Protein AF-A0A0N8GKM9-F1 (afdb_monomer_lite)

Secondary structure (DSSP, 8-state):
--------------------------PPPP--PPPP----PPPPP------PPP----PPP--PPPPPP------------------PEEEEEEPS-SS--EEEEEE--HHHHHHHHHTT-EE--SSSPPPP--------------S-------PPP-----------EEEESS-SEE----S-EEEEEEEEEE--TT--EEEEEEEEEEESGGG--PPEEEEEEEE-TT-EEEEEEEE----TT-S-EEEEEEEEEEEEETTEEEEEEEEEEEEEE-TTTS------------PPP--------------PPPPPPPPP-PPEEEEEE-SSEEEEEEE--SSS-EEEEEEESS-TT-EEEEEE-TT-EEEEEEEESS--EEEEEEE-TT--EEEEEEE-TT---------------------------------PPP--------PPP--PPPPP----PPPP-PPPPPP--S--------------S--HHHHHHHHHHHHHHHHHHHHHHHHHHHHTT-

Sequence (522 aa):
MVNTTALADSDQPENPIPVIETLEEEQPPAEIQEPEEMPTQEPQETSESPEPEESPTAEPVIEESPEPTEEVFSEETDNSSIQNDERKTIVCHLTSSPTNPFEEIEVANPSVLDAHLAHGDWIVDANNPCPPLQADEPTPLPQPTATLQPTATLQPTPTLPVQPDITGSIEFTTGDYSICQLTPTTITATVRVSLPEGVTARLQTSYYIVNPPNKFSPTTYWVYNNVSDGDEITVQGLWPGVDPGDSVVEIHFGARLSYPENGIDTELDTAGLDVYWYPWVCNLPTATPTVPTPTPTATLATPTVTPTEPAPTPTPLPDPQDLETSYFCAGDGVQFSVFNPNAYAVAFDWQSLDDPSQNGSGSVPAGESLMFFKGPVGTNNVRVSWLLPNETPMSVDATNGSDFCIDEEVTPTPTATQPSGSNPTPTQPSESNPTPTATQPAGPAVTPDPGDPPSITTIQEDPLPTLAPPAAGGDPGALIPVTGGDFSAGSLAHQLFLNLGLVFLGMAFVLNGVTNRMAKSK

Organism: NCBI:txid1134406

pLDDT: mean 72.8, std 22.49, range [29.98, 98.56]

Structure (mmCIF, N/CA/C/O backbone):
data_AF-A0A0N8GKM9-F1
#
_entry.id   AF-A0A0N8GKM9-F1
#
loop_
_atom_site.group_PDB
_atom_site.id
_atom_site.type_symbol
_atom_site.label_atom_id
_atom_site.label_alt_id
_atom_site.label_comp_id
_atom_site.label_asym_id
_atom_site.label_entity_id
_atom_site.label_seq_id
_atom_site.pdbx_PDB_ins_code
_atom_site.Cartn_x
_atom_site.Cartn_y
_atom_site.Cartn_z
_atom_site.occupancy
_atom_site.B_iso_or_equiv
_atom_site.auth_seq_id
_atom_site.auth_comp_id
_atom_site.auth_asym_id
_atom_site.auth_atom_id
_atom_site.pdbx_PDB_model_num
ATOM 1 N N . MET A 1 1 ? 87.515 -18.295 -27.463 1.00 35.66 1 MET A N 1
ATOM 2 C CA . MET A 1 1 ? 88.170 -17.041 -27.882 1.00 35.66 1 MET A CA 1
ATOM 3 C C . MET A 1 1 ? 87.260 -16.348 -28.888 1.00 35.66 1 MET A C 1
ATOM 5 O O . MET A 1 1 ? 87.003 -16.957 -29.911 1.00 35.66 1 MET A O 1
ATOM 9 N N . VAL A 1 2 ? 86.793 -15.138 -28.535 1.00 36.38 2 VAL A N 1
ATOM 10 C CA . VAL A 1 2 ? 86.570 -13.944 -29.394 1.00 36.38 2 VAL A CA 1
ATOM 11 C C . VAL A 1 2 ? 85.595 -14.119 -30.593 1.00 36.38 2 VAL A C 1
ATOM 13 O O . VAL A 1 2 ? 85.953 -14.770 -31.561 1.00 36.38 2 VAL A O 1
ATOM 16 N N . ASN A 1 3 ? 84.332 -13.646 -30.506 1.00 35.19 3 ASN A N 1
ATOM 17 C CA . ASN A 1 3 ? 83.808 -12.292 -30.888 1.00 35.19 3 ASN A CA 1
ATOM 18 C C . ASN A 1 3 ? 83.172 -12.352 -32.314 1.00 35.19 3 ASN A C 1
ATOM 20 O O . ASN A 1 3 ? 83.672 -13.115 -33.128 1.00 35.19 3 ASN A O 1
ATOM 24 N N . THR A 1 4 ? 82.113 -11.653 -32.760 1.00 43.50 4 THR A N 1
ATOM 25 C CA . THR A 1 4 ? 81.417 -10.408 -32.352 1.00 43.50 4 THR A CA 1
ATOM 26 C C . THR A 1 4 ? 80.134 -10.217 -33.223 1.00 43.50 4 THR A C 1
ATOM 28 O O . THR A 1 4 ? 80.159 -10.655 -34.371 1.00 43.50 4 THR A O 1
ATOM 31 N N . THR A 1 5 ? 79.127 -9.484 -32.695 1.00 44.25 5 THR A N 1
ATOM 32 C CA . THR A 1 5 ? 78.132 -8.539 -33.330 1.00 44.25 5 THR A CA 1
ATOM 33 C C . THR A 1 5 ? 77.091 -9.088 -34.336 1.00 44.25 5 THR A C 1
ATOM 35 O O . THR A 1 5 ? 77.453 -9.828 -35.237 1.00 44.25 5 THR A O 1
ATOM 38 N N . ALA A 1 6 ? 75.782 -8.771 -34.297 1.00 44.72 6 ALA A N 1
ATOM 39 C CA . ALA A 1 6 ? 75.058 -7.488 -34.124 1.00 44.72 6 ALA A CA 1
ATOM 40 C C . ALA A 1 6 ? 73.551 -7.767 -33.800 1.00 44.72 6 ALA A C 1
ATOM 42 O O . ALA A 1 6 ? 73.023 -8.733 -34.338 1.00 44.72 6 ALA A O 1
ATOM 43 N N . LEU A 1 7 ? 72.909 -7.159 -32.783 1.00 40.41 7 LEU A N 1
ATOM 44 C CA . LEU A 1 7 ? 72.202 -5.848 -32.677 1.00 40.41 7 LEU A CA 1
ATOM 45 C C . LEU A 1 7 ? 70.733 -5.814 -33.182 1.00 40.41 7 LEU A C 1
ATOM 47 O O . LEU A 1 7 ? 70.488 -6.157 -34.335 1.00 40.41 7 LEU A O 1
ATOM 51 N N . ALA A 1 8 ? 69.853 -5.290 -32.301 1.00 45.16 8 ALA A N 1
ATOM 52 C CA . ALA A 1 8 ? 68.413 -4.930 -32.365 1.00 45.16 8 ALA A CA 1
ATOM 53 C C . ALA A 1 8 ? 67.592 -5.810 -31.392 1.00 45.16 8 ALA A C 1
ATOM 55 O O . ALA A 1 8 ? 67.349 -6.974 -31.689 1.00 45.16 8 ALA A O 1
ATOM 56 N N . ASP A 1 9 ? 67.292 -5.443 -30.143 1.00 39.81 9 ASP A N 1
ATOM 57 C CA . ASP A 1 9 ? 66.800 -4.193 -29.528 1.00 39.81 9 ASP A CA 1
ATOM 58 C C . ASP A 1 9 ? 65.353 -3.851 -29.927 1.00 39.81 9 ASP A C 1
ATOM 60 O O . ASP A 1 9 ? 65.101 -3.320 -31.008 1.00 39.81 9 ASP A O 1
ATOM 64 N N . SER A 1 10 ? 64.409 -4.223 -29.056 1.00 44.50 10 SER A N 1
ATOM 65 C CA . SER A 1 10 ? 63.119 -3.553 -28.881 1.00 44.50 10 SER A CA 1
ATOM 66 C C . SER A 1 10 ? 62.530 -3.974 -27.537 1.00 44.50 10 SER A C 1
ATOM 68 O O . SER A 1 10 ? 62.081 -5.106 -27.353 1.00 44.50 10 SER A O 1
ATOM 70 N N . ASP A 1 11 ? 62.573 -3.015 -26.624 1.00 40.12 11 ASP A N 1
ATOM 71 C CA . ASP A 1 11 ? 61.979 -2.988 -25.300 1.00 40.12 11 ASP A CA 1
ATOM 72 C C . ASP A 1 11 ? 60.490 -3.354 -25.282 1.00 40.12 11 ASP A C 1
ATOM 74 O O . ASP A 1 11 ? 59.694 -2.860 -26.085 1.00 40.12 11 ASP A O 1
ATOM 78 N N . GLN A 1 12 ? 60.101 -4.131 -24.273 1.00 42.06 12 GLN A N 1
ATOM 79 C CA . GLN A 1 12 ? 58.744 -4.133 -23.745 1.00 42.06 12 GLN A CA 1
ATOM 80 C C . GLN A 1 12 ? 58.851 -4.055 -22.212 1.00 42.06 12 GLN A C 1
ATOM 82 O O . GLN A 1 12 ? 59.436 -4.959 -21.613 1.00 42.06 12 GLN A O 1
ATOM 87 N N . PRO A 1 13 ? 58.361 -2.984 -21.560 1.00 49.09 13 PRO A N 1
ATOM 88 C CA . PRO A 1 13 ? 58.424 -2.881 -20.111 1.00 49.09 13 PRO A CA 1
ATOM 89 C C . PRO A 1 13 ? 57.404 -3.832 -19.479 1.00 49.09 13 PRO A C 1
ATOM 91 O O . PRO A 1 13 ? 56.211 -3.790 -19.786 1.00 49.09 13 PRO A O 1
ATOM 94 N N . GLU A 1 14 ? 57.892 -4.689 -18.586 1.00 50.06 14 GLU A N 1
ATOM 95 C CA . GLU A 1 14 ? 57.060 -5.400 -17.623 1.00 50.06 14 GLU A CA 1
ATOM 96 C C . GLU A 1 14 ? 56.364 -4.368 -16.735 1.00 50.06 14 GLU A C 1
ATOM 98 O O . GLU A 1 14 ? 56.996 -3.469 -16.182 1.00 50.06 14 GLU A O 1
ATOM 103 N N . ASN A 1 15 ? 55.044 -4.480 -16.643 1.00 43.03 15 ASN A N 1
ATOM 104 C CA . ASN A 1 15 ? 54.202 -3.629 -15.821 1.00 43.03 15 ASN A CA 1
ATOM 105 C C . ASN A 1 15 ? 54.270 -4.156 -14.373 1.00 43.03 15 ASN A C 1
ATOM 107 O O . ASN A 1 15 ? 53.790 -5.270 -14.136 1.00 43.03 15 ASN A O 1
ATOM 111 N N . PRO A 1 16 ? 54.875 -3.444 -13.403 1.00 53.47 16 PRO A N 1
ATOM 112 C CA . PRO A 1 16 ? 54.884 -3.909 -12.028 1.00 53.47 16 PRO A CA 1
ATOM 113 C C . PRO A 1 16 ? 53.512 -3.696 -11.384 1.00 53.47 16 PRO A C 1
ATOM 115 O O . PRO A 1 16 ? 52.908 -2.627 -11.456 1.00 53.47 16 PRO A O 1
ATOM 118 N N . ILE A 1 17 ? 53.048 -4.753 -10.727 1.00 51.66 17 ILE A N 1
ATOM 119 C CA . ILE A 1 17 ? 51.928 -4.766 -9.787 1.00 51.66 17 ILE A CA 1
ATOM 120 C C . ILE A 1 17 ? 52.200 -3.712 -8.696 1.00 51.66 17 ILE A C 1
ATOM 122 O O . ILE A 1 17 ? 53.287 -3.743 -8.110 1.00 51.66 17 ILE A O 1
ATOM 126 N N . PRO A 1 18 ? 51.262 -2.800 -8.379 1.00 47.50 18 PRO A N 1
ATOM 127 C CA . PRO A 1 18 ? 51.441 -1.895 -7.255 1.00 47.50 18 PRO A CA 1
ATOM 128 C C . PRO A 1 18 ? 51.329 -2.684 -5.946 1.00 47.50 18 PRO A C 1
ATOM 130 O O . PRO A 1 18 ? 50.258 -3.145 -5.556 1.00 47.50 18 PRO A O 1
ATOM 133 N N . VAL A 1 19 ? 52.464 -2.843 -5.267 1.00 50.19 19 VAL A N 1
ATOM 134 C CA . VAL A 1 19 ? 52.517 -3.173 -3.843 1.00 50.19 19 VAL A CA 1
ATOM 135 C C . VAL A 1 19 ? 52.085 -1.917 -3.092 1.00 50.19 19 VAL A C 1
ATOM 137 O O . VAL A 1 19 ? 52.784 -0.907 -3.118 1.00 50.19 19 VAL A O 1
ATOM 140 N N . ILE A 1 20 ? 50.918 -1.961 -2.456 1.00 44.44 20 ILE A N 1
ATOM 141 C CA . ILE A 1 20 ? 50.507 -0.944 -1.488 1.00 44.44 20 ILE A CA 1
ATOM 142 C C . ILE A 1 20 ? 51.223 -1.288 -0.178 1.00 44.44 20 ILE A C 1
ATOM 144 O O . ILE A 1 20 ? 50.765 -2.129 0.590 1.00 44.44 20 ILE A O 1
ATOM 148 N N . GLU A 1 21 ? 52.391 -0.685 0.043 1.00 48.22 21 GLU A N 1
ATOM 149 C CA . GLU A 1 21 ? 52.968 -0.553 1.381 1.00 48.22 21 GLU A CA 1
ATOM 150 C C . GLU A 1 21 ? 52.138 0.485 2.148 1.00 48.22 21 GLU A C 1
ATOM 152 O O . GLU A 1 21 ? 52.212 1.685 1.887 1.00 48.22 21 GLU A O 1
ATOM 157 N N . THR A 1 22 ? 51.328 0.027 3.099 1.00 48.94 22 THR A N 1
ATOM 158 C CA . THR A 1 22 ? 50.814 0.864 4.187 1.00 48.94 22 THR A CA 1
ATOM 159 C C . THR A 1 22 ? 51.986 1.280 5.073 1.00 48.94 22 THR A C 1
ATOM 161 O O . THR A 1 22 ? 52.422 0.527 5.941 1.00 48.94 22 THR A O 1
ATOM 164 N N . LEU A 1 23 ? 52.514 2.478 4.826 1.00 43.47 23 LEU A N 1
ATOM 165 C CA . LEU A 1 23 ? 53.321 3.222 5.786 1.00 43.47 23 LEU A CA 1
ATOM 166 C C . LEU A 1 23 ? 52.382 3.753 6.878 1.00 43.47 23 LEU A C 1
ATOM 168 O O . LEU A 1 23 ? 51.653 4.719 6.666 1.00 43.47 23 LEU A O 1
ATOM 172 N N . GLU A 1 24 ? 52.389 3.096 8.037 1.00 49.44 24 GLU A N 1
ATOM 173 C CA . GLU A 1 24 ? 51.969 3.696 9.305 1.00 49.44 24 GLU A CA 1
ATOM 174 C C . GLU A 1 24 ? 52.948 4.834 9.628 1.00 49.44 24 GLU A C 1
ATOM 176 O O . GLU A 1 24 ? 54.061 4.620 10.108 1.00 49.44 24 GLU A O 1
ATOM 181 N N . GLU A 1 25 ? 52.552 6.057 9.293 1.00 48.28 25 GLU A N 1
ATOM 182 C CA . GLU A 1 25 ? 53.208 7.270 9.761 1.00 48.28 25 GLU A CA 1
ATOM 183 C C . GLU A 1 25 ? 52.699 7.543 11.185 1.00 48.28 25 GLU A C 1
ATOM 185 O O . GLU A 1 25 ? 51.562 7.971 11.384 1.00 48.28 25 GLU A O 1
ATOM 190 N N . GLU A 1 26 ? 53.523 7.232 12.193 1.00 50.47 26 GLU A N 1
ATOM 191 C CA . GLU A 1 26 ? 53.294 7.646 13.581 1.00 50.47 26 GLU A CA 1
ATOM 192 C C . GLU A 1 26 ? 53.252 9.179 13.648 1.00 50.47 26 GLU A C 1
ATOM 194 O O . GLU A 1 26 ? 54.272 9.869 13.705 1.00 50.47 26 GLU A O 1
ATOM 199 N N . GLN A 1 27 ? 52.038 9.716 13.644 1.00 52.31 27 GLN A N 1
ATOM 200 C CA . GLN A 1 27 ? 51.765 11.108 13.947 1.00 52.31 27 GLN A CA 1
ATOM 201 C C . GLN A 1 27 ? 52.024 11.332 15.452 1.00 52.31 27 GLN A C 1
ATOM 203 O O . GLN A 1 27 ? 51.454 10.612 16.278 1.00 52.31 27 GLN A O 1
ATOM 208 N N . PRO A 1 28 ? 52.878 12.292 15.861 1.00 61.31 28 PRO A N 1
ATOM 209 C CA . PRO A 1 28 ? 53.085 12.568 17.276 1.00 61.31 28 PRO A CA 1
ATOM 210 C C . PRO A 1 28 ? 51.776 13.068 17.910 1.00 61.31 28 PRO A C 1
ATOM 212 O O . PRO A 1 28 ? 50.991 13.747 17.241 1.00 61.31 28 PRO A O 1
ATOM 215 N N . PRO A 1 29 ? 51.527 12.752 19.194 1.00 59.81 29 PRO A N 1
ATOM 216 C CA . PRO A 1 29 ? 50.293 13.128 19.865 1.00 59.81 29 PRO A CA 1
ATOM 217 C C . PRO A 1 29 ? 50.146 14.649 19.870 1.00 59.81 29 PRO A C 1
ATOM 219 O O . PRO A 1 29 ? 51.056 15.373 20.279 1.00 59.81 29 PRO A O 1
ATOM 222 N N . ALA A 1 30 ? 48.987 15.118 19.411 1.00 49.38 30 ALA A N 1
ATOM 223 C CA . ALA A 1 30 ? 48.592 16.507 19.534 1.00 49.38 30 ALA A CA 1
ATOM 224 C C . ALA A 1 30 ? 48.607 16.901 21.017 1.00 49.38 30 ALA A C 1
ATOM 226 O O . ALA A 1 30 ? 47.929 16.303 21.854 1.00 49.38 30 ALA A O 1
ATOM 227 N N . GLU A 1 31 ? 49.431 17.894 21.323 1.00 52.94 31 GLU A N 1
ATOM 228 C CA . GLU A 1 31 ? 49.514 18.562 22.611 1.00 52.94 31 GLU A CA 1
ATOM 229 C C . GLU A 1 31 ? 48.148 19.183 22.928 1.00 52.94 31 GLU A C 1
ATOM 231 O O . GLU A 1 31 ? 47.690 20.111 22.260 1.00 52.94 31 GLU A O 1
ATOM 236 N N . ILE A 1 32 ? 47.469 18.617 23.926 1.00 49.66 32 ILE A N 1
ATOM 237 C CA . ILE A 1 32 ? 46.251 19.175 24.508 1.00 49.66 32 ILE A CA 1
ATOM 238 C C . ILE A 1 32 ? 46.672 20.462 25.217 1.00 49.66 32 ILE A C 1
ATOM 240 O O . ILE A 1 32 ? 47.238 20.418 26.308 1.00 49.66 32 ILE A O 1
ATOM 244 N N . GLN A 1 33 ? 46.425 21.608 24.585 1.00 43.72 33 GLN A N 1
ATOM 245 C CA . GLN A 1 33 ? 46.450 22.883 25.288 1.00 43.72 33 GLN A CA 1
ATOM 246 C C . GLN A 1 33 ? 45.239 22.922 26.224 1.00 43.72 33 GLN A C 1
ATOM 248 O O . GLN A 1 33 ? 44.093 22.847 25.776 1.00 43.72 33 GLN A O 1
ATOM 253 N N . GLU A 1 34 ? 45.510 22.996 27.528 1.00 55.59 34 GLU A N 1
ATOM 254 C CA . GLU A 1 34 ? 44.527 23.401 28.530 1.00 55.59 34 GLU A CA 1
ATOM 255 C C . GLU A 1 34 ? 43.888 24.726 28.086 1.00 55.59 34 GLU A C 1
ATOM 257 O O . GLU A 1 34 ? 44.616 25.659 27.732 1.00 55.59 34 GLU A O 1
ATOM 262 N N . PRO A 1 35 ? 42.551 24.849 28.087 1.00 54.78 35 PRO A N 1
ATOM 263 C CA . PRO A 1 35 ? 41.928 26.144 27.883 1.00 54.78 35 PRO A CA 1
ATOM 264 C C . PRO A 1 35 ? 42.303 27.056 29.056 1.00 54.78 35 PRO A C 1
ATOM 266 O O . PRO A 1 35 ? 41.995 26.756 30.210 1.00 54.78 35 PRO A O 1
ATOM 269 N N . GLU A 1 36 ? 42.980 28.164 28.748 1.00 55.28 36 GLU A N 1
ATOM 270 C CA . GLU A 1 36 ? 43.233 29.241 29.700 1.00 55.28 36 GLU A CA 1
ATOM 271 C C . GLU A 1 36 ? 41.911 29.705 30.326 1.00 55.28 36 GLU A C 1
ATOM 273 O O . GLU A 1 36 ? 40.923 29.971 29.633 1.00 55.28 36 GLU A O 1
ATOM 278 N N . GLU A 1 37 ? 41.908 29.802 31.656 1.00 52.22 37 GLU A N 1
ATOM 279 C CA . GLU A 1 37 ? 40.830 30.388 32.443 1.00 52.22 37 GLU A CA 1
ATOM 280 C C . GLU A 1 37 ? 40.529 31.808 31.940 1.00 52.22 37 GLU A C 1
ATOM 282 O O . GLU A 1 37 ? 41.290 32.751 32.170 1.00 52.22 37 GLU A O 1
ATOM 287 N N . MET A 1 38 ? 39.393 31.983 31.262 1.00 43.91 38 MET A N 1
ATOM 288 C CA . MET A 1 38 ? 38.856 33.318 31.027 1.00 43.91 38 MET A CA 1
ATOM 289 C C . MET A 1 38 ? 38.322 33.893 32.347 1.00 43.91 38 MET A C 1
ATOM 291 O O . MET A 1 38 ? 37.622 33.195 33.084 1.00 43.91 38 MET A O 1
ATOM 295 N N . PRO A 1 39 ? 38.618 35.167 32.660 1.00 54.75 39 PRO A N 1
ATOM 296 C CA . PRO A 1 39 ? 38.236 35.769 33.925 1.00 54.75 39 PRO A CA 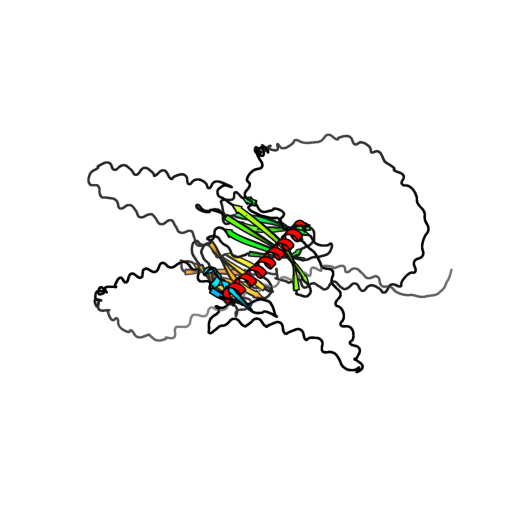1
ATOM 297 C C . PRO A 1 39 ? 36.720 35.954 34.008 1.00 54.75 39 PRO A C 1
ATOM 299 O O . PRO A 1 39 ? 36.099 36.580 33.148 1.00 54.75 39 PRO A O 1
ATOM 302 N N . THR A 1 40 ? 36.150 35.458 35.103 1.00 44.91 40 THR A N 1
ATOM 303 C CA . THR A 1 40 ? 34.810 35.783 35.589 1.00 44.91 40 THR A CA 1
ATOM 304 C C . THR A 1 40 ? 34.647 37.303 35.664 1.00 44.91 40 THR A C 1
ATOM 306 O O . THR A 1 40 ? 35.247 37.950 36.523 1.00 44.91 40 THR A O 1
ATOM 309 N N . GLN A 1 41 ? 33.846 37.885 34.768 1.00 40.25 41 GLN A N 1
ATOM 310 C CA . GLN A 1 41 ? 33.356 39.252 34.937 1.00 40.25 41 GLN A CA 1
ATOM 311 C C . GLN A 1 41 ? 32.089 39.232 35.795 1.00 40.25 41 GLN A C 1
ATOM 313 O O . GLN A 1 41 ? 31.155 38.473 35.536 1.00 40.25 41 GLN A O 1
ATOM 318 N N . GLU A 1 42 ? 32.102 40.065 36.837 1.00 51.31 42 GLU A N 1
ATOM 319 C CA . GLU A 1 42 ? 30.954 40.403 37.677 1.00 51.31 42 GLU A CA 1
ATOM 320 C C . GLU A 1 42 ? 29.749 40.863 36.836 1.00 51.31 42 GLU A C 1
ATOM 322 O O . GLU A 1 42 ? 29.928 41.569 35.839 1.00 51.31 42 GLU A O 1
ATOM 327 N N . PRO A 1 43 ? 28.512 40.540 37.252 1.00 48.59 43 PRO A N 1
ATOM 328 C CA . PRO A 1 43 ? 27.327 41.088 36.620 1.00 48.59 43 PRO A CA 1
ATOM 329 C C . PRO A 1 43 ? 27.214 42.580 36.953 1.00 48.59 43 PRO A C 1
ATOM 331 O O . PRO A 1 43 ? 27.051 42.959 38.113 1.00 48.59 43 PRO A O 1
ATOM 334 N N . GLN A 1 44 ? 27.303 43.426 35.924 1.00 42.25 44 GLN A N 1
ATOM 335 C CA . GLN A 1 44 ? 26.964 44.840 36.038 1.00 42.25 44 GLN A CA 1
ATOM 336 C C . GLN A 1 44 ? 25.457 45.024 36.226 1.00 42.25 44 GLN A C 1
ATOM 338 O O . GLN A 1 44 ? 24.633 44.321 35.640 1.00 42.25 44 GLN A O 1
ATOM 343 N N . GLU A 1 45 ? 25.149 46.001 37.070 1.00 42.44 45 GLU A N 1
ATOM 344 C CA . GLU A 1 45 ? 23.826 46.370 37.533 1.00 42.44 45 GLU A CA 1
ATOM 345 C C . GLU A 1 45 ? 22.835 46.729 36.416 1.00 42.44 45 GLU A C 1
ATOM 347 O O . GLU A 1 45 ? 23.148 47.333 35.390 1.00 42.44 45 GLU A O 1
ATOM 352 N N . THR A 1 46 ? 21.597 46.365 36.725 1.00 39.28 46 THR A N 1
ATOM 353 C CA . THR A 1 46 ? 20.313 46.751 36.150 1.00 39.28 46 THR A CA 1
ATOM 354 C C . THR A 1 46 ? 20.210 48.216 35.713 1.00 39.28 46 THR A C 1
ATOM 356 O O . THR A 1 46 ? 20.355 49.129 36.523 1.00 39.28 46 THR A O 1
ATOM 359 N N . SER A 1 47 ? 19.826 48.417 34.450 1.00 40.75 47 SER A N 1
ATOM 360 C CA . SER A 1 47 ? 19.202 49.644 33.946 1.00 40.75 47 SER A CA 1
ATOM 361 C C . SER A 1 47 ? 17.688 49.441 33.909 1.00 40.75 47 SER A C 1
ATOM 363 O O . SER A 1 47 ? 17.200 48.518 33.259 1.00 40.75 47 SER A O 1
ATOM 365 N N . GLU A 1 48 ? 16.976 50.322 34.605 1.00 53.41 48 GLU A N 1
ATOM 366 C CA . GLU A 1 48 ? 15.520 50.456 34.666 1.00 53.41 48 GLU A CA 1
ATOM 367 C C . GLU A 1 48 ? 14.847 50.462 33.279 1.00 53.41 48 GLU A C 1
ATOM 369 O O . GLU A 1 48 ? 15.333 51.079 32.328 1.00 53.41 48 GLU A O 1
ATOM 374 N N . SER A 1 49 ? 13.678 49.821 33.190 1.00 42.47 49 SER A N 1
ATOM 375 C CA . SER A 1 49 ? 12.688 50.026 32.127 1.00 42.47 49 SER A CA 1
ATOM 376 C C . SER A 1 49 ? 11.283 50.014 32.755 1.00 42.47 49 SER A C 1
ATOM 378 O O . SER A 1 49 ? 11.078 49.262 33.711 1.00 42.47 49 SER A O 1
ATOM 380 N N . PRO A 1 50 ? 10.361 50.891 32.315 1.00 53.31 50 PRO A N 1
ATOM 381 C CA . PRO A 1 50 ? 9.334 51.458 33.187 1.00 53.31 50 PRO A CA 1
ATOM 382 C C . PRO A 1 50 ? 8.073 50.598 33.351 1.00 53.31 50 PRO A C 1
ATOM 384 O O . PRO A 1 50 ? 7.693 49.833 32.466 1.00 53.31 50 PRO A O 1
ATOM 387 N N . GLU A 1 51 ? 7.426 50.805 34.503 1.00 48.78 51 GLU A N 1
ATOM 388 C CA . GLU A 1 51 ? 6.092 50.335 34.902 1.00 48.78 51 GLU A CA 1
ATOM 389 C C . GLU A 1 51 ? 5.034 50.446 33.790 1.00 48.78 51 GLU A C 1
ATOM 391 O O . GLU A 1 51 ? 4.898 51.511 33.179 1.00 48.78 51 GLU A O 1
ATOM 396 N N . PRO A 1 52 ? 4.192 49.415 33.593 1.00 49.03 52 PRO A N 1
ATOM 397 C CA . PRO A 1 52 ? 2.875 49.601 33.015 1.00 49.03 52 PRO A CA 1
ATOM 398 C C . PRO A 1 52 ? 1.862 49.968 34.111 1.00 49.03 52 PRO A C 1
ATOM 400 O O . PRO A 1 52 ? 1.738 49.287 35.129 1.00 49.03 52 PRO A O 1
ATOM 403 N N . GLU A 1 53 ? 1.148 51.066 33.864 1.00 44.53 53 GLU A N 1
ATOM 404 C CA . GLU A 1 53 ? 0.080 51.611 34.697 1.00 44.53 53 GLU A CA 1
ATOM 405 C C . GLU A 1 53 ? -1.035 50.594 34.988 1.00 44.53 53 GLU A C 1
ATOM 407 O O . GLU A 1 53 ? -1.520 49.883 34.103 1.00 44.53 53 GLU A O 1
ATOM 412 N N . GLU A 1 54 ? -1.483 50.593 36.245 1.00 50.84 54 GLU A N 1
ATOM 413 C CA . GLU A 1 54 ? -2.718 49.961 36.696 1.00 50.84 54 GLU A CA 1
ATOM 414 C C . GLU A 1 54 ? -3.931 50.523 35.937 1.00 50.84 54 GLU A C 1
ATOM 416 O O . GLU A 1 54 ? -4.129 51.738 35.850 1.00 50.84 54 GLU A O 1
ATOM 421 N N . SER A 1 55 ? -4.807 49.636 35.459 1.00 42.56 55 SER A N 1
ATOM 422 C CA . SER A 1 55 ? -6.175 49.996 35.084 1.00 42.56 55 SER A CA 1
ATOM 423 C C . SER A 1 55 ? -7.185 49.140 35.853 1.00 42.56 55 SER A C 1
ATOM 425 O O . SER A 1 55 ? -6.948 47.945 36.046 1.00 42.56 55 SER A O 1
ATOM 427 N N . PRO A 1 56 ? -8.283 49.744 36.343 1.00 57.12 56 PRO A N 1
ATOM 428 C CA . PRO A 1 56 ? -9.044 49.205 37.457 1.00 57.12 56 PRO A CA 1
ATOM 429 C C . PRO A 1 56 ? -10.088 48.160 37.061 1.00 57.12 56 PRO A C 1
ATOM 431 O O . PRO A 1 56 ? -10.769 48.247 36.041 1.00 57.12 56 PRO A O 1
ATOM 434 N N . THR A 1 57 ? -10.250 47.223 37.988 1.00 49.62 57 THR A N 1
ATOM 435 C CA . THR A 1 57 ? -11.328 46.251 38.148 1.00 49.62 57 THR A CA 1
ATOM 436 C C . THR A 1 57 ? -12.714 46.889 38.001 1.00 49.62 57 THR A C 1
ATOM 438 O O . THR A 1 57 ? -13.086 47.762 38.786 1.00 49.62 57 THR A O 1
ATOM 441 N N . ALA A 1 58 ? -13.504 46.399 37.044 1.00 42.69 58 ALA A N 1
ATOM 442 C CA . ALA A 1 58 ? -14.947 46.613 36.985 1.00 42.69 58 ALA A CA 1
ATOM 443 C C . ALA A 1 58 ? -15.658 45.258 37.107 1.00 42.69 58 ALA A C 1
ATOM 445 O O . ALA A 1 58 ? -15.435 44.347 36.311 1.00 42.69 58 ALA A O 1
ATOM 446 N N . GLU A 1 59 ? -16.481 45.133 38.146 1.00 56.25 59 GLU A N 1
ATOM 447 C CA . GLU A 1 59 ? -17.373 44.003 38.410 1.00 56.25 59 GLU A CA 1
ATOM 448 C C . GLU A 1 59 ? -18.436 43.875 37.302 1.00 56.25 59 GLU A C 1
ATOM 450 O O . GLU A 1 59 ? -19.023 44.891 36.915 1.00 56.25 59 GLU A O 1
ATOM 455 N N . PRO A 1 60 ? -18.762 42.665 36.811 1.00 57.91 60 PRO A N 1
ATOM 456 C CA . PRO A 1 60 ? -19.924 42.489 35.960 1.00 57.91 60 PRO A CA 1
ATOM 457 C C . PRO A 1 60 ? -21.192 42.322 36.806 1.00 57.91 60 PRO A C 1
ATOM 459 O O . PRO A 1 60 ? -21.329 41.415 37.628 1.00 57.91 60 PRO A O 1
ATOM 462 N N . VAL A 1 61 ? -22.130 43.232 36.557 1.00 51.41 61 VAL A N 1
ATOM 463 C CA . VAL A 1 61 ? -23.533 43.180 36.965 1.00 51.41 61 VAL A CA 1
ATOM 464 C C . VAL A 1 61 ? -24.207 41.977 36.298 1.00 51.41 61 VAL A C 1
ATOM 466 O O . VAL A 1 61 ? -24.097 41.781 35.091 1.00 51.41 61 VAL A O 1
ATOM 469 N N . ILE A 1 62 ? -24.908 41.181 37.103 1.00 49.81 62 ILE A N 1
ATOM 470 C CA . ILE A 1 62 ? -25.792 40.099 36.664 1.00 49.81 62 ILE A CA 1
ATOM 471 C C . ILE A 1 62 ? -27.036 40.747 36.043 1.00 49.81 62 ILE A C 1
ATOM 473 O O . ILE A 1 62 ? -27.840 41.334 36.765 1.00 49.81 62 ILE A O 1
ATOM 477 N N . GLU A 1 63 ? -27.185 40.650 34.723 1.00 43.31 63 GLU A N 1
ATOM 478 C CA . GLU A 1 63 ? -28.442 40.936 34.024 1.00 43.31 63 GLU A CA 1
ATOM 479 C C . GLU A 1 63 ? -29.087 39.609 33.603 1.00 43.31 63 GLU A C 1
ATOM 481 O O . GLU A 1 63 ? -28.488 38.789 32.905 1.00 43.31 63 GLU A O 1
ATOM 486 N N . GLU A 1 64 ? -30.303 39.382 34.101 1.00 48.19 64 GLU A N 1
ATOM 487 C CA . GLU A 1 64 ? -31.157 38.241 33.781 1.00 48.19 64 GLU A CA 1
ATOM 488 C C . GLU A 1 64 ? -31.513 38.244 32.285 1.00 48.19 64 GLU A C 1
ATOM 490 O O . GLU A 1 64 ? -32.051 39.218 31.757 1.00 48.19 64 GLU A O 1
ATOM 495 N N . SER A 1 65 ? -31.225 37.134 31.603 1.00 44.09 65 SER A N 1
ATOM 496 C CA . SER A 1 65 ? -31.647 36.893 30.221 1.00 44.09 65 SER A CA 1
ATOM 497 C C . SER A 1 65 ? -33.054 36.268 30.209 1.00 44.09 65 SER A C 1
ATOM 499 O O . SER A 1 65 ? -33.280 35.309 30.954 1.00 44.09 65 SER A O 1
ATOM 501 N N . PRO A 1 66 ? -34.010 36.797 29.419 1.00 53.12 66 PRO A N 1
ATOM 502 C CA . PRO A 1 66 ? -35.400 36.348 29.429 1.00 53.12 66 PRO A CA 1
ATOM 503 C C . PRO A 1 66 ? -35.625 35.039 28.653 1.00 53.12 66 PRO A C 1
ATOM 505 O O . PRO A 1 66 ? -34.938 34.737 27.679 1.00 53.12 66 PRO A O 1
ATOM 508 N N . GLU A 1 67 ? -36.631 34.293 29.114 1.00 57.16 67 GLU A N 1
ATOM 509 C CA . GLU A 1 67 ? -37.142 33.020 28.588 1.00 57.16 67 GLU A CA 1
ATOM 510 C C . GLU A 1 67 ? -37.347 33.006 27.058 1.00 57.16 67 GLU A C 1
ATOM 512 O O . GLU A 1 67 ? -37.840 33.989 26.493 1.00 57.16 67 GLU A O 1
ATOM 517 N N . PRO A 1 68 ? -37.069 31.880 26.370 1.00 52.78 68 PRO A N 1
ATOM 518 C CA . PRO A 1 68 ? -37.441 31.725 24.975 1.00 52.78 68 PRO A CA 1
ATOM 519 C C . PRO A 1 68 ? -38.933 31.384 24.857 1.00 52.78 68 PRO A C 1
ATOM 521 O O . PRO A 1 68 ? -39.410 30.348 25.315 1.00 52.78 68 PRO A O 1
ATOM 524 N N . THR A 1 69 ? -39.651 32.292 24.208 1.00 46.12 69 THR A N 1
ATOM 525 C CA . THR A 1 69 ? -41.017 32.154 23.700 1.00 46.12 69 THR A CA 1
ATOM 526 C C . THR A 1 69 ? -41.191 30.885 22.860 1.00 46.12 69 THR A C 1
ATOM 528 O O . THR A 1 69 ? -40.430 30.647 21.924 1.00 46.12 69 THR A O 1
ATOM 531 N N . GLU A 1 70 ? -42.230 30.107 23.172 1.00 48.22 70 GLU A N 1
ATOM 532 C CA . GLU A 1 70 ? -42.728 28.999 22.356 1.00 48.22 70 GLU A CA 1
ATOM 533 C C . GLU A 1 70 ? -43.192 29.510 20.981 1.00 48.22 70 GLU A C 1
ATOM 535 O O . GLU A 1 70 ? -44.230 30.167 20.868 1.00 48.22 70 GLU A O 1
ATOM 540 N N . GLU A 1 71 ? -42.443 29.193 19.921 1.00 47.19 71 GLU A N 1
ATOM 541 C CA . GLU A 1 71 ? -42.948 29.298 18.554 1.00 47.19 71 GLU A CA 1
ATOM 542 C C . GLU A 1 71 ? -43.606 27.984 18.128 1.00 47.19 71 GLU A C 1
ATOM 544 O O . GLU A 1 71 ? -42.996 26.919 18.036 1.00 47.19 71 GLU A O 1
ATOM 549 N N . VAL A 1 72 ? -44.905 28.106 17.875 1.00 49.00 72 VAL A N 1
ATOM 550 C CA . VAL A 1 72 ? -45.797 27.108 17.297 1.00 49.00 72 VAL A CA 1
ATOM 551 C C . VAL A 1 72 ? -45.362 26.838 15.855 1.00 49.00 72 VAL A C 1
ATOM 553 O O . VAL A 1 72 ? -45.703 27.598 14.948 1.00 49.00 72 VAL A O 1
ATOM 556 N N . PHE A 1 73 ? -44.623 25.751 15.629 1.00 41.50 73 PHE A N 1
ATOM 557 C CA . PHE A 1 73 ? -44.358 25.254 14.280 1.00 41.50 73 PHE A CA 1
ATOM 558 C C . PHE A 1 73 ? -45.537 24.399 13.809 1.00 41.50 73 PHE A C 1
ATOM 560 O O . PHE A 1 73 ? -45.963 23.454 14.472 1.00 41.50 73 PHE A O 1
ATOM 567 N N . SER A 1 74 ? -46.103 24.796 12.676 1.00 39.84 74 SER A N 1
ATOM 568 C CA . SER A 1 74 ? -47.255 24.171 12.038 1.00 39.84 74 SER A CA 1
ATOM 569 C C . SER A 1 74 ? -46.822 22.864 11.376 1.00 39.84 74 SER A C 1
ATOM 571 O O . SER A 1 74 ? -45.916 22.856 10.547 1.00 39.84 74 SER A O 1
ATOM 573 N N . GLU A 1 75 ? -47.483 21.763 11.727 1.00 48.28 75 GLU A N 1
ATOM 574 C CA . GLU A 1 75 ? -47.416 20.507 10.983 1.00 48.28 75 GLU A CA 1
ATOM 575 C C . GLU A 1 75 ? -48.091 20.696 9.613 1.00 48.28 75 GLU A C 1
ATOM 577 O O . GLU A 1 75 ? -49.312 20.595 9.491 1.00 48.28 75 GLU A O 1
ATOM 582 N N . GLU A 1 76 ? -47.307 20.963 8.567 1.00 48.12 76 GLU A N 1
ATOM 583 C CA . GLU A 1 76 ? -47.699 20.612 7.200 1.00 48.12 76 GLU A CA 1
ATOM 584 C C . GLU A 1 76 ? -47.136 19.225 6.879 1.00 48.12 76 GLU A C 1
ATOM 586 O O . GLU A 1 76 ? -45.968 19.034 6.548 1.00 48.12 76 GLU A O 1
ATOM 591 N N . THR A 1 77 ? -48.007 18.229 7.019 1.00 50.28 77 THR A N 1
ATOM 592 C CA . THR A 1 77 ? -47.855 16.900 6.430 1.00 50.28 77 THR A CA 1
ATOM 593 C C . THR A 1 77 ? -47.774 17.015 4.910 1.00 50.28 77 THR A C 1
ATOM 595 O O . THR A 1 77 ? -48.819 17.097 4.260 1.00 50.28 77 THR A O 1
ATOM 598 N N . ASP A 1 78 ? -46.567 16.956 4.344 1.00 42.28 78 ASP A N 1
ATOM 599 C CA . ASP A 1 78 ? -46.394 16.626 2.930 1.00 42.28 78 ASP A CA 1
ATOM 600 C C . ASP A 1 78 ? -46.046 15.140 2.778 1.00 42.28 78 ASP A C 1
ATOM 602 O O . ASP A 1 78 ? -44.944 14.655 3.044 1.00 42.28 78 ASP A O 1
ATOM 606 N N . ASN A 1 79 ? -47.086 14.403 2.413 1.00 49.31 79 ASN A N 1
ATOM 607 C CA . ASN A 1 79 ? -47.105 12.984 2.119 1.00 49.31 79 ASN A CA 1
ATOM 608 C C . ASN A 1 79 ? -46.530 12.761 0.711 1.00 49.31 79 ASN A C 1
ATOM 610 O O . ASN A 1 79 ? -47.268 12.483 -0.234 1.00 49.31 79 ASN A O 1
ATOM 614 N N . SER A 1 80 ? -45.210 12.895 0.576 1.00 45.62 80 SER A N 1
ATOM 615 C CA . SER A 1 80 ? -44.473 12.499 -0.622 1.00 45.62 80 SER A CA 1
ATOM 616 C C . SER A 1 80 ? -43.768 11.174 -0.359 1.00 45.62 80 SER A C 1
ATOM 618 O O . SER A 1 80 ? -42.730 11.096 0.296 1.00 45.62 80 SER A O 1
ATOM 620 N N . SER A 1 81 ? -44.363 10.103 -0.872 1.00 49.28 81 SER A N 1
ATOM 621 C CA . SER A 1 81 ? -43.693 8.829 -1.091 1.00 49.28 81 SER A CA 1
ATOM 622 C C . SER A 1 81 ? -42.553 9.035 -2.096 1.00 49.28 81 SER A C 1
ATOM 624 O O . SER A 1 81 ? -42.751 8.878 -3.303 1.00 49.28 81 SER A O 1
ATOM 626 N N . ILE A 1 82 ? -41.376 9.427 -1.610 1.00 43.16 82 ILE A N 1
ATOM 627 C CA . ILE A 1 82 ? -40.165 9.521 -2.422 1.00 43.16 82 ILE A CA 1
ATOM 628 C C . ILE A 1 82 ? -39.708 8.095 -2.718 1.00 43.16 82 ILE A C 1
ATOM 630 O O . ILE A 1 82 ? -39.221 7.369 -1.853 1.00 43.16 82 ILE A O 1
ATOM 634 N N . GLN A 1 83 ? -39.921 7.689 -3.967 1.00 42.75 83 GLN A N 1
ATOM 635 C CA . GLN A 1 83 ? -39.127 6.651 -4.598 1.00 42.75 83 GLN A CA 1
ATOM 636 C C . GLN A 1 83 ? -37.657 7.046 -4.421 1.00 42.75 83 GLN A C 1
ATOM 638 O O . GLN A 1 83 ? -37.283 8.158 -4.790 1.00 42.75 83 GLN A O 1
ATOM 643 N N . ASN A 1 84 ? -36.846 6.163 -3.835 1.00 43.62 84 ASN A N 1
ATOM 644 C CA . ASN A 1 84 ? -35.388 6.261 -3.860 1.00 43.62 84 ASN A CA 1
ATOM 645 C C . ASN A 1 84 ? -34.910 6.093 -5.314 1.00 43.62 84 ASN A C 1
ATOM 647 O O . ASN A 1 84 ? -34.345 5.065 -5.671 1.00 43.62 84 ASN A O 1
ATOM 651 N N . ASP A 1 85 ? -35.190 7.080 -6.163 1.00 48.09 85 ASP A N 1
ATOM 652 C CA . ASP A 1 85 ? -34.382 7.338 -7.343 1.00 48.09 85 ASP A CA 1
ATOM 653 C C . ASP A 1 85 ? -33.045 7.834 -6.801 1.00 48.09 85 ASP A C 1
ATOM 655 O O . ASP A 1 85 ? -32.916 8.966 -6.322 1.00 48.09 85 ASP A O 1
ATOM 659 N N . GLU A 1 86 ? -32.075 6.926 -6.784 1.00 66.25 86 GLU A N 1
ATOM 660 C CA . GLU A 1 86 ? -30.671 7.219 -6.547 1.00 66.25 86 GLU A CA 1
ATOM 661 C C . GLU A 1 86 ? -30.276 8.357 -7.488 1.00 66.25 86 GLU A C 1
ATOM 663 O O . GLU A 1 86 ? -30.134 8.174 -8.699 1.00 66.25 86 GLU A O 1
ATOM 668 N N . ARG A 1 87 ? -30.187 9.574 -6.943 1.00 80.44 87 ARG A N 1
ATOM 669 C CA . ARG A 1 87 ? -29.798 10.758 -7.703 1.00 80.44 87 ARG A CA 1
ATOM 670 C C . ARG A 1 87 ? -28.339 10.598 -8.102 1.00 80.44 87 ARG A C 1
ATOM 672 O O . ARG A 1 87 ? -27.441 10.987 -7.362 1.00 80.44 87 ARG A O 1
ATOM 679 N N . LYS A 1 88 ? -28.124 10.007 -9.274 1.00 91.75 88 LYS A N 1
ATOM 680 C CA . LYS A 1 88 ? -26.819 9.949 -9.918 1.00 91.75 88 LYS A CA 1
ATOM 681 C C . LYS A 1 88 ? -26.338 11.368 -10.185 1.00 91.75 88 LYS A C 1
ATOM 683 O O . LYS A 1 88 ? -27.094 12.201 -10.688 1.00 91.75 88 LYS A O 1
ATOM 688 N N . THR A 1 89 ? -25.090 11.631 -9.833 1.00 95.25 89 THR A N 1
ATOM 689 C CA . THR A 1 89 ? -24.418 12.895 -10.131 1.00 95.25 89 THR A CA 1
ATOM 690 C C . THR A 1 89 ? -23.559 12.691 -11.367 1.00 95.25 89 THR A C 1
ATOM 692 O O . THR A 1 89 ? -22.814 11.718 -11.443 1.00 95.25 89 THR A O 1
ATOM 695 N N . ILE A 1 90 ? -23.687 13.580 -12.347 1.00 96.25 90 ILE A N 1
ATOM 696 C CA . ILE A 1 90 ? -22.846 13.556 -13.543 1.00 96.25 90 ILE A CA 1
ATOM 697 C C . ILE A 1 90 ? -21.569 14.335 -13.230 1.00 96.25 90 ILE A C 1
ATOM 699 O O . ILE A 1 90 ? -21.642 15.485 -12.787 1.00 96.25 90 ILE A O 1
ATOM 703 N N . VAL A 1 91 ? -20.413 13.718 -13.456 1.00 97.31 91 VAL A N 1
ATOM 704 C CA . VAL A 1 91 ? -19.105 14.368 -13.321 1.00 97.31 91 VAL A CA 1
ATOM 705 C C . VAL A 1 91 ? -18.338 14.295 -14.637 1.00 97.31 91 VAL A C 1
ATOM 707 O O . VAL A 1 91 ? -18.505 13.357 -15.416 1.00 97.31 91 VAL A O 1
ATOM 710 N N . CYS A 1 92 ? -17.517 15.307 -14.894 1.00 97.88 92 CYS A N 1
ATOM 711 C CA . CYS A 1 92 ? -16.561 15.315 -15.989 1.00 97.88 92 CYS A CA 1
ATOM 712 C C . CYS A 1 92 ? -15.238 14.777 -15.445 1.00 97.88 92 CYS A C 1
ATOM 714 O O . CYS A 1 92 ? -14.593 15.431 -14.624 1.00 97.88 92 CYS A O 1
ATOM 716 N N . HIS A 1 93 ? -14.893 13.564 -15.858 1.00 97.00 93 HIS A N 1
ATOM 717 C CA . HIS A 1 93 ? -13.726 12.826 -15.412 1.00 97.00 93 HIS A CA 1
ATOM 718 C C . HIS A 1 93 ? -12.502 13.184 -16.253 1.00 97.00 93 HIS A C 1
ATOM 720 O O . HIS A 1 93 ? -12.551 13.101 -17.484 1.00 97.00 93 HIS A O 1
ATOM 726 N N . LEU A 1 94 ? -11.408 13.584 -15.607 1.00 94.31 94 LEU A N 1
ATOM 727 C CA . LEU A 1 94 ? -10.137 13.848 -16.277 1.00 94.31 94 LEU A CA 1
ATOM 728 C C . LEU A 1 94 ? -9.469 12.520 -16.658 1.00 94.31 94 LEU A C 1
ATOM 730 O O . LEU A 1 94 ? -9.128 11.717 -15.794 1.00 94.31 94 LEU A O 1
ATOM 734 N N . THR A 1 95 ? -9.225 12.306 -17.951 1.00 90.69 95 THR A N 1
ATOM 735 C CA . THR A 1 95 ? -8.529 11.105 -18.437 1.00 90.69 95 THR A CA 1
ATOM 736 C C . THR A 1 95 ? -7.076 11.416 -18.807 1.00 90.69 95 THR A C 1
ATOM 738 O O . THR A 1 95 ? -6.697 12.562 -19.050 1.00 90.69 95 THR A O 1
ATOM 741 N N . SER A 1 96 ? -6.241 10.381 -18.904 1.00 84.19 96 SER A N 1
ATOM 742 C CA . SER A 1 96 ? -4.864 10.492 -19.406 1.00 84.19 96 SER A CA 1
ATOM 743 C C . SER A 1 96 ? -4.766 10.518 -20.939 1.00 84.19 96 SER A C 1
ATOM 745 O O . SER A 1 96 ? -3.662 10.586 -21.485 1.00 84.19 96 SER A O 1
ATOM 747 N N . SER A 1 97 ? -5.893 10.457 -21.659 1.00 85.19 97 SER A N 1
ATOM 748 C CA . SER A 1 97 ? -5.896 10.424 -23.120 1.00 85.19 97 SER A CA 1
ATOM 749 C C . SER A 1 97 ? -5.609 11.810 -23.712 1.00 85.19 97 SER A C 1
ATOM 751 O O . SER A 1 97 ? -6.389 12.741 -23.503 1.00 85.19 97 SER A O 1
ATOM 753 N N . PRO A 1 98 ? -4.557 11.969 -24.538 1.00 76.12 98 PRO A N 1
ATOM 754 C CA . PRO A 1 98 ? -4.264 13.247 -25.183 1.00 76.12 98 PRO A CA 1
ATOM 755 C C . PRO A 1 98 ? -5.315 13.638 -26.231 1.00 76.12 98 PRO A C 1
ATOM 757 O O . PRO A 1 98 ? -5.468 14.819 -26.534 1.00 76.12 98 PRO A O 1
ATOM 760 N N . THR A 1 99 ? -6.035 12.663 -26.796 1.00 83.00 99 THR A N 1
ATOM 761 C CA . THR A 1 99 ? -7.107 12.896 -27.776 1.00 83.00 99 THR A CA 1
ATOM 762 C C . THR A 1 99 ? -8.487 12.985 -27.131 1.00 83.00 99 THR A C 1
ATOM 764 O O . THR A 1 99 ? -9.411 13.497 -27.758 1.00 83.00 99 THR A O 1
ATOM 767 N N . ASN A 1 100 ? -8.631 12.526 -25.884 1.00 86.44 100 ASN A N 1
ATOM 768 C CA . ASN A 1 100 ? -9.878 12.605 -25.136 1.00 86.44 100 ASN A CA 1
ATOM 769 C C . ASN A 1 100 ? -9.642 12.962 -23.658 1.00 86.44 100 ASN A C 1
ATOM 771 O O . ASN A 1 100 ? -9.854 12.118 -22.790 1.00 86.44 100 ASN A O 1
ATOM 775 N N . PRO A 1 101 ? -9.195 14.189 -23.348 1.00 91.50 101 PRO A N 1
ATOM 776 C CA . PRO A 1 101 ? -8.767 14.542 -21.994 1.00 91.50 101 PRO A CA 1
ATOM 777 C C . PRO A 1 101 ? -9.896 14.521 -20.955 1.00 91.50 101 PRO A C 1
ATOM 779 O O . PRO A 1 101 ? -9.606 14.548 -19.765 1.00 91.50 101 PRO A O 1
ATOM 782 N N . PHE A 1 102 ? -11.166 14.462 -21.373 1.00 95.62 102 PHE A N 1
ATOM 783 C CA . PHE A 1 102 ? -12.315 14.486 -20.472 1.00 95.62 102 PHE A CA 1
ATOM 784 C C . PHE A 1 102 ? -13.407 13.515 -20.920 1.00 95.62 102 PHE A C 1
ATOM 786 O O . PHE A 1 102 ? -13.727 13.447 -22.105 1.00 95.62 102 PHE A O 1
ATOM 793 N N . GLU A 1 103 ? -14.016 12.807 -19.974 1.00 95.00 103 GLU A N 1
ATOM 794 C CA . GLU A 1 103 ? -15.147 11.911 -20.219 1.00 95.00 103 GLU A CA 1
ATOM 795 C C . GLU A 1 103 ? -16.282 12.184 -19.225 1.00 95.00 103 GLU A C 1
ATOM 797 O O . GLU A 1 103 ? -16.054 12.347 -18.032 1.00 95.00 103 GLU A O 1
ATOM 802 N N . GLU A 1 104 ? -17.522 12.246 -19.707 1.00 96.44 104 GLU A N 1
ATOM 803 C CA . GLU A 1 104 ? -18.692 12.424 -18.843 1.00 96.44 104 GLU A CA 1
ATOM 804 C C . GLU A 1 104 ? -19.145 11.068 -18.286 1.00 96.44 104 GLU A C 1
ATOM 806 O O . GLU A 1 104 ? -19.466 10.157 -19.052 1.00 96.44 104 GLU A O 1
ATOM 811 N N . ILE A 1 105 ? -19.193 10.937 -16.958 1.00 95.31 105 ILE A N 1
ATOM 812 C CA . ILE A 1 105 ? -19.583 9.701 -16.267 1.00 95.31 105 ILE A CA 1
ATOM 813 C C . ILE A 1 105 ? -20.692 9.954 -15.238 1.00 95.31 105 ILE A C 1
ATOM 815 O O . ILE A 1 105 ? -20.845 11.052 -14.699 1.00 95.31 105 ILE A O 1
ATOM 819 N N . GLU A 1 106 ? -21.468 8.911 -14.935 1.00 96.44 106 GLU A N 1
ATOM 820 C CA . GLU A 1 106 ? -22.501 8.939 -13.896 1.00 96.44 106 GLU A CA 1
ATOM 821 C C . GLU A 1 106 ? -22.007 8.274 -12.604 1.00 96.44 106 GLU A C 1
ATOM 823 O O . GLU A 1 106 ? -21.729 7.075 -12.578 1.00 96.44 106 GLU A O 1
ATOM 828 N N . VAL A 1 107 ? -21.995 9.024 -11.503 1.00 95.00 107 VAL A N 1
ATOM 829 C CA . VAL A 1 107 ? -21.636 8.528 -10.169 1.00 95.00 107 VAL A CA 1
ATOM 830 C C . VAL A 1 107 ? -22.907 8.342 -9.343 1.00 95.00 107 VAL A C 1
ATOM 832 O O . VAL A 1 107 ? -23.591 9.304 -8.990 1.00 95.00 107 VAL A O 1
ATOM 835 N N . ALA A 1 108 ? -23.249 7.087 -9.044 1.00 89.50 108 ALA A N 1
ATOM 836 C CA . ALA A 1 108 ? -24.448 6.743 -8.272 1.00 89.50 108 ALA A CA 1
ATOM 837 C C . ALA A 1 108 ? -24.255 6.873 -6.751 1.00 89.50 108 ALA A C 1
ATOM 839 O O . ALA A 1 108 ? -25.224 7.092 -6.027 1.00 89.50 108 ALA A O 1
ATOM 840 N N . ASN A 1 109 ? -23.017 6.745 -6.264 1.00 85.88 109 ASN A N 1
ATOM 841 C CA . ASN A 1 109 ? -22.713 6.733 -4.837 1.00 85.88 109 ASN A CA 1
ATOM 842 C C . ASN A 1 109 ? -22.119 8.084 -4.383 1.00 85.88 109 ASN A C 1
ATOM 844 O O . ASN A 1 109 ? -21.027 8.436 -4.835 1.00 85.88 109 ASN A O 1
ATOM 848 N N . PRO A 1 110 ? -22.771 8.813 -3.456 1.00 83.31 110 PRO A N 1
ATOM 849 C CA . PRO A 1 110 ? -22.250 10.064 -2.909 1.00 83.31 110 PRO A CA 1
ATOM 850 C C . PRO A 1 110 ? -20.848 9.947 -2.300 1.00 83.31 110 PRO A C 1
ATOM 852 O O . PRO A 1 110 ? -20.080 10.892 -2.396 1.00 83.31 110 PRO A O 1
ATOM 855 N N . SER A 1 111 ? -20.479 8.796 -1.723 1.00 78.94 111 SER A N 1
ATOM 856 C CA . SER A 1 111 ? -19.142 8.619 -1.134 1.00 78.94 111 SER A CA 1
ATOM 857 C C . SER A 1 111 ? -18.030 8.536 -2.183 1.00 78.94 111 SER A C 1
ATOM 859 O O . SER A 1 111 ? -16.871 8.782 -1.875 1.00 78.94 111 SER A O 1
ATOM 861 N N . VAL A 1 112 ? -18.372 8.170 -3.421 1.00 84.56 112 VAL A N 1
ATOM 862 C CA . VAL A 1 112 ? -17.426 8.086 -4.543 1.00 84.56 112 VAL A CA 1
ATOM 863 C C . VAL A 1 112 ? -17.258 9.458 -5.202 1.00 84.56 112 VAL A C 1
ATOM 865 O O . VAL A 1 112 ? -16.196 9.758 -5.737 1.00 84.56 112 VAL A O 1
ATOM 868 N N . LEU A 1 113 ? -18.270 10.327 -5.098 1.00 92.69 113 LEU A N 1
ATOM 869 C CA . LEU A 1 113 ? -18.220 11.692 -5.621 1.00 92.69 113 LEU A CA 1
ATOM 870 C C . LEU A 1 113 ? -17.078 12.503 -4.994 1.00 92.69 113 LEU A C 1
ATOM 872 O O . LEU A 1 113 ? -16.332 13.145 -5.725 1.00 92.69 113 LEU A O 1
ATOM 876 N N . ASP A 1 114 ? -16.896 12.427 -3.673 1.00 89.75 114 ASP A N 1
ATOM 877 C CA . ASP A 1 114 ? -15.825 13.159 -2.981 1.00 89.75 114 ASP A CA 1
ATOM 878 C C . ASP A 1 114 ? -14.427 12.743 -3.474 1.00 89.75 114 ASP A C 1
ATOM 880 O O . ASP A 1 114 ? -13.548 13.591 -3.633 1.00 89.75 114 ASP A O 1
ATOM 884 N N . ALA A 1 115 ? -14.235 11.458 -3.794 1.00 86.62 115 ALA A N 1
ATOM 885 C CA . ALA A 1 115 ? -12.986 10.958 -4.364 1.00 86.62 115 ALA A CA 1
ATOM 886 C C . ALA A 1 115 ? -12.745 11.502 -5.782 1.00 86.62 115 ALA A C 1
ATOM 888 O O . ALA A 1 115 ? -11.654 11.984 -6.071 1.00 86.62 115 ALA A O 1
ATOM 889 N N . HIS A 1 116 ? -13.759 11.506 -6.653 1.00 93.88 116 HIS A N 1
ATOM 890 C CA . HIS A 1 116 ? -13.641 12.108 -7.988 1.00 93.88 116 HIS A CA 1
ATOM 891 C C . HIS A 1 116 ? -13.236 13.590 -7.905 1.00 93.88 116 HIS A C 1
ATOM 893 O O . HIS A 1 116 ? -12.285 14.023 -8.561 1.00 93.88 116 HIS A O 1
ATOM 899 N N . LEU A 1 117 ? -13.892 14.357 -7.029 1.00 94.69 117 LEU A N 1
ATOM 900 C CA . LEU A 1 117 ? -13.592 15.779 -6.843 1.00 94.69 117 LEU A CA 1
ATOM 901 C C . LEU A 1 117 ? -12.170 16.022 -6.310 1.00 94.69 117 LEU A C 1
ATOM 903 O O . LEU A 1 117 ? -11.521 16.986 -6.715 1.00 94.69 117 LEU A O 1
ATOM 907 N N . ALA A 1 118 ? -11.656 15.148 -5.438 1.00 90.06 118 ALA A N 1
ATOM 908 C CA . ALA A 1 118 ? -10.301 15.262 -4.893 1.00 90.06 118 ALA A CA 1
ATOM 909 C C . ALA A 1 118 ? -9.196 15.077 -5.950 1.00 90.06 118 ALA A C 1
ATOM 911 O O . ALA A 1 118 ? -8.099 15.613 -5.790 1.00 90.06 118 ALA A O 1
ATOM 912 N N . HIS A 1 119 ? -9.483 14.357 -7.037 1.00 86.00 119 HIS A N 1
ATOM 913 C CA . HIS A 1 119 ? -8.524 14.059 -8.105 1.00 86.00 119 HIS A CA 1
ATOM 914 C C . HIS A 1 119 ? -8.680 14.950 -9.350 1.00 86.00 119 HIS A C 1
ATOM 916 O O . HIS A 1 119 ? -8.031 14.707 -10.367 1.00 86.00 119 HIS A O 1
ATOM 922 N N . GLY A 1 120 ? -9.462 16.031 -9.250 1.00 92.62 120 GLY A N 1
ATOM 923 C CA . GLY A 1 120 ? -9.566 17.063 -10.287 1.00 92.62 120 GLY A CA 1
ATOM 924 C C . GLY A 1 120 ? -10.777 16.939 -11.211 1.00 92.62 120 GLY A C 1
ATOM 925 O O . GLY A 1 120 ? -10.897 17.743 -12.138 1.00 92.62 120 GLY A O 1
ATOM 926 N N . ASP A 1 121 ? -11.683 15.995 -10.950 1.00 97.00 121 ASP A N 1
ATOM 927 C CA . ASP A 1 121 ? -12.974 15.941 -11.633 1.00 97.00 121 ASP A CA 1
ATOM 928 C C . ASP A 1 121 ? -13.899 17.047 -11.112 1.00 97.00 121 ASP A C 1
ATOM 930 O O . ASP A 1 121 ? -13.705 17.609 -10.030 1.00 97.00 121 ASP A O 1
ATOM 934 N N . TRP A 1 122 ? -14.953 17.353 -11.864 1.00 97.31 122 TRP A N 1
ATOM 935 C CA . TRP A 1 122 ? -15.955 18.323 -11.423 1.00 97.31 122 TRP A CA 1
ATOM 936 C C . TRP A 1 122 ? -17.372 17.907 -11.793 1.00 97.31 122 TRP A C 1
ATOM 938 O O . TRP A 1 122 ? -17.603 17.156 -12.740 1.00 97.31 122 TRP A O 1
ATOM 948 N N . ILE A 1 123 ? -18.341 18.425 -11.039 1.00 97.19 123 ILE A N 1
ATOM 949 C CA . ILE A 1 123 ? -19.765 18.196 -11.295 1.00 97.19 123 ILE A CA 1
ATOM 950 C C . ILE A 1 123 ? -20.167 18.939 -12.567 1.00 97.19 123 ILE A C 1
ATOM 952 O O . ILE A 1 123 ? -19.953 20.148 -12.683 1.00 97.19 123 ILE A O 1
ATOM 956 N N . VAL A 1 124 ? -20.785 18.220 -13.503 1.00 96.50 124 VAL A N 1
ATOM 957 C CA . VAL A 1 124 ? -21.314 18.818 -14.729 1.00 96.50 124 VAL A CA 1
ATOM 958 C C . VAL A 1 124 ? -22.576 19.603 -14.391 1.00 96.50 124 VAL A C 1
ATOM 960 O O . VAL A 1 124 ? -23.585 19.046 -13.958 1.00 96.50 124 VAL A O 1
ATOM 963 N N . ASP A 1 125 ? -22.528 20.914 -14.611 1.00 95.88 125 ASP A N 1
ATOM 964 C CA . ASP A 1 125 ? -23.668 21.808 -14.439 1.00 95.88 125 ASP A CA 1
ATOM 965 C C . ASP A 1 125 ? -23.741 22.855 -15.567 1.00 95.88 125 ASP A C 1
ATOM 967 O O . ASP A 1 125 ? -22.955 22.850 -16.516 1.00 95.88 125 ASP A O 1
ATOM 971 N N . ALA A 1 126 ? -24.722 23.759 -15.492 1.00 95.06 126 ALA A N 1
ATOM 972 C CA . ALA A 1 126 ? -24.937 24.781 -16.518 1.00 95.06 126 ALA A CA 1
ATOM 973 C C . ALA A 1 126 ? -23.768 25.777 -16.670 1.00 95.06 126 ALA A C 1
ATOM 975 O O . ALA A 1 126 ? -23.643 26.407 -17.720 1.00 95.06 126 ALA A O 1
ATOM 976 N N . ASN A 1 127 ? -22.942 25.941 -15.635 1.00 95.50 127 ASN A N 1
ATOM 977 C CA . ASN A 1 127 ? -21.789 26.838 -15.622 1.00 95.50 127 ASN A CA 1
ATOM 978 C C . ASN A 1 127 ? -20.476 26.097 -15.929 1.00 95.50 127 ASN A C 1
ATOM 980 O O . ASN A 1 127 ? -19.545 26.723 -16.430 1.00 95.50 127 ASN A O 1
ATOM 984 N N . ASN A 1 128 ? -20.421 24.787 -15.671 1.00 94.44 128 ASN A N 1
ATOM 985 C CA . ASN A 1 128 ? -19.249 23.929 -15.835 1.00 94.44 128 ASN A CA 1
ATOM 986 C C . ASN A 1 128 ? -19.571 22.709 -16.723 1.00 94.44 128 ASN A C 1
ATOM 988 O O . ASN A 1 128 ? -19.566 21.573 -16.241 1.00 94.44 128 ASN A O 1
ATOM 992 N N . PRO A 1 129 ? -19.880 22.906 -18.020 1.00 96.00 129 PRO A N 1
ATOM 993 C CA . PRO A 1 129 ? -20.163 21.790 -18.913 1.00 96.00 129 PRO A CA 1
ATOM 994 C C . PRO A 1 129 ? -18.901 20.952 -19.156 1.00 96.00 129 PRO A C 1
ATOM 996 O O . PRO A 1 129 ? -17.802 21.500 -19.269 1.00 96.00 129 PRO A O 1
ATOM 999 N N . CYS A 1 130 ? -19.057 19.634 -19.298 1.00 96.12 130 CYS A N 1
ATOM 1000 C CA . CYS A 1 130 ? -17.961 18.787 -19.756 1.00 96.12 130 CYS A CA 1
ATOM 1001 C C . CYS A 1 130 ? -17.621 19.152 -21.216 1.00 96.12 130 CYS A C 1
ATOM 1003 O O . CYS A 1 130 ? -18.544 19.295 -22.032 1.00 96.12 130 CYS A O 1
ATOM 1005 N N . PRO A 1 131 ? -16.340 19.377 -21.574 1.00 94.06 131 PRO A N 1
ATOM 1006 C CA . PRO A 1 131 ? -15.960 19.683 -22.944 1.00 94.06 131 PRO A CA 1
ATOM 1007 C C . PRO A 1 131 ? -16.496 18.608 -23.895 1.00 94.06 131 PRO A C 1
ATOM 1009 O O . PRO A 1 131 ? -16.389 17.421 -23.591 1.00 94.06 131 PRO A O 1
ATOM 1012 N N . PRO A 1 132 ? -17.084 18.988 -25.043 1.00 86.56 132 PRO A N 1
ATOM 1013 C CA . PRO A 1 132 ? -17.568 17.999 -25.990 1.00 86.56 132 PRO A CA 1
ATOM 1014 C C . PRO A 1 132 ? -16.394 17.140 -26.454 1.00 86.56 132 PRO A C 1
ATOM 1016 O O . PRO A 1 132 ? -15.324 17.683 -26.750 1.00 86.56 132 PRO A O 1
ATOM 1019 N N . LEU A 1 133 ? -16.619 15.826 -26.557 1.00 77.25 133 LEU A N 1
ATOM 1020 C CA . LEU A 1 133 ? -15.682 14.906 -27.200 1.00 77.25 133 LEU A CA 1
ATOM 1021 C C . LEU A 1 133 ? -15.208 15.553 -28.503 1.00 77.25 133 LEU A C 1
ATOM 1023 O O . LEU A 1 133 ? -16.038 15.950 -29.333 1.00 77.25 133 LEU A O 1
ATOM 1027 N N . GLN A 1 134 ? -13.891 15.716 -28.662 1.00 73.88 134 GLN A N 1
ATOM 1028 C CA . GLN A 1 134 ? -13.347 16.170 -29.934 1.00 73.88 134 GLN A CA 1
ATOM 1029 C C . GLN A 1 134 ? -13.736 15.109 -30.956 1.00 73.88 134 GLN A C 1
ATOM 1031 O O . GLN A 1 134 ? -13.215 14.000 -30.938 1.00 73.88 134 GLN A O 1
ATOM 1036 N N . ALA A 1 135 ? -14.734 15.424 -31.783 1.00 65.06 135 ALA A N 1
ATOM 1037 C CA . ALA A 1 135 ? -15.146 14.541 -32.856 1.00 65.06 135 ALA A CA 1
ATOM 1038 C C . ALA A 1 135 ? -13.899 14.253 -33.683 1.00 65.06 135 ALA A C 1
ATOM 1040 O O . ALA A 1 135 ? -13.268 15.214 -34.133 1.00 65.06 135 ALA A O 1
ATOM 1041 N N . ASP A 1 136 ? -13.559 12.969 -33.834 1.00 59.78 136 ASP A N 1
ATOM 1042 C CA . ASP A 1 136 ? -12.442 12.520 -34.658 1.00 59.78 136 ASP A CA 1
ATOM 1043 C C . ASP A 1 136 ? -12.445 13.349 -35.938 1.00 59.78 136 ASP A C 1
ATOM 1045 O O . ASP A 1 136 ? -13.394 13.277 -36.732 1.00 59.78 136 ASP A O 1
ATOM 1049 N N . GLU A 1 137 ? -11.444 14.222 -36.090 1.00 59.31 137 GLU A N 1
ATOM 1050 C CA . GLU A 1 137 ? -11.352 15.070 -37.267 1.00 59.31 137 GLU A CA 1
ATOM 1051 C C . GLU A 1 137 ? -11.382 14.111 -38.462 1.00 59.31 137 GLU A C 1
ATOM 1053 O O . GLU A 1 137 ? -10.568 13.180 -38.505 1.00 59.31 137 GLU A O 1
ATOM 1058 N N . PRO A 1 138 ? -12.371 14.227 -39.373 1.00 50.53 138 PRO A N 1
ATOM 1059 C CA . PRO A 1 138 ? -12.599 13.212 -40.382 1.00 50.53 138 PRO A CA 1
ATOM 1060 C C . PRO A 1 138 ? -11.305 13.049 -41.155 1.00 50.53 138 PRO A C 1
ATOM 1062 O O . PRO A 1 138 ? -10.853 13.993 -41.805 1.00 50.53 138 PRO A O 1
ATOM 1065 N N . THR A 1 139 ? -10.709 11.857 -41.052 1.00 57.19 139 THR A N 1
ATOM 1066 C CA . THR A 1 139 ? -9.476 11.516 -41.754 1.00 57.19 139 THR A CA 1
ATOM 1067 C C . THR A 1 139 ? -9.630 11.995 -43.196 1.00 57.19 139 THR A C 1
ATOM 1069 O O . THR A 1 139 ? -10.578 11.559 -43.864 1.00 57.19 139 THR A O 1
ATOM 1072 N N . PRO A 1 140 ? -8.803 12.948 -43.669 1.00 54.12 140 PRO A N 1
ATOM 1073 C CA . PRO A 1 140 ? -9.066 13.632 -44.922 1.00 54.12 140 PRO A CA 1
ATOM 1074 C C . PRO A 1 140 ? -9.187 12.597 -46.036 1.00 54.12 140 PRO A C 1
ATOM 1076 O O . PRO A 1 140 ? -8.260 11.820 -46.280 1.00 54.12 140 PRO A O 1
ATOM 1079 N N . LEU A 1 141 ? -10.351 12.560 -46.697 1.00 52.91 141 LEU A N 1
ATOM 1080 C CA . LEU A 1 141 ? -10.549 11.691 -47.852 1.00 52.91 141 LEU A CA 1
ATOM 1081 C C . LEU A 1 141 ? -9.453 12.004 -48.884 1.00 52.91 141 LEU A C 1
ATOM 1083 O O . LEU A 1 141 ? -9.239 13.182 -49.189 1.00 52.91 141 LEU A O 1
ATOM 1087 N N . PRO A 1 142 ? -8.779 10.989 -49.456 1.00 46.03 142 PRO A N 1
ATOM 1088 C CA . PRO A 1 142 ? -7.721 11.215 -50.428 1.00 46.03 142 PRO A CA 1
ATOM 1089 C C . PRO A 1 142 ? -8.288 11.967 -51.637 1.00 46.03 142 PRO A C 1
ATOM 1091 O O . PRO A 1 142 ? -9.078 11.440 -52.422 1.00 46.03 142 PRO A O 1
ATOM 1094 N N . GLN A 1 143 ? -7.892 13.230 -51.774 1.00 59.28 143 GLN A N 1
ATOM 1095 C CA . GLN A 1 143 ? -8.241 14.075 -52.906 1.00 59.28 143 GLN A CA 1
ATOM 1096 C C . GLN A 1 143 ? -7.585 13.498 -54.177 1.00 59.28 143 GLN A C 1
ATOM 1098 O O . GLN A 1 143 ? -6.374 13.258 -54.170 1.00 59.28 143 GLN A O 1
ATOM 1103 N N . PRO A 1 144 ? -8.324 13.272 -55.283 1.00 57.06 144 PRO A N 1
ATOM 1104 C CA . PRO A 1 144 ? -7.739 12.743 -56.510 1.00 57.06 144 PRO A CA 1
ATOM 1105 C C . PRO A 1 144 ? -6.718 13.742 -57.068 1.00 57.06 144 PRO A C 1
ATOM 1107 O O . PRO A 1 144 ? -7.056 14.844 -57.503 1.00 57.06 144 PRO A O 1
ATOM 1110 N N . THR A 1 145 ? -5.446 13.354 -57.005 1.00 52.25 145 THR A N 1
ATOM 1111 C CA . THR A 1 145 ? -4.299 14.166 -57.409 1.00 52.25 145 THR A CA 1
ATOM 1112 C C . THR A 1 145 ? -4.265 14.342 -58.926 1.00 52.25 145 THR A C 1
ATOM 1114 O O . THR A 1 145 ? -4.136 13.378 -59.681 1.00 52.25 145 THR A O 1
ATOM 1117 N N . ALA A 1 146 ? -4.340 15.595 -59.371 1.00 52.16 146 ALA A N 1
ATOM 1118 C CA . ALA A 1 146 ? -4.004 15.990 -60.728 1.00 52.16 146 ALA A CA 1
ATOM 1119 C C . ALA A 1 146 ? -2.480 16.152 -60.877 1.00 52.16 146 ALA A C 1
ATOM 1121 O O . ALA A 1 146 ? -1.841 16.862 -60.109 1.00 52.16 146 ALA A O 1
ATOM 1122 N N . THR A 1 147 ? -1.957 15.507 -61.919 1.00 52.62 147 THR A N 1
ATOM 1123 C CA . THR A 1 147 ? -0.793 15.888 -62.737 1.00 52.62 147 THR A CA 1
ATOM 1124 C C . THR A 1 147 ? 0.553 16.134 -62.036 1.00 52.62 147 THR A C 1
ATOM 1126 O O . THR A 1 147 ? 0.893 17.246 -61.649 1.00 52.62 147 THR A O 1
ATOM 1129 N N . LEU A 1 148 ? 1.351 15.059 -62.021 1.00 48.09 148 LEU A N 1
ATOM 1130 C CA . LEU A 1 148 ? 2.820 14.959 -62.094 1.00 48.09 148 LEU A CA 1
ATOM 1131 C C . LEU A 1 148 ? 3.621 16.274 -61.984 1.00 48.09 148 LEU A C 1
ATOM 1133 O O . LEU A 1 148 ? 4.043 16.854 -62.985 1.00 48.09 148 LEU A O 1
ATOM 1137 N N . GLN A 1 149 ? 3.945 16.648 -60.750 1.00 51.31 149 GLN A N 1
ATOM 1138 C CA . GLN A 1 149 ? 5.142 17.420 -60.424 1.00 51.31 149 GLN A CA 1
ATOM 1139 C C . GLN A 1 149 ? 6.147 16.436 -59.796 1.00 51.31 149 GLN A C 1
ATOM 1141 O O . GLN A 1 149 ? 5.716 15.607 -58.995 1.00 51.31 149 GLN A O 1
ATOM 1146 N N . PRO A 1 150 ? 7.444 16.440 -60.167 1.00 54.66 150 PRO A N 1
ATOM 1147 C CA . PRO A 1 150 ? 8.411 15.491 -59.624 1.00 54.66 150 PRO A CA 1
ATOM 1148 C C . PRO A 1 150 ? 8.528 15.684 -58.110 1.00 54.66 150 PRO A C 1
ATOM 1150 O O . PRO A 1 150 ? 9.112 16.654 -57.628 1.00 54.66 150 PRO A O 1
ATOM 1153 N N . THR A 1 151 ? 7.910 14.761 -57.379 1.00 49.78 151 THR A N 1
ATOM 1154 C CA . THR A 1 151 ? 7.982 14.617 -55.932 1.00 49.78 151 THR A CA 1
ATOM 1155 C C . THR A 1 151 ? 9.442 14.434 -55.547 1.00 49.78 151 THR A C 1
ATOM 1157 O O . THR A 1 151 ? 10.093 13.492 -56.001 1.00 49.78 151 THR A O 1
ATOM 1160 N N . ALA A 1 152 ? 9.964 15.353 -54.734 1.00 56.81 152 ALA A N 1
ATOM 1161 C CA . ALA A 1 152 ? 11.223 15.140 -54.043 1.00 56.81 152 ALA A CA 1
ATOM 1162 C C . ALA A 1 152 ? 11.119 13.809 -53.297 1.00 56.81 152 ALA A C 1
ATOM 1164 O O . ALA A 1 152 ? 10.165 13.596 -52.549 1.00 56.81 152 ALA A O 1
ATOM 1165 N N . THR A 1 153 ? 12.054 12.903 -53.565 1.00 52.41 153 THR A N 1
ATOM 1166 C CA . THR A 1 153 ? 12.143 11.591 -52.937 1.00 52.41 153 THR A CA 1
ATOM 1167 C C . THR A 1 153 ? 12.147 11.793 -51.424 1.00 52.41 153 THR A C 1
ATOM 1169 O O . THR A 1 153 ? 13.160 12.215 -50.868 1.00 52.41 153 THR A O 1
ATOM 1172 N N . LEU A 1 154 ? 11.005 11.570 -50.764 1.00 47.56 154 LEU A N 1
ATOM 1173 C CA . LEU A 1 154 ? 10.951 11.547 -49.310 1.00 47.56 154 LEU A CA 1
ATOM 1174 C C . LEU A 1 154 ? 11.860 10.401 -48.883 1.00 47.56 154 LEU A C 1
ATOM 1176 O O . LEU A 1 154 ? 11.620 9.238 -49.213 1.00 47.56 154 LEU A O 1
ATOM 1180 N N . GLN A 1 155 ? 12.963 10.774 -48.242 1.00 60.16 155 GLN A N 1
ATOM 1181 C CA . GLN A 1 155 ? 13.854 9.852 -47.566 1.00 60.16 155 GLN A CA 1
ATOM 1182 C C . GLN A 1 155 ? 12.975 8.996 -46.645 1.00 60.16 155 GLN A C 1
ATOM 1184 O O . GLN A 1 155 ? 12.170 9.577 -45.913 1.00 60.16 155 GLN A O 1
ATOM 1189 N N . PRO A 1 156 ? 13.034 7.654 -46.735 1.00 59.75 156 PRO A N 1
ATOM 1190 C CA . PRO A 1 156 ? 12.179 6.798 -45.928 1.00 59.75 156 PRO A CA 1
ATOM 1191 C C . PRO A 1 156 ? 12.341 7.212 -44.469 1.00 59.75 156 PRO A C 1
ATOM 1193 O O . PRO A 1 156 ? 13.470 7.267 -43.974 1.00 59.75 156 PRO A O 1
ATOM 1196 N N . THR A 1 157 ? 11.229 7.556 -43.811 1.00 60.75 157 THR A N 1
ATOM 1197 C CA . THR A 1 157 ? 11.199 7.688 -42.355 1.00 60.75 157 THR A CA 1
ATOM 1198 C C . THR A 1 157 ? 11.837 6.415 -41.817 1.00 60.75 157 THR A C 1
ATOM 1200 O O . THR A 1 157 ? 11.380 5.336 -42.209 1.00 60.75 157 THR A O 1
ATOM 1203 N N . PRO A 1 158 ? 12.930 6.500 -41.040 1.00 61.59 158 PRO A N 1
ATOM 1204 C CA . PRO A 1 158 ? 13.564 5.311 -40.505 1.00 61.59 158 PRO A CA 1
ATOM 1205 C C . PRO A 1 158 ? 12.490 4.537 -39.748 1.00 61.59 158 PRO A C 1
ATOM 1207 O O . PRO A 1 158 ? 11.932 5.037 -38.773 1.00 61.59 158 PRO A O 1
ATOM 1210 N N . THR A 1 159 ? 12.139 3.357 -40.253 1.00 55.56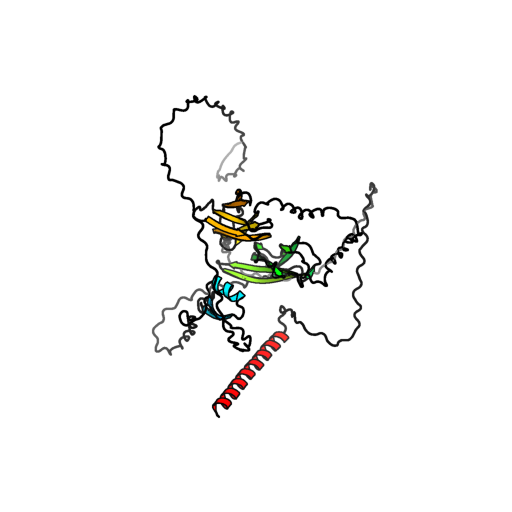 159 THR A N 1
ATOM 1211 C CA . THR A 1 159 ? 11.303 2.415 -39.524 1.00 55.56 159 THR A CA 1
ATOM 1212 C C . THR A 1 159 ? 12.078 2.107 -38.255 1.00 55.56 159 THR A C 1
ATOM 1214 O O . THR A 1 159 ? 13.150 1.500 -38.336 1.00 55.56 159 THR A O 1
ATOM 1217 N N . LEU A 1 160 ? 11.597 2.604 -37.110 1.00 56.56 160 LEU A N 1
ATOM 1218 C CA . LEU A 1 160 ? 12.129 2.202 -35.814 1.00 56.56 160 LEU A CA 1
ATOM 1219 C C . LEU A 1 160 ? 12.154 0.669 -35.807 1.00 56.56 160 LEU A C 1
ATOM 1221 O O . LEU A 1 160 ? 11.178 0.058 -36.262 1.00 56.56 160 LEU A O 1
ATOM 1225 N N . PRO A 1 161 ? 13.276 0.043 -35.415 1.00 63.19 161 PRO A N 1
ATOM 1226 C CA . PRO A 1 161 ? 13.331 -1.404 -35.331 1.00 63.19 161 PRO A CA 1
ATOM 1227 C C . PRO A 1 161 ? 12.153 -1.859 -34.470 1.00 63.19 161 PRO A C 1
ATOM 1229 O O . PRO A 1 161 ? 11.959 -1.339 -33.376 1.00 63.19 161 PRO A O 1
ATOM 1232 N N . VAL A 1 162 ? 11.334 -2.767 -35.007 1.00 58.12 162 VAL A N 1
ATOM 1233 C CA . VAL A 1 162 ? 10.290 -3.435 -34.230 1.00 58.12 162 VAL A CA 1
ATOM 1234 C C . VAL A 1 162 ? 11.027 -4.150 -33.117 1.00 58.12 162 VAL A C 1
ATOM 1236 O O . VAL A 1 162 ? 11.775 -5.098 -33.370 1.00 58.12 162 VAL A O 1
ATOM 1239 N N . GLN A 1 163 ? 10.915 -3.605 -31.920 1.00 60.97 163 GLN A N 1
ATOM 1240 C CA . GLN A 1 163 ? 11.548 -4.187 -30.768 1.00 60.97 163 GLN A CA 1
ATOM 1241 C C . GLN A 1 163 ? 10.853 -5.515 -30.465 1.00 60.97 163 GLN A C 1
ATOM 1243 O O . GLN A 1 163 ? 9.635 -5.596 -30.630 1.00 60.97 163 GLN A O 1
ATOM 1248 N N . PRO A 1 164 ? 11.592 -6.582 -30.120 1.00 73.44 164 PRO A N 1
ATOM 1249 C CA . PRO A 1 164 ? 10.955 -7.819 -29.700 1.00 73.44 164 PRO A CA 1
ATOM 1250 C C . PRO A 1 164 ? 10.023 -7.532 -28.520 1.00 73.44 164 PRO A C 1
ATOM 1252 O O . PRO A 1 164 ? 10.462 -6.945 -27.533 1.00 73.44 164 PRO A O 1
ATOM 1255 N N . ASP A 1 165 ? 8.758 -7.942 -28.639 1.00 85.25 165 ASP A N 1
ATOM 1256 C CA . ASP A 1 165 ? 7.793 -7.882 -27.544 1.00 85.25 165 ASP A CA 1
ATOM 1257 C C . ASP A 1 165 ? 8.340 -8.730 -26.388 1.00 85.25 165 ASP A C 1
ATOM 1259 O O . ASP A 1 165 ? 8.387 -9.963 -26.460 1.00 85.25 165 ASP A O 1
ATOM 1263 N N . ILE A 1 166 ? 8.826 -8.064 -25.343 1.00 91.75 166 ILE A N 1
ATOM 1264 C CA . ILE A 1 166 ? 9.227 -8.730 -24.109 1.00 91.75 166 ILE A CA 1
ATOM 1265 C C . ILE A 1 166 ? 7.939 -9.192 -23.437 1.00 91.75 166 ILE A C 1
ATOM 1267 O O . ILE A 1 166 ? 7.013 -8.412 -23.238 1.00 91.75 166 ILE A O 1
ATOM 1271 N N . THR A 1 167 ? 7.876 -10.479 -23.115 1.00 95.19 167 THR A N 1
ATOM 1272 C CA . THR A 1 167 ? 6.779 -11.063 -22.341 1.00 95.19 167 THR A CA 1
ATOM 1273 C C . THR A 1 167 ? 7.339 -11.498 -21.002 1.00 95.19 167 THR A C 1
ATOM 1275 O O . THR A 1 167 ? 8.451 -12.013 -20.944 1.00 95.19 167 THR A O 1
ATOM 1278 N N . GLY A 1 168 ? 6.590 -11.265 -19.936 1.00 96.75 168 GLY A N 1
ATOM 1279 C CA . GLY A 1 168 ? 6.904 -11.718 -18.589 1.00 96.75 168 GLY A CA 1
ATOM 1280 C C . GLY A 1 168 ? 5.607 -12.051 -17.877 1.00 96.75 168 GLY A C 1
ATOM 1281 O O . GLY A 1 168 ? 4.544 -11.619 -18.320 1.00 96.75 168 GLY A O 1
ATOM 1282 N N . SER A 1 169 ? 5.691 -12.829 -16.807 1.00 98.25 169 SER A N 1
ATOM 1283 C CA . SER A 1 169 ? 4.535 -13.138 -15.973 1.00 98.25 169 SER A CA 1
ATOM 1284 C C . SER A 1 169 ? 4.896 -13.129 -14.499 1.00 98.25 169 SER A C 1
ATOM 1286 O O . SER A 1 169 ? 6.045 -13.375 -14.122 1.00 98.25 169 SER A O 1
ATOM 1288 N N . ILE A 1 170 ? 3.899 -12.887 -13.662 1.00 98.44 170 ILE A N 1
ATOM 1289 C CA . ILE A 1 170 ? 3.994 -13.007 -12.212 1.00 98.44 170 ILE A CA 1
ATOM 1290 C C . ILE A 1 170 ? 2.838 -13.834 -11.680 1.00 98.44 170 ILE A C 1
ATOM 1292 O O . ILE A 1 170 ? 1.713 -13.750 -12.156 1.00 98.44 170 ILE A O 1
ATOM 1296 N N . GLU A 1 171 ? 3.109 -14.611 -10.642 1.00 98.31 171 GLU A N 1
ATOM 1297 C CA . GLU A 1 171 ? 2.073 -15.343 -9.922 1.00 98.31 171 GLU A CA 1
ATOM 1298 C C . GLU A 1 171 ? 2.370 -15.334 -8.427 1.00 98.31 171 GLU A C 1
ATOM 1300 O O . GLU A 1 171 ? 3.526 -15.421 -8.005 1.00 98.31 171 GLU A O 1
ATOM 1305 N N . PHE A 1 172 ? 1.330 -15.243 -7.602 1.00 98.44 172 PHE A N 1
ATOM 1306 C CA . PHE A 1 172 ? 1.486 -15.571 -6.193 1.00 98.44 172 PHE A CA 1
ATOM 1307 C C . PHE A 1 172 ? 1.664 -17.086 -6.056 1.00 98.44 172 PHE A C 1
ATOM 1309 O O . PHE A 1 172 ? 0.946 -17.870 -6.673 1.00 98.44 172 PHE A O 1
ATOM 1316 N N . THR A 1 173 ? 2.605 -17.524 -5.219 1.00 97.81 173 THR A N 1
ATOM 1317 C CA . THR A 1 173 ? 2.889 -18.957 -5.009 1.00 97.81 173 THR A CA 1
ATOM 1318 C C . THR A 1 173 ? 1.732 -19.707 -4.343 1.00 97.81 173 THR A C 1
ATOM 1320 O O . THR A 1 173 ? 1.729 -20.937 -4.289 1.00 97.81 173 THR A O 1
ATOM 1323 N N . THR A 1 174 ? 0.768 -18.960 -3.809 1.00 96.94 174 THR A N 1
ATOM 1324 C CA . THR A 1 174 ? -0.469 -19.441 -3.203 1.00 96.94 174 THR A CA 1
ATOM 1325 C C . THR A 1 174 ? -1.619 -18.707 -3.885 1.00 96.94 174 THR A C 1
ATOM 1327 O O . THR A 1 174 ? -1.519 -17.502 -4.092 1.00 96.94 174 THR A O 1
ATOM 1330 N N . GLY A 1 175 ? -2.696 -19.414 -4.231 1.00 96.62 175 GLY A N 1
ATOM 1331 C CA . GLY A 1 175 ? -3.949 -18.772 -4.644 1.00 96.62 175 GLY A CA 1
ATOM 1332 C C . GLY A 1 175 ? -4.757 -18.290 -3.440 1.00 96.62 175 GLY A C 1
ATOM 1333 O O . GLY A 1 175 ? -4.348 -18.508 -2.301 1.00 96.62 175 GLY A O 1
ATOM 1334 N N . ASP A 1 176 ? -5.918 -17.694 -3.689 1.00 98.06 176 ASP A N 1
ATOM 1335 C CA . ASP A 1 176 ? -6.802 -17.188 -2.636 1.00 98.06 176 ASP A CA 1
ATOM 1336 C C . ASP A 1 176 ? -7.089 -18.232 -1.555 1.00 98.06 176 ASP A C 1
ATOM 1338 O O . ASP A 1 176 ? -7.398 -19.399 -1.836 1.00 98.06 176 ASP A O 1
ATOM 1342 N N . TYR A 1 177 ? -6.998 -17.818 -0.292 1.00 97.81 177 TYR A N 1
ATOM 1343 C CA . TYR A 1 177 ? -7.178 -18.733 0.829 1.00 97.81 177 TYR A CA 1
ATOM 1344 C C . TYR A 1 177 ? -7.765 -18.058 2.061 1.00 97.81 177 TYR A C 1
ATOM 1346 O O . TYR A 1 177 ? -7.689 -16.849 2.261 1.00 97.81 177 TYR A O 1
ATOM 1354 N N . SER A 1 178 ? -8.367 -18.877 2.922 1.00 97.81 178 SER A N 1
ATOM 1355 C CA . SER A 1 178 ? -8.874 -18.430 4.214 1.00 97.81 178 SER A CA 1
ATOM 1356 C C . SER A 1 178 ? -7.907 -18.767 5.347 1.00 97.81 178 SER A C 1
ATOM 1358 O O . SER A 1 178 ? -7.397 -19.890 5.394 1.00 97.81 178 SER A O 1
ATOM 1360 N N . ILE A 1 179 ? -7.734 -17.865 6.310 1.00 97.75 179 ILE A N 1
ATOM 1361 C CA . ILE A 1 179 ? -6.900 -18.067 7.501 1.00 97.75 179 ILE A CA 1
ATOM 1362 C C . ILE A 1 179 ? -7.726 -18.056 8.783 1.00 97.75 179 ILE A C 1
ATOM 1364 O O . ILE A 1 179 ? -8.704 -17.326 8.900 1.00 97.75 179 ILE A O 1
ATOM 1368 N N . CYS A 1 180 ? -7.309 -18.839 9.782 1.00 97.25 180 CYS A N 1
ATOM 1369 C CA . CYS A 1 180 ? -7.804 -18.690 11.150 1.00 97.25 180 CYS A CA 1
ATOM 1370 C C . CYS A 1 180 ? -6.814 -17.873 11.982 1.00 97.25 180 CYS A C 1
ATOM 1372 O O . CYS A 1 180 ? -6.050 -18.413 12.780 1.00 97.25 180 CYS A O 1
ATOM 1374 N N . GLN A 1 181 ? -6.833 -16.560 11.777 1.00 97.38 181 GLN A N 1
ATOM 1375 C CA . GLN A 1 181 ? -5.998 -15.620 12.508 1.00 97.38 181 GLN A CA 1
ATOM 1376 C C . GLN A 1 181 ? -6.901 -14.560 13.134 1.00 97.38 181 GLN A C 1
ATOM 1378 O O . GLN A 1 181 ? -7.398 -13.673 12.454 1.00 97.38 181 GLN A O 1
ATOM 1383 N N . LEU A 1 182 ? -7.175 -14.677 14.434 1.00 96.50 182 LEU A N 1
ATOM 1384 C CA . LEU A 1 182 ? -8.120 -13.775 15.105 1.00 96.50 182 LEU A CA 1
ATOM 1385 C C . LEU A 1 182 ? -7.454 -12.491 15.610 1.00 96.50 182 LEU A C 1
ATOM 1387 O O . LEU A 1 182 ? -8.097 -11.450 15.666 1.00 96.50 182 LEU A O 1
ATOM 1391 N N . THR A 1 183 ? -6.173 -12.545 15.974 1.00 96.38 183 THR A N 1
ATOM 1392 C CA . THR A 1 183 ? -5.442 -11.373 16.470 1.00 96.38 183 THR A CA 1
ATOM 1393 C C . THR A 1 183 ? -4.728 -10.654 15.329 1.00 96.38 183 THR A C 1
ATOM 1395 O O . THR A 1 183 ? -4.239 -11.340 14.422 1.00 96.38 183 THR A O 1
ATOM 1398 N N . PRO A 1 184 ? -4.599 -9.316 15.390 1.00 97.00 184 PRO A N 1
ATOM 1399 C CA . PRO A 1 184 ? -3.760 -8.579 14.456 1.00 97.00 184 PRO A CA 1
ATOM 1400 C C . PRO A 1 184 ? -2.346 -9.162 14.404 1.00 97.00 184 PRO A C 1
ATOM 1402 O O . PRO A 1 184 ? -1.783 -9.535 15.438 1.00 97.00 184 PRO A O 1
ATOM 1405 N N . THR A 1 185 ? -1.797 -9.315 13.203 1.00 97.62 185 THR A N 1
ATOM 1406 C CA . THR A 1 185 ? -0.453 -9.870 12.995 1.00 97.62 185 THR A CA 1
ATOM 1407 C C . THR A 1 185 ? 0.060 -9.529 11.602 1.00 97.62 185 THR A C 1
ATOM 1409 O O . THR A 1 185 ? -0.709 -9.107 10.747 1.00 97.62 185 THR A O 1
ATOM 1412 N N . THR A 1 186 ? 1.342 -9.740 11.341 1.00 97.00 186 THR A N 1
ATOM 1413 C CA . THR A 1 186 ? 1.877 -9.652 9.981 1.00 97.00 186 THR A CA 1
ATOM 1414 C C . THR A 1 186 ? 1.694 -10.993 9.281 1.00 97.00 186 THR A C 1
ATOM 1416 O O . THR A 1 186 ? 2.105 -12.028 9.805 1.00 97.00 186 THR A O 1
ATOM 1419 N N . ILE A 1 187 ? 1.100 -10.978 8.092 1.00 97.50 187 ILE A N 1
ATOM 1420 C CA . ILE A 1 187 ? 1.040 -12.135 7.195 1.00 97.50 187 ILE A CA 1
ATOM 1421 C C . ILE A 1 187 ? 1.886 -11.869 5.950 1.00 97.50 187 ILE A C 1
ATOM 1423 O O . ILE A 1 187 ? 2.218 -10.724 5.645 1.00 97.50 187 ILE A O 1
ATOM 1427 N N . THR A 1 188 ? 2.260 -12.930 5.241 1.00 97.69 188 THR A N 1
ATOM 1428 C CA . THR A 1 188 ? 3.170 -12.837 4.097 1.00 97.69 188 THR A CA 1
ATOM 1429 C C . THR A 1 188 ? 2.602 -13.514 2.862 1.00 97.69 188 THR A C 1
ATOM 1431 O O . THR A 1 188 ? 2.035 -14.601 2.965 1.00 97.69 188 THR A O 1
ATOM 1434 N N . ALA A 1 189 ? 2.839 -12.913 1.702 1.00 97.62 189 ALA A N 1
ATOM 1435 C CA . ALA A 1 189 ? 2.540 -13.466 0.389 1.00 97.62 189 ALA A CA 1
ATOM 1436 C C . ALA A 1 189 ? 3.823 -13.508 -0.446 1.00 97.62 189 ALA A C 1
ATOM 1438 O O . ALA A 1 189 ? 4.617 -12.573 -0.389 1.00 97.62 189 ALA A O 1
ATOM 1439 N N . THR A 1 190 ? 4.042 -14.567 -1.222 1.00 98.38 190 THR A N 1
ATOM 1440 C CA . THR A 1 190 ? 5.235 -14.687 -2.073 1.00 98.38 190 THR A CA 1
ATOM 1441 C C . THR A 1 190 ? 4.829 -14.606 -3.537 1.00 98.38 190 THR A C 1
ATOM 1443 O O . THR A 1 190 ? 3.938 -15.333 -3.968 1.00 98.38 190 THR A O 1
ATOM 1446 N N . VAL A 1 191 ? 5.476 -13.719 -4.288 1.00 98.44 191 VAL A N 1
ATOM 1447 C CA . VAL A 1 191 ? 5.306 -13.542 -5.734 1.00 98.44 191 VAL A CA 1
ATOM 1448 C C . VAL A 1 191 ? 6.496 -14.175 -6.438 1.00 98.44 191 VAL A C 1
ATOM 1450 O O . VAL A 1 191 ? 7.638 -13.897 -6.076 1.00 98.44 191 VAL A O 1
ATOM 1453 N N . ARG A 1 192 ? 6.234 -15.005 -7.444 1.00 98.56 192 ARG A N 1
ATOM 1454 C CA . ARG A 1 192 ? 7.238 -15.578 -8.337 1.00 98.56 192 ARG A CA 1
ATOM 1455 C C . ARG A 1 192 ? 7.254 -14.810 -9.653 1.00 98.56 192 ARG A C 1
ATOM 1457 O O . ARG A 1 192 ? 6.198 -14.575 -10.237 1.00 98.56 192 ARG A O 1
ATOM 1464 N N . VAL A 1 193 ? 8.447 -14.460 -10.122 1.00 98.56 193 VAL A N 1
ATOM 1465 C CA . VAL A 1 193 ? 8.675 -13.762 -11.394 1.00 98.56 193 VAL A CA 1
ATOM 1466 C C . VAL A 1 193 ? 9.117 -14.759 -12.463 1.00 98.56 193 VAL A C 1
ATOM 1468 O O . VAL A 1 193 ? 9.999 -15.584 -12.217 1.00 98.56 193 VAL A O 1
ATOM 1471 N N . SER A 1 194 ? 8.533 -14.671 -13.661 1.00 98.31 194 SER A N 1
ATOM 1472 C CA . SER A 1 194 ? 9.035 -15.360 -14.851 1.00 98.31 194 SER A CA 1
ATOM 1473 C C . SER A 1 194 ? 9.321 -14.378 -15.981 1.00 98.31 194 SER A C 1
ATOM 1475 O O . SER A 1 194 ? 8.461 -13.590 -16.380 1.00 98.31 194 SER A O 1
ATOM 1477 N N . LEU A 1 195 ? 10.550 -14.422 -16.489 1.00 97.75 195 LEU A N 1
ATOM 1478 C CA . LEU A 1 195 ? 11.079 -13.510 -17.498 1.00 97.75 195 LEU A CA 1
ATOM 1479 C C . LEU A 1 195 ? 11.951 -14.272 -18.510 1.00 97.75 195 LEU A C 1
ATOM 1481 O O . LEU A 1 195 ? 12.454 -15.357 -18.221 1.00 97.75 195 LEU A O 1
ATOM 1485 N N . PRO A 1 196 ? 12.181 -13.727 -19.715 1.00 96.69 196 PRO A N 1
ATOM 1486 C CA . PRO A 1 196 ? 13.148 -14.294 -20.640 1.00 96.69 196 PRO A CA 1
ATOM 1487 C C . PRO A 1 196 ? 14.569 -14.198 -20.070 1.00 96.69 196 PRO A C 1
ATOM 1489 O O . PRO A 1 196 ? 14.909 -13.257 -19.353 1.00 96.69 196 PRO A O 1
ATOM 1492 N N . GLU A 1 197 ? 15.429 -15.151 -20.433 1.00 94.75 197 GLU A N 1
ATOM 1493 C CA . GLU A 1 197 ? 16.821 -15.179 -19.972 1.00 94.75 197 GLU A CA 1
ATOM 1494 C C . GLU A 1 197 ? 17.545 -13.856 -20.283 1.00 94.75 197 GLU A C 1
ATOM 1496 O O . GLU A 1 197 ? 17.560 -13.386 -21.423 1.00 94.75 197 GLU A O 1
ATOM 1501 N N . GLY A 1 198 ? 18.162 -13.262 -19.258 1.00 93.25 198 GLY A N 1
ATOM 1502 C CA . GLY A 1 198 ? 18.913 -12.009 -19.370 1.00 93.25 198 GLY A CA 1
ATOM 1503 C C . GLY A 1 198 ? 18.061 -10.735 -19.387 1.00 93.25 198 GLY A C 1
ATOM 1504 O O . GLY A 1 198 ? 18.626 -9.651 -19.526 1.00 93.25 198 GLY A O 1
ATOM 1505 N N . VAL A 1 199 ? 16.738 -10.842 -19.239 1.00 95.19 199 VAL A N 1
ATOM 1506 C CA . VAL A 1 199 ? 15.845 -9.692 -19.053 1.00 95.19 199 VAL A CA 1
ATOM 1507 C C . VAL A 1 199 ? 15.675 -9.423 -17.563 1.00 95.19 199 VAL A C 1
ATOM 1509 O O . VAL A 1 199 ? 15.369 -10.333 -16.795 1.00 95.19 199 VAL A O 1
ATOM 1512 N N . THR A 1 200 ? 15.833 -8.160 -17.174 1.00 96.31 200 THR A N 1
ATOM 1513 C CA . THR A 1 200 ? 15.415 -7.660 -15.865 1.00 96.31 200 THR A CA 1
ATOM 1514 C C . THR A 1 200 ? 14.189 -6.769 -16.019 1.00 96.31 200 THR A C 1
ATOM 1516 O O . THR A 1 200 ? 13.986 -6.143 -17.062 1.00 96.31 200 THR A O 1
ATOM 1519 N N . ALA A 1 201 ? 13.349 -6.726 -14.992 1.00 96.69 201 ALA A N 1
ATOM 1520 C CA . ALA A 1 201 ? 12.130 -5.928 -14.976 1.00 96.69 201 ALA A CA 1
ATOM 1521 C C . ALA A 1 201 ? 11.965 -5.204 -13.634 1.00 96.69 201 ALA A C 1
ATOM 1523 O O . ALA A 1 201 ? 12.789 -5.322 -12.723 1.00 96.69 201 ALA A O 1
ATOM 1524 N N . ARG A 1 202 ? 10.886 -4.439 -13.513 1.00 96.94 202 ARG A N 1
ATOM 1525 C CA . ARG A 1 202 ? 10.439 -3.798 -12.282 1.00 96.94 202 ARG A CA 1
ATOM 1526 C C . ARG A 1 202 ? 9.236 -4.564 -11.739 1.00 96.94 202 ARG A C 1
ATOM 1528 O O . ARG A 1 202 ? 8.289 -4.834 -12.472 1.00 96.94 202 ARG A O 1
ATOM 1535 N N . LEU A 1 203 ? 9.259 -4.902 -10.454 1.00 97.94 203 LEU A N 1
ATOM 1536 C CA . LEU A 1 203 ? 8.116 -5.476 -9.748 1.00 97.94 203 LEU A CA 1
ATOM 1537 C C . LEU A 1 203 ? 7.596 -4.461 -8.736 1.00 97.94 203 LEU A C 1
ATOM 1539 O O . LEU A 1 203 ? 8.319 -4.058 -7.830 1.00 97.94 203 LEU A O 1
ATOM 1543 N N . GLN A 1 204 ? 6.333 -4.074 -8.858 1.00 97.88 204 GLN A N 1
ATOM 1544 C CA . GLN A 1 204 ? 5.624 -3.311 -7.840 1.00 97.88 204 GLN A CA 1
ATOM 1545 C C . GLN A 1 204 ? 4.653 -4.240 -7.116 1.00 97.88 204 GLN A C 1
ATOM 1547 O O . GLN A 1 204 ? 3.775 -4.820 -7.747 1.00 97.88 204 GLN A O 1
ATOM 1552 N N . THR A 1 205 ? 4.781 -4.377 -5.802 1.00 97.81 205 THR A N 1
ATOM 1553 C CA . THR A 1 205 ? 3.828 -5.118 -4.971 1.00 97.81 205 THR A CA 1
ATOM 1554 C C . THR A 1 205 ? 3.010 -4.161 -4.124 1.00 97.81 205 THR A C 1
ATOM 1556 O O . THR A 1 205 ? 3.392 -3.008 -3.912 1.00 97.81 205 THR A O 1
ATOM 1559 N N . SER A 1 206 ? 1.858 -4.619 -3.656 1.00 96.62 206 SER A N 1
ATOM 1560 C CA . SER A 1 206 ? 1.000 -3.837 -2.788 1.00 96.62 206 SER A CA 1
ATOM 1561 C C . SER A 1 206 ? 0.210 -4.697 -1.819 1.00 96.62 206 SER A C 1
ATOM 1563 O O . SER A 1 206 ? 0.028 -5.894 -2.041 1.00 96.62 206 SER A O 1
ATOM 1565 N N . TYR A 1 207 ? -0.284 -4.074 -0.752 1.00 97.81 207 TYR A N 1
ATOM 1566 C CA . TYR A 1 207 ? -1.383 -4.636 0.023 1.00 97.81 207 TYR A CA 1
ATOM 1567 C C . TYR A 1 207 ? -2.328 -3.556 0.542 1.00 97.81 207 TYR A C 1
ATOM 1569 O O . TYR A 1 207 ? -1.941 -2.393 0.690 1.00 97.81 207 TYR A O 1
ATOM 1577 N N . TYR A 1 208 ? -3.559 -3.955 0.841 1.00 96.81 208 TYR A N 1
ATOM 1578 C CA . TYR A 1 208 ? -4.515 -3.158 1.603 1.00 96.81 208 TYR A CA 1
ATOM 1579 C C . TYR A 1 208 ? -5.582 -4.042 2.244 1.00 96.81 208 TYR A C 1
ATOM 1581 O O . TYR A 1 208 ? -5.855 -5.152 1.785 1.00 96.81 208 TYR A O 1
ATOM 1589 N N . ILE A 1 209 ? -6.195 -3.540 3.311 1.00 97.69 209 ILE A N 1
ATOM 1590 C CA . ILE A 1 209 ? -7.334 -4.181 3.964 1.00 97.69 209 ILE A CA 1
ATOM 1591 C C . ILE A 1 209 ? -8.605 -3.778 3.215 1.00 97.69 209 ILE A C 1
ATOM 1593 O O . ILE A 1 209 ? -8.936 -2.596 3.151 1.00 97.69 209 ILE A O 1
ATOM 1597 N N . VAL A 1 210 ? -9.313 -4.765 2.665 1.00 96.94 210 VAL A N 1
ATOM 1598 C CA . VAL A 1 210 ? -10.575 -4.588 1.927 1.00 96.94 210 VAL A CA 1
ATOM 1599 C C . VAL A 1 210 ? -11.757 -4.589 2.894 1.00 96.94 210 VAL A C 1
ATOM 1601 O O . VAL A 1 210 ? -12.639 -3.736 2.814 1.00 96.94 210 VAL A O 1
ATOM 1604 N N . ASN A 1 211 ? -11.761 -5.542 3.830 1.00 95.75 211 ASN A N 1
ATOM 1605 C CA . ASN A 1 211 ? -12.815 -5.718 4.821 1.00 95.75 211 ASN A CA 1
ATOM 1606 C C . ASN A 1 211 ? -12.228 -5.999 6.214 1.00 95.75 211 ASN A C 1
ATOM 1608 O O . ASN A 1 211 ? -11.199 -6.670 6.320 1.00 95.75 211 ASN A O 1
ATOM 1612 N N . PRO A 1 212 ? -12.909 -5.574 7.293 1.00 96.44 212 PRO A N 1
ATOM 1613 C CA . PRO A 1 212 ? -14.176 -4.837 7.302 1.00 96.44 212 PRO A CA 1
ATOM 1614 C C . PRO A 1 212 ? -13.985 -3.327 7.019 1.00 96.44 212 PRO A C 1
ATOM 1616 O O . PRO A 1 212 ? -12.883 -2.811 7.214 1.00 96.44 212 PRO A O 1
ATOM 1619 N N . PRO A 1 213 ? -15.035 -2.580 6.605 1.00 89.56 213 PRO A N 1
ATOM 1620 C CA . PRO A 1 213 ? -14.912 -1.163 6.230 1.00 89.56 213 PRO A CA 1
ATOM 1621 C C . PRO A 1 213 ? -14.337 -0.249 7.320 1.00 89.56 213 PRO A C 1
ATOM 1623 O O . PRO A 1 213 ? -13.669 0.731 7.016 1.00 89.56 213 PRO A O 1
ATOM 1626 N N . ASN A 1 214 ? -14.569 -0.566 8.596 1.00 87.00 214 ASN A N 1
ATOM 1627 C CA . ASN A 1 214 ? -14.021 0.177 9.736 1.00 87.00 214 ASN A CA 1
ATOM 1628 C C . ASN A 1 214 ? -12.527 -0.086 9.987 1.00 87.00 214 ASN A C 1
ATOM 1630 O O . ASN A 1 214 ? -11.953 0.550 10.864 1.00 87.00 214 ASN A O 1
ATOM 1634 N N . LYS A 1 215 ? -11.923 -1.037 9.271 1.00 91.25 215 LYS A N 1
ATOM 1635 C CA . LYS A 1 215 ? -10.489 -1.346 9.311 1.00 91.25 215 LYS A CA 1
ATOM 1636 C C . LYS A 1 215 ? -9.835 -1.209 7.933 1.00 91.25 215 LYS A C 1
ATOM 1638 O O . LYS A 1 215 ? -8.718 -1.681 7.750 1.00 91.25 215 LYS A O 1
ATOM 1643 N N . PHE A 1 216 ? -10.533 -0.607 6.967 1.00 92.19 216 PHE A N 1
ATOM 1644 C CA . PHE A 1 216 ? -9.992 -0.354 5.637 1.00 92.19 216 PHE A CA 1
ATOM 1645 C C . PHE A 1 216 ? -8.676 0.422 5.745 1.00 92.19 216 PHE A C 1
ATOM 1647 O O . PHE A 1 216 ? -8.580 1.382 6.509 1.00 92.19 216 PHE A O 1
ATOM 1654 N N . SER A 1 217 ? -7.675 0.022 4.963 1.00 88.38 217 SER A N 1
ATOM 1655 C CA . SER A 1 217 ? -6.389 0.715 4.910 1.00 88.38 217 SER A CA 1
ATOM 1656 C C . SER A 1 217 ? -6.133 1.273 3.513 1.00 88.38 217 SER A C 1
ATOM 1658 O O . SER A 1 217 ? -6.537 0.654 2.526 1.00 88.38 217 SER A O 1
ATOM 1660 N N . PRO A 1 218 ? -5.400 2.392 3.383 1.00 86.12 218 PRO A N 1
ATOM 1661 C CA . PRO A 1 218 ? -4.868 2.791 2.088 1.00 86.12 218 PRO A CA 1
ATOM 1662 C C . PRO A 1 218 ? -3.917 1.716 1.544 1.00 86.12 218 PRO A C 1
ATOM 1664 O O . PRO A 1 218 ? -3.361 0.904 2.293 1.00 86.12 218 PRO A O 1
ATOM 1667 N N . THR A 1 219 ? -3.718 1.720 0.227 1.00 91.31 219 THR A N 1
ATOM 1668 C CA . THR A 1 219 ? -2.778 0.809 -0.427 1.00 91.31 219 THR A CA 1
ATOM 1669 C C . THR A 1 219 ? -1.341 1.163 -0.077 1.00 91.31 219 THR A C 1
ATOM 1671 O O . THR A 1 219 ? -0.878 2.270 -0.343 1.00 91.31 219 THR A O 1
ATOM 1674 N N . THR A 1 220 ? -0.631 0.197 0.497 1.00 90.00 220 THR A N 1
ATOM 1675 C CA . THR A 1 220 ? 0.817 0.270 0.703 1.00 90.00 220 THR A CA 1
ATOM 1676 C C . THR A 1 220 ? 1.507 -0.356 -0.497 1.00 90.00 220 THR A C 1
ATOM 1678 O O . THR A 1 220 ? 1.063 -1.409 -0.950 1.00 90.00 220 THR A O 1
ATOM 1681 N N . TYR A 1 221 ? 2.577 0.263 -1.000 1.00 91.62 221 TYR A N 1
ATOM 1682 C CA . TYR A 1 221 ? 3.323 -0.216 -2.165 1.00 91.62 221 TYR A CA 1
ATOM 1683 C C . TYR A 1 221 ? 4.791 -0.484 -1.828 1.00 91.62 221 TYR A C 1
ATOM 1685 O O . TYR A 1 221 ? 5.400 0.263 -1.064 1.00 91.62 221 TYR A O 1
ATOM 1693 N N . TRP A 1 222 ? 5.377 -1.488 -2.481 1.00 90.38 222 TRP A N 1
ATOM 1694 C CA . TRP A 1 222 ? 6.824 -1.693 -2.549 1.00 90.38 222 TRP A CA 1
ATOM 1695 C C . TRP A 1 222 ? 7.261 -1.859 -3.993 1.00 90.38 222 TRP A C 1
ATOM 1697 O O . TRP A 1 222 ? 6.534 -2.415 -4.812 1.00 90.38 222 TRP A O 1
ATOM 1707 N N . VAL A 1 223 ? 8.459 -1.375 -4.304 1.00 92.38 223 VAL A N 1
ATOM 1708 C CA . VAL A 1 223 ? 9.038 -1.444 -5.644 1.00 92.38 223 VAL A CA 1
ATOM 1709 C C . VAL A 1 223 ? 10.374 -2.161 -5.559 1.00 92.38 223 VAL A C 1
ATOM 1711 O O . VAL A 1 223 ? 11.239 -1.784 -4.773 1.00 92.38 223 VAL A O 1
ATOM 1714 N N . TYR A 1 224 ? 10.535 -3.175 -6.399 1.00 92.88 224 TYR A N 1
ATOM 1715 C CA . TYR A 1 224 ? 11.755 -3.942 -6.577 1.00 92.88 224 TYR A CA 1
ATOM 1716 C C . TYR A 1 224 ? 12.246 -3.704 -8.001 1.00 92.88 224 TYR A C 1
ATOM 1718 O O . TYR A 1 224 ? 11.590 -4.083 -8.976 1.00 92.88 224 TYR A O 1
ATOM 1726 N N . ASN A 1 225 ? 13.390 -3.039 -8.116 1.00 92.62 225 ASN A N 1
ATOM 1727 C CA . ASN A 1 225 ? 14.053 -2.831 -9.395 1.00 92.62 225 ASN A CA 1
ATOM 1728 C C . ASN A 1 225 ? 14.917 -4.053 -9.725 1.00 92.62 225 ASN A C 1
ATOM 1730 O O . ASN A 1 225 ? 15.487 -4.676 -8.831 1.00 92.62 225 ASN A O 1
ATOM 1734 N N . ASN A 1 226 ? 15.034 -4.361 -11.014 1.00 94.25 226 ASN A N 1
ATOM 1735 C CA . ASN A 1 226 ? 15.872 -5.431 -11.552 1.00 94.25 226 ASN A CA 1
ATOM 1736 C C . ASN A 1 226 ? 15.510 -6.858 -11.116 1.00 94.25 226 ASN A C 1
ATOM 1738 O O . ASN A 1 226 ? 16.400 -7.695 -10.952 1.00 94.25 226 ASN A O 1
ATOM 1742 N N . VAL A 1 227 ? 14.218 -7.163 -10.979 1.00 97.00 227 VAL A N 1
ATOM 1743 C CA . VAL A 1 227 ? 13.799 -8.558 -10.797 1.00 97.00 227 VAL A CA 1
ATOM 1744 C C . VAL A 1 227 ? 14.136 -9.378 -12.041 1.00 97.00 227 VAL A C 1
ATOM 1746 O O . VAL A 1 227 ? 14.049 -8.881 -13.166 1.00 97.00 227 VAL A O 1
ATOM 1749 N N . SER A 1 228 ? 14.540 -10.622 -11.830 1.00 97.75 228 SER A N 1
ATOM 1750 C CA . SER A 1 228 ? 14.980 -11.570 -12.851 1.00 97.75 228 SER A CA 1
ATOM 1751 C C . SER A 1 228 ? 14.095 -12.819 -12.867 1.00 97.75 228 SER A C 1
ATOM 1753 O O . SER A 1 228 ? 13.295 -13.056 -11.960 1.00 97.75 228 SER A O 1
ATOM 1755 N N . ASP A 1 229 ? 14.227 -13.630 -13.918 1.00 98.00 229 ASP A N 1
ATOM 1756 C CA . ASP A 1 229 ? 13.531 -14.917 -14.007 1.00 98.00 229 ASP A CA 1
ATOM 1757 C C . ASP A 1 229 ? 13.853 -15.814 -12.802 1.00 98.00 229 ASP A C 1
ATOM 1759 O O . ASP A 1 229 ? 15.019 -16.026 -12.460 1.00 98.00 229 ASP A O 1
ATOM 1763 N N . GLY A 1 230 ? 12.810 -16.351 -12.171 1.00 97.19 230 GLY A N 1
ATOM 1764 C CA . GLY A 1 230 ? 12.924 -17.231 -11.013 1.00 97.19 230 GLY A CA 1
ATOM 1765 C C . GLY A 1 230 ? 13.020 -16.523 -9.661 1.00 97.19 230 GLY A C 1
ATOM 1766 O O . GLY A 1 230 ? 13.051 -17.222 -8.646 1.00 97.19 230 GLY A O 1
ATOM 1767 N N . ASP A 1 231 ? 13.027 -15.187 -9.615 1.00 98.25 231 ASP A N 1
ATOM 1768 C CA . ASP A 1 231 ? 12.985 -14.457 -8.348 1.00 98.25 231 ASP A CA 1
ATOM 1769 C C . ASP A 1 231 ? 11.681 -14.742 -7.587 1.00 98.25 231 ASP A C 1
ATOM 1771 O O . ASP A 1 231 ? 10.584 -14.762 -8.155 1.00 98.25 231 ASP A O 1
ATOM 1775 N N . GLU A 1 232 ? 11.811 -14.932 -6.272 1.00 98.31 232 GLU A N 1
ATOM 1776 C CA . GLU A 1 232 ? 10.694 -15.062 -5.338 1.00 98.31 232 GLU A CA 1
ATOM 1777 C C . GLU A 1 232 ? 10.750 -13.935 -4.307 1.00 98.31 232 GLU A C 1
ATOM 1779 O O . GLU A 1 232 ? 11.651 -13.870 -3.468 1.00 98.31 232 GLU A O 1
ATOM 1784 N N . ILE A 1 233 ? 9.766 -13.042 -4.359 1.00 97.44 233 ILE A N 1
ATOM 1785 C CA . ILE A 1 233 ? 9.693 -11.856 -3.509 1.00 97.44 233 ILE A CA 1
ATOM 1786 C C . ILE A 1 233 ? 8.599 -12.050 -2.468 1.00 97.44 233 ILE A C 1
ATOM 1788 O O . ILE A 1 233 ? 7.443 -12.298 -2.803 1.00 97.44 233 ILE A O 1
ATOM 1792 N N . THR A 1 234 ? 8.960 -11.926 -1.190 1.00 97.56 234 THR A N 1
ATOM 1793 C CA . THR A 1 234 ? 8.004 -12.012 -0.080 1.00 97.56 234 THR A CA 1
ATOM 1794 C C . THR A 1 234 ? 7.521 -10.622 0.316 1.00 97.56 234 THR A C 1
ATOM 1796 O O . THR A 1 234 ? 8.302 -9.780 0.756 1.00 97.56 234 THR A O 1
ATOM 1799 N N . VAL A 1 235 ? 6.217 -10.413 0.190 1.00 94.69 235 VAL A N 1
ATOM 1800 C CA . VAL A 1 235 ? 5.482 -9.205 0.558 1.00 94.69 235 VAL A CA 1
ATOM 1801 C C . VAL A 1 235 ? 4.868 -9.412 1.935 1.00 94.69 235 VAL A C 1
ATOM 1803 O O . VAL A 1 235 ? 4.335 -10.484 2.224 1.00 94.69 235 VAL A O 1
ATOM 1806 N N . GLN A 1 236 ? 4.939 -8.399 2.793 1.00 95.94 236 GLN A N 1
ATOM 1807 C CA . GLN A 1 236 ? 4.336 -8.428 4.124 1.00 95.94 236 GLN A CA 1
ATOM 1808 C C . GLN A 1 236 ? 3.087 -7.551 4.139 1.00 95.94 236 GLN A C 1
ATOM 1810 O O . GLN A 1 236 ? 3.100 -6.461 3.584 1.00 95.94 236 GLN A O 1
ATOM 1815 N N . GLY A 1 237 ? 2.021 -8.010 4.785 1.00 95.00 237 GLY A N 1
ATOM 1816 C CA . GLY A 1 237 ? 0.796 -7.241 4.980 1.00 95.00 237 GLY A CA 1
ATOM 1817 C C . GLY A 1 237 ? 0.317 -7.344 6.421 1.00 95.00 237 GLY A C 1
ATOM 1818 O O . GLY A 1 237 ? 0.430 -8.401 7.048 1.00 95.00 237 GLY A O 1
ATOM 1819 N N . LEU A 1 238 ? -0.205 -6.244 6.962 1.00 96.19 238 LEU A N 1
ATOM 1820 C CA . LEU A 1 238 ? -0.766 -6.224 8.308 1.00 96.19 238 LEU A CA 1
ATOM 1821 C C . LEU A 1 238 ? -2.187 -6.793 8.285 1.00 96.19 238 LEU A C 1
ATOM 1823 O O . LEU A 1 238 ? -3.118 -6.168 7.785 1.00 96.19 238 LEU A O 1
ATOM 1827 N N . TRP A 1 239 ? -2.359 -7.978 8.860 1.00 97.88 239 TRP A N 1
ATOM 1828 C CA . TRP A 1 239 ? -3.670 -8.545 9.125 1.00 97.88 239 TRP A CA 1
ATOM 1829 C C . TRP A 1 239 ? -4.341 -7.785 10.280 1.00 97.88 239 TRP A C 1
ATOM 1831 O O . TRP A 1 239 ? -3.770 -7.729 11.374 1.00 97.88 239 TRP A O 1
ATOM 1841 N N . PRO A 1 240 ? -5.562 -7.252 10.097 1.00 96.25 240 PRO A N 1
ATOM 1842 C CA . PRO A 1 240 ? -6.203 -6.364 11.071 1.00 96.25 240 PRO A CA 1
ATOM 1843 C C . PRO A 1 240 ? -6.863 -7.088 12.256 1.00 96.25 240 PRO A C 1
ATOM 1845 O O . PRO A 1 240 ? -7.475 -6.454 13.120 1.00 96.25 240 PRO A O 1
ATOM 1848 N N . GLY A 1 241 ? -6.783 -8.420 12.297 1.00 96.44 241 GLY A N 1
ATOM 1849 C CA . GLY A 1 241 ? -7.518 -9.230 13.263 1.00 96.44 241 GLY A CA 1
ATOM 1850 C C . GLY A 1 241 ? -9.026 -9.231 13.008 1.00 96.44 241 GLY A C 1
ATOM 1851 O O . GLY A 1 241 ? -9.539 -8.554 12.118 1.00 96.44 241 GLY A O 1
ATOM 1852 N N . VAL A 1 242 ? -9.741 -10.000 13.820 1.00 96.62 242 VAL A N 1
ATOM 1853 C CA . VAL A 1 242 ?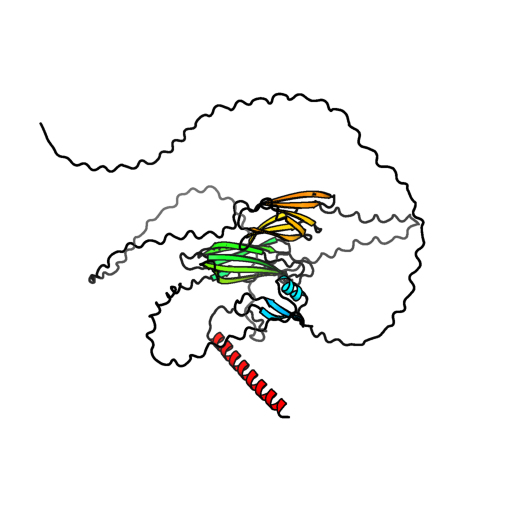 -11.182 -10.229 13.685 1.00 96.62 242 VAL A CA 1
ATOM 1854 C C . VAL A 1 242 ? -11.896 -9.735 14.937 1.00 96.62 242 VAL A C 1
ATOM 1856 O O . VAL A 1 242 ? -11.615 -10.212 16.040 1.00 96.62 242 VAL A O 1
ATOM 1859 N N . ASP A 1 243 ? -12.854 -8.829 14.762 1.00 94.50 243 ASP A N 1
ATOM 1860 C CA . ASP A 1 243 ? -13.667 -8.288 15.846 1.00 94.50 243 ASP A CA 1
ATOM 1861 C C . ASP A 1 243 ? -14.998 -9.041 16.000 1.00 94.50 243 ASP A C 1
ATOM 1863 O O . ASP A 1 243 ? -15.527 -9.637 15.051 1.00 94.50 243 ASP A O 1
ATOM 1867 N N . PRO A 1 244 ? -15.609 -9.006 17.200 1.00 92.25 244 PRO A N 1
ATOM 1868 C CA . PRO A 1 244 ? -16.976 -9.468 17.379 1.00 92.25 244 PRO A CA 1
ATOM 1869 C C . PRO A 1 244 ? -17.950 -8.701 16.473 1.00 92.25 244 PRO A C 1
ATOM 1871 O O . PRO A 1 244 ? -18.190 -7.514 16.670 1.00 92.25 244 PRO A O 1
ATOM 1874 N N . GLY A 1 245 ? -18.564 -9.410 15.526 1.00 90.81 245 GLY A N 1
ATOM 1875 C CA . GLY A 1 245 ? -19.532 -8.841 14.583 1.00 90.81 245 GLY A CA 1
ATOM 1876 C C . GLY A 1 245 ? -19.031 -8.770 13.142 1.00 90.81 245 GLY A C 1
ATOM 1877 O O . GLY A 1 245 ? -19.859 -8.599 12.246 1.00 90.81 245 GLY A O 1
ATOM 1878 N N . ASP A 1 246 ? -17.733 -8.983 12.908 1.00 94.69 246 ASP A N 1
ATOM 1879 C CA . ASP A 1 246 ? -17.192 -9.077 11.554 1.00 94.69 246 ASP A CA 1
ATOM 1880 C C . ASP A 1 246 ? -17.842 -10.249 10.806 1.00 94.69 246 ASP A C 1
ATOM 1882 O O . ASP A 1 246 ? -17.934 -11.378 11.301 1.00 94.69 246 ASP A O 1
ATOM 1886 N N . SER A 1 247 ? -18.323 -9.968 9.594 1.00 95.38 247 SER A N 1
ATOM 1887 C CA . SER A 1 247 ? -18.889 -10.985 8.695 1.00 95.38 247 SER A CA 1
ATOM 1888 C C . SER A 1 247 ? -17.849 -11.545 7.724 1.00 95.38 247 SER A C 1
ATOM 1890 O O . SER A 1 247 ? -17.973 -12.688 7.280 1.00 95.38 247 SER A O 1
ATOM 1892 N N . VAL A 1 248 ? -16.818 -10.749 7.442 1.00 97.00 248 VAL A N 1
ATOM 1893 C CA . VAL A 1 248 ? -15.638 -11.081 6.652 1.00 97.00 248 VAL A CA 1
ATOM 1894 C C . VAL A 1 248 ? -14.507 -10.141 7.070 1.00 97.00 248 VAL A C 1
ATOM 1896 O O . VAL A 1 248 ? -14.750 -8.971 7.372 1.00 97.00 248 VAL A O 1
ATOM 1899 N N . VAL A 1 249 ? -13.287 -10.662 7.089 1.00 97.94 249 VAL A N 1
ATOM 1900 C CA . VAL A 1 249 ? -12.060 -9.860 7.124 1.00 97.94 249 VAL A CA 1
ATOM 1901 C C . VAL A 1 249 ? -11.254 -10.247 5.897 1.00 97.94 249 VAL A C 1
ATOM 1903 O O . VAL A 1 249 ? -11.139 -11.434 5.599 1.00 97.94 249 VAL A O 1
ATOM 1906 N N . GLU A 1 250 ? -10.744 -9.270 5.165 1.00 98.12 250 GLU A N 1
ATOM 1907 C CA . GLU A 1 250 ? -10.097 -9.484 3.876 1.00 98.12 250 GLU A CA 1
ATOM 1908 C C . GLU A 1 250 ? -8.946 -8.507 3.699 1.00 98.12 250 GLU A C 1
ATOM 1910 O O . GLU A 1 250 ? -9.090 -7.301 3.909 1.00 98.12 250 GLU A O 1
ATOM 1915 N N . ILE A 1 251 ? -7.812 -9.049 3.280 1.00 98.25 251 ILE A N 1
ATOM 1916 C CA . ILE A 1 251 ? -6.630 -8.310 2.859 1.00 98.25 251 ILE A CA 1
ATOM 1917 C C . ILE A 1 251 ? -6.290 -8.752 1.439 1.00 98.25 251 ILE A C 1
ATOM 1919 O O . ILE A 1 251 ? -6.223 -9.949 1.157 1.00 98.25 251 ILE A O 1
ATOM 1923 N N . HIS A 1 252 ? -6.076 -7.775 0.568 1.00 98.50 252 HIS A N 1
ATOM 1924 C CA . HIS A 1 252 ? -5.689 -7.990 -0.817 1.00 98.50 252 HIS A CA 1
ATOM 1925 C C . HIS A 1 252 ? -4.200 -7.708 -0.968 1.00 98.50 252 HIS A C 1
ATOM 1927 O O . HIS A 1 252 ? -3.723 -6.659 -0.529 1.00 98.50 252 HIS A O 1
ATOM 1933 N N . PHE A 1 253 ? -3.482 -8.615 -1.621 1.00 98.50 253 PHE A N 1
ATOM 1934 C CA . PHE A 1 253 ? -2.126 -8.413 -2.110 1.00 98.50 253 PHE A CA 1
ATOM 1935 C C . PHE A 1 253 ? -2.155 -8.243 -3.623 1.00 98.50 253 PHE A C 1
ATOM 1937 O O . PHE A 1 253 ? -2.701 -9.080 -4.335 1.00 98.50 253 PHE A O 1
ATOM 1944 N N . GLY A 1 254 ? -1.529 -7.178 -4.111 1.00 98.12 254 GLY A N 1
ATOM 1945 C CA . GLY A 1 254 ? -1.356 -6.923 -5.534 1.00 98.12 254 GLY A CA 1
ATOM 1946 C C . GLY A 1 254 ? 0.102 -7.065 -5.952 1.00 98.12 254 GLY A C 1
ATOM 1947 O O . GLY A 1 254 ? 1.023 -6.821 -5.169 1.00 98.12 254 GLY A O 1
ATOM 1948 N N . ALA A 1 255 ? 0.321 -7.437 -7.204 1.00 98.44 255 ALA A N 1
ATOM 1949 C CA . ALA A 1 255 ? 1.622 -7.391 -7.846 1.00 98.44 255 ALA A CA 1
ATOM 1950 C C . ALA A 1 255 ? 1.469 -6.951 -9.305 1.00 98.44 255 ALA A C 1
ATOM 1952 O O . ALA A 1 255 ? 0.531 -7.346 -9.995 1.00 98.44 255 ALA A O 1
ATOM 1953 N N . ARG A 1 256 ? 2.402 -6.126 -9.771 1.00 98.25 256 ARG A N 1
ATOM 1954 C CA . ARG A 1 256 ? 2.487 -5.612 -11.137 1.00 98.25 256 ARG A CA 1
ATOM 1955 C C . ARG A 1 256 ? 3.925 -5.743 -11.610 1.00 98.25 256 ARG A C 1
ATOM 1957 O O . ARG A 1 256 ? 4.824 -5.159 -11.006 1.00 98.25 256 ARG A O 1
ATOM 1964 N N . LEU A 1 257 ? 4.129 -6.505 -12.675 1.00 98.31 257 LEU A N 1
ATOM 1965 C CA . LEU A 1 257 ? 5.408 -6.628 -13.356 1.00 98.31 257 LEU A CA 1
ATOM 1966 C C . LEU A 1 257 ? 5.418 -5.665 -14.537 1.00 98.31 257 LEU A C 1
ATOM 1968 O O . LEU A 1 257 ? 4.492 -5.657 -15.348 1.00 98.31 257 LEU A O 1
ATOM 1972 N N . SER A 1 258 ? 6.464 -4.860 -14.654 1.00 96.88 258 SER A N 1
ATOM 1973 C CA . SER A 1 258 ? 6.585 -3.885 -15.725 1.00 96.88 258 SER A CA 1
ATOM 1974 C C . SER A 1 258 ? 8.018 -3.768 -16.231 1.00 96.88 258 SER A C 1
ATOM 1976 O O . SER A 1 258 ? 8.983 -4.063 -15.527 1.00 96.88 258 SER A O 1
ATOM 1978 N N . TYR A 1 259 ? 8.163 -3.394 -17.495 1.00 95.56 259 TYR A N 1
ATOM 1979 C CA . TYR A 1 259 ? 9.441 -3.223 -18.163 1.00 95.56 259 TYR A CA 1
ATOM 1980 C C . TYR A 1 259 ? 9.672 -1.732 -18.433 1.00 95.56 259 TYR A C 1
ATOM 1982 O O . TYR A 1 259 ? 9.018 -1.169 -19.321 1.00 95.56 259 TYR A O 1
ATOM 1990 N N . PRO A 1 260 ? 10.560 -1.073 -17.666 1.00 89.12 260 PRO A N 1
ATOM 1991 C CA . PRO A 1 260 ? 10.877 0.327 -17.884 1.00 89.12 260 PRO A CA 1
ATOM 1992 C C . PRO A 1 260 ? 11.803 0.460 -19.091 1.00 89.12 260 PRO A C 1
ATOM 1994 O O . PRO A 1 260 ? 12.965 0.057 -19.056 1.00 89.12 260 PRO A O 1
ATOM 1997 N N . GLU A 1 261 ? 11.308 1.074 -20.161 1.00 87.88 261 GLU A N 1
ATOM 1998 C CA . GLU A 1 261 ? 12.096 1.310 -21.359 1.00 87.88 261 GLU A CA 1
ATOM 1999 C C . GLU A 1 261 ? 11.862 2.698 -21.944 1.00 87.88 261 GLU A C 1
ATOM 2001 O O . GLU A 1 261 ? 10.732 3.131 -22.153 1.00 87.88 261 GLU A O 1
ATOM 2006 N N . ASN A 1 262 ? 12.952 3.411 -22.246 1.00 84.88 262 ASN A N 1
ATOM 2007 C CA . ASN A 1 262 ? 12.906 4.772 -22.791 1.00 84.88 262 ASN A CA 1
ATOM 2008 C C . ASN A 1 262 ? 12.065 5.737 -21.925 1.00 84.88 262 ASN A C 1
ATOM 2010 O O . ASN A 1 262 ? 11.443 6.664 -22.443 1.00 84.88 262 ASN A O 1
ATOM 2014 N N . GLY A 1 263 ? 12.038 5.507 -20.606 1.00 81.31 263 GLY A N 1
ATOM 2015 C CA . GLY A 1 263 ? 11.226 6.268 -19.652 1.00 81.31 263 GLY A CA 1
ATOM 2016 C C . GLY A 1 263 ? 9.735 5.911 -19.650 1.00 81.31 263 GLY A C 1
ATOM 2017 O O . GLY A 1 263 ? 8.957 6.593 -18.990 1.00 81.31 263 GLY A O 1
ATOM 2018 N N . ILE A 1 264 ? 9.323 4.870 -20.378 1.00 81.75 264 ILE A N 1
ATOM 2019 C CA . ILE A 1 264 ? 7.955 4.351 -20.390 1.00 81.75 264 ILE A CA 1
ATOM 2020 C C . ILE A 1 264 ? 7.935 3.025 -19.635 1.00 81.75 264 ILE A C 1
ATOM 2022 O O . ILE A 1 264 ? 8.633 2.082 -19.995 1.00 81.75 264 ILE A O 1
ATOM 2026 N N . ASP A 1 265 ? 7.114 2.953 -18.592 1.00 89.25 265 ASP A N 1
ATOM 2027 C CA . ASP A 1 265 ? 6.947 1.751 -17.781 1.00 89.25 265 ASP A CA 1
ATOM 2028 C C . ASP A 1 265 ? 5.814 0.885 -18.351 1.00 89.25 265 ASP A C 1
ATOM 2030 O O . ASP A 1 265 ? 4.630 1.140 -18.104 1.00 89.25 265 ASP A O 1
ATOM 2034 N N . THR A 1 266 ? 6.176 -0.093 -19.184 1.00 93.44 266 THR A N 1
ATOM 2035 C CA . THR A 1 266 ? 5.206 -0.944 -19.888 1.00 93.44 266 THR A CA 1
ATOM 2036 C C . THR A 1 266 ? 4.808 -2.116 -19.006 1.00 93.44 266 THR A C 1
ATOM 2038 O O . THR A 1 266 ? 5.656 -2.901 -18.598 1.00 93.44 266 THR A O 1
ATOM 2041 N N . GLU A 1 267 ? 3.519 -2.260 -18.715 1.00 96.56 267 GLU A N 1
ATOM 2042 C CA . GLU A 1 267 ? 3.008 -3.400 -17.953 1.00 96.56 267 GLU A CA 1
ATOM 2043 C C . GLU A 1 267 ? 3.187 -4.706 -18.733 1.00 96.56 267 GLU A C 1
ATOM 2045 O O . GLU A 1 267 ? 2.764 -4.805 -19.885 1.00 96.56 267 GLU A O 1
ATOM 2050 N N . LEU A 1 268 ? 3.823 -5.690 -18.097 1.00 96.25 268 LEU A N 1
ATOM 2051 C CA . LEU A 1 268 ? 3.975 -7.039 -18.632 1.00 96.25 268 LEU A CA 1
ATOM 2052 C C . LEU A 1 268 ? 2.866 -7.958 -18.118 1.00 96.25 268 LEU A C 1
ATOM 2054 O O . LEU A 1 268 ? 2.295 -8.708 -18.905 1.00 96.25 268 LEU A O 1
ATOM 2058 N N . ASP A 1 269 ? 2.582 -7.899 -16.812 1.00 98.19 269 ASP A N 1
ATOM 2059 C CA . ASP A 1 269 ? 1.594 -8.756 -16.155 1.00 98.19 269 ASP A CA 1
ATOM 2060 C C . ASP A 1 269 ? 1.161 -8.198 -14.785 1.00 98.19 269 ASP A C 1
ATOM 2062 O O . ASP A 1 269 ? 1.861 -7.383 -14.172 1.00 98.19 269 ASP A O 1
ATOM 2066 N N . THR A 1 270 ? 0.020 -8.669 -14.282 1.00 98.06 270 THR A N 1
ATOM 2067 C CA . THR A 1 270 ? -0.521 -8.339 -12.957 1.00 98.06 270 THR A CA 1
ATOM 2068 C C . THR A 1 270 ? -1.045 -9.587 -12.263 1.00 98.06 270 THR A C 1
ATOM 2070 O O . THR A 1 270 ? -1.727 -10.397 -12.885 1.00 98.06 270 THR A O 1
ATOM 2073 N N . ALA A 1 271 ? -0.819 -9.698 -10.957 1.00 98.38 271 ALA A N 1
ATOM 2074 C CA . ALA A 1 271 ? -1.364 -10.768 -10.131 1.00 98.38 271 ALA A CA 1
ATOM 2075 C C . ALA A 1 271 ? -2.033 -10.197 -8.877 1.00 98.38 271 ALA A C 1
ATOM 2077 O O . ALA A 1 271 ? -1.622 -9.160 -8.354 1.00 98.38 271 ALA A O 1
ATOM 2078 N N . GLY A 1 272 ? -3.055 -10.898 -8.389 1.00 98.00 272 GLY A N 1
ATOM 2079 C CA . GLY A 1 272 ? -3.753 -10.594 -7.143 1.00 98.00 272 GLY A CA 1
ATOM 2080 C C . GLY A 1 272 ? -3.842 -11.837 -6.265 1.00 98.00 272 GLY A C 1
ATOM 2081 O O . GLY A 1 272 ? -3.881 -12.955 -6.780 1.00 98.00 272 GLY A O 1
ATOM 2082 N N . LEU A 1 273 ? -3.848 -11.630 -4.954 1.00 98.44 273 LEU A N 1
ATOM 2083 C CA . LEU A 1 273 ? -4.091 -12.661 -3.955 1.00 98.44 273 LEU A CA 1
ATOM 2084 C C . LEU A 1 273 ? -4.956 -12.081 -2.845 1.00 98.44 273 LEU A C 1
ATOM 2086 O O . LEU A 1 273 ? -4.550 -11.132 -2.175 1.00 98.44 273 LEU A O 1
ATOM 2090 N N . ASP A 1 274 ? -6.086 -12.722 -2.587 1.00 98.44 274 ASP A N 1
ATOM 2091 C CA . ASP A 1 274 ? -6.936 -12.380 -1.461 1.00 98.44 274 ASP A CA 1
ATOM 2092 C C . ASP A 1 274 ? -6.779 -13.378 -0.314 1.00 98.44 274 ASP A C 1
ATOM 2094 O O . ASP A 1 274 ? -6.841 -14.604 -0.481 1.00 98.44 274 ASP A O 1
ATOM 2098 N N . VAL A 1 275 ? -6.622 -12.840 0.893 1.00 98.31 275 VAL A N 1
ATOM 2099 C CA . VAL A 1 275 ? -6.597 -13.630 2.122 1.00 98.31 275 VAL A CA 1
ATOM 2100 C C . VAL A 1 275 ? -7.791 -13.253 2.979 1.00 98.31 275 VAL A C 1
ATOM 2102 O O . VAL A 1 275 ? -7.951 -12.102 3.383 1.00 98.31 275 VAL A O 1
ATOM 2105 N N . TYR A 1 276 ? -8.625 -14.245 3.281 1.00 98.12 276 TYR A N 1
ATOM 2106 C CA . TYR A 1 276 ? -9.912 -14.029 3.932 1.00 98.12 276 TYR A CA 1
ATOM 2107 C C . TYR A 1 276 ? -9.985 -14.655 5.324 1.00 98.12 276 TYR A C 1
ATOM 2109 O O . TYR A 1 276 ? -9.361 -15.669 5.631 1.00 98.12 276 TYR A O 1
ATOM 2117 N N . TRP A 1 277 ? -10.884 -14.134 6.142 1.00 98.06 277 TRP A N 1
ATOM 2118 C CA . TRP A 1 277 ? -11.468 -14.836 7.272 1.00 98.06 277 TRP A CA 1
ATOM 2119 C C . TRP A 1 277 ? -12.988 -14.736 7.182 1.00 98.06 277 TRP A C 1
ATOM 2121 O O . TRP A 1 277 ? -13.536 -13.691 6.837 1.00 98.06 277 TRP A O 1
ATOM 2131 N N . TYR A 1 278 ? -13.663 -15.824 7.543 1.00 96.81 278 TYR A N 1
ATOM 2132 C CA . TYR A 1 278 ? -15.112 -15.875 7.704 1.00 96.81 278 TYR A CA 1
ATOM 2133 C C . TYR A 1 278 ? -15.467 -16.551 9.035 1.00 96.81 278 TYR A C 1
ATOM 2135 O O . TYR A 1 278 ? -14.702 -17.401 9.504 1.00 96.81 278 TYR A O 1
ATOM 2143 N N . PRO A 1 279 ? -16.673 -16.315 9.587 1.00 94.75 279 PRO A N 1
ATOM 2144 C CA . PRO A 1 279 ? -17.115 -16.934 10.840 1.00 94.75 279 PRO A CA 1
ATOM 2145 C C . PRO A 1 279 ? -17.051 -18.468 10.863 1.00 94.75 279 PRO A C 1
ATOM 2147 O O . PRO A 1 279 ? -16.907 -19.070 11.924 1.00 94.75 279 PRO A O 1
ATOM 2150 N N . TRP A 1 280 ? -17.167 -19.113 9.699 1.00 92.75 280 TRP A N 1
ATOM 2151 C CA . TRP A 1 280 ? -17.108 -20.570 9.565 1.00 92.75 280 TRP A CA 1
ATOM 2152 C C . TRP A 1 280 ? -15.681 -21.122 9.426 1.00 92.75 280 TRP A C 1
ATOM 2154 O O . TRP A 1 280 ? -15.496 -22.325 9.600 1.00 92.75 280 TRP A O 1
ATOM 2164 N N . VAL A 1 281 ? -14.681 -20.278 9.132 1.00 94.25 281 VAL A N 1
ATOM 2165 C CA . VAL A 1 281 ? -13.265 -20.682 9.030 1.00 94.25 281 VAL A CA 1
ATOM 2166 C C . VAL A 1 281 ? -12.734 -21.009 10.417 1.00 94.25 281 VAL A C 1
ATOM 2168 O O . VAL A 1 281 ? -12.160 -22.075 10.636 1.00 94.25 281 VAL A O 1
ATOM 2171 N N . CYS A 1 282 ? -12.994 -20.128 11.383 1.00 92.12 282 CYS A N 1
ATOM 2172 C CA . CYS A 1 282 ? -12.904 -20.493 12.782 1.00 92.12 282 CYS A CA 1
ATOM 2173 C C . CYS A 1 282 ? -13.840 -19.683 13.661 1.00 92.12 282 CYS A C 1
ATOM 2175 O O . CYS A 1 282 ? -14.030 -18.482 13.484 1.00 92.12 282 CYS A O 1
ATOM 2177 N N . ASN A 1 283 ? -14.406 -20.384 14.642 1.00 88.19 283 ASN A N 1
ATOM 2178 C CA . ASN A 1 283 ? -15.341 -19.794 15.578 1.00 88.19 283 ASN A CA 1
ATOM 2179 C C . ASN A 1 283 ? -14.620 -18.744 16.419 1.00 88.19 283 ASN A C 1
ATOM 2181 O O . ASN A 1 283 ? -13.625 -19.050 17.083 1.00 88.19 283 ASN A O 1
ATOM 2185 N N . LEU A 1 284 ? -15.176 -17.534 16.446 1.00 87.19 284 LEU A N 1
ATOM 2186 C CA . LEU A 1 284 ? -14.813 -16.547 17.452 1.00 87.19 284 LEU A CA 1
ATOM 2187 C C . LEU A 1 284 ? -14.970 -17.188 18.839 1.00 87.19 284 LEU A C 1
ATOM 2189 O O . LEU A 1 284 ? -15.970 -17.888 19.069 1.00 87.19 284 LEU A O 1
ATOM 2193 N N . PRO A 1 285 ? -14.015 -16.983 19.767 1.00 81.06 285 PRO A N 1
ATOM 2194 C CA . PRO A 1 285 ? -14.180 -17.434 21.135 1.00 81.06 285 PRO A CA 1
ATOM 2195 C C . PRO A 1 285 ? -15.500 -16.863 21.636 1.00 81.06 285 PRO A C 1
ATOM 2197 O O . PRO A 1 285 ? -15.681 -15.648 21.713 1.00 81.06 285 PRO A O 1
ATOM 2200 N N . THR A 1 286 ? -16.459 -17.752 21.903 1.00 79.81 286 THR A N 1
ATOM 2201 C CA . THR A 1 286 ? -17.740 -17.349 22.470 1.00 79.81 286 THR A CA 1
ATOM 2202 C C . THR A 1 286 ? -17.397 -16.616 23.748 1.00 79.81 286 THR A C 1
ATOM 2204 O O . THR A 1 286 ? -16.783 -17.222 24.631 1.00 79.81 286 THR A O 1
ATOM 2207 N N . ALA A 1 287 ? -17.723 -15.320 23.813 1.00 70.62 287 ALA A N 1
ATOM 2208 C CA . ALA A 1 287 ? -17.531 -14.532 25.018 1.00 70.62 287 ALA A CA 1
ATOM 2209 C C . ALA A 1 287 ? -18.093 -15.374 26.159 1.00 70.62 287 ALA A C 1
ATOM 2211 O O . ALA A 1 287 ? -19.286 -15.692 26.157 1.00 70.62 287 ALA A O 1
ATOM 2212 N N . THR A 1 288 ? -17.213 -15.863 27.042 1.00 74.06 288 THR A N 1
ATOM 2213 C CA . THR A 1 288 ? -17.657 -16.698 28.156 1.00 74.06 288 THR A CA 1
ATOM 2214 C C . THR A 1 288 ? -18.669 -15.832 28.876 1.00 74.06 288 THR A C 1
ATOM 2216 O O . THR A 1 288 ? -18.280 -14.735 29.283 1.00 74.06 288 THR A O 1
ATOM 2219 N N . PRO A 1 289 ? -19.955 -16.233 28.939 1.00 69.38 289 PRO A N 1
ATOM 2220 C CA . PRO A 1 289 ? -20.977 -15.379 29.503 1.00 69.38 289 PRO A CA 1
ATOM 2221 C C . PRO A 1 289 ? -20.488 -15.053 30.897 1.00 69.38 289 PRO A C 1
ATOM 2223 O O . PRO A 1 289 ? -20.297 -15.964 31.707 1.00 69.38 289 PRO A O 1
ATOM 2226 N N . THR A 1 290 ? -20.182 -13.778 31.132 1.00 67.12 290 THR A N 1
ATOM 2227 C CA . THR A 1 290 ? -19.766 -13.309 32.440 1.00 67.12 290 THR A CA 1
ATOM 2228 C C . THR A 1 290 ? -20.943 -13.642 33.332 1.00 67.12 290 THR A C 1
ATOM 2230 O O . THR A 1 290 ? -21.978 -12.980 33.260 1.00 67.12 290 THR A O 1
ATOM 2233 N N . VAL A 1 291 ? -20.848 -14.761 34.064 1.00 66.00 291 VAL A N 1
ATOM 2234 C CA . VAL A 1 291 ? -21.892 -15.185 34.989 1.00 66.00 291 VAL A CA 1
ATOM 2235 C C . VAL A 1 291 ? -22.083 -13.970 35.872 1.00 66.00 291 VAL A C 1
ATOM 2237 O O . VAL A 1 291 ? -21.095 -13.556 36.486 1.00 66.00 291 VAL A O 1
ATOM 2240 N N . PRO A 1 292 ? -23.270 -13.336 35.871 1.00 65.25 292 PRO A N 1
ATOM 2241 C CA . PRO A 1 292 ? -23.476 -12.153 36.674 1.00 65.25 292 PRO A CA 1
ATOM 2242 C C . PRO A 1 292 ? -23.117 -12.563 38.090 1.00 65.25 292 PRO A C 1
ATOM 2244 O O . PRO A 1 292 ? -23.757 -13.452 38.661 1.00 65.25 292 PRO A O 1
ATOM 2247 N N . THR A 1 293 ? -22.028 -11.996 38.611 1.00 70.25 293 THR A N 1
ATOM 2248 C CA . THR A 1 293 ? -21.644 -12.170 40.004 1.00 70.25 293 THR A CA 1
ATOM 2249 C C . THR A 1 293 ? -22.914 -11.898 40.795 1.00 70.25 293 THR A C 1
ATOM 2251 O O . THR A 1 293 ? -23.484 -10.818 40.618 1.00 70.25 293 THR A O 1
ATOM 2254 N N . PRO A 1 294 ? -23.437 -12.882 41.552 1.00 62.69 294 PRO A N 1
ATOM 2255 C CA . PRO A 1 294 ? -24.768 -12.787 42.118 1.00 62.69 294 PRO A CA 1
ATOM 2256 C C . PRO A 1 294 ? -24.835 -11.509 42.937 1.00 62.69 294 PRO A C 1
ATOM 2258 O O . PRO A 1 294 ? -24.126 -11.365 43.934 1.00 62.69 294 PRO A O 1
ATOM 2261 N N . THR A 1 295 ? -25.662 -10.569 42.481 1.00 62.88 295 THR A N 1
ATOM 2262 C CA . THR A 1 295 ? -25.979 -9.362 43.228 1.00 62.88 295 THR A CA 1
ATOM 2263 C C . THR A 1 295 ? -26.423 -9.818 44.619 1.00 62.88 295 THR A C 1
ATOM 2265 O O . THR A 1 295 ? -27.369 -10.613 44.711 1.00 62.88 295 THR A O 1
ATOM 2268 N N . PRO A 1 296 ? -25.728 -9.422 45.702 1.00 62.88 296 PRO A N 1
ATOM 2269 C CA . PRO A 1 296 ? -26.034 -9.922 47.031 1.00 62.88 296 PRO A CA 1
ATOM 2270 C C . PRO A 1 296 ? -27.495 -9.610 47.356 1.00 62.88 296 PRO A C 1
ATOM 2272 O O . PRO A 1 296 ? -27.931 -8.461 47.336 1.00 62.88 296 PRO A O 1
ATOM 2275 N N . THR A 1 297 ? -28.265 -10.670 47.608 1.00 61.72 297 THR A N 1
ATOM 2276 C CA . THR A 1 297 ? -29.675 -10.594 47.989 1.00 61.72 297 THR A CA 1
ATOM 2277 C C . THR A 1 297 ? -29.808 -9.710 49.226 1.00 61.72 297 THR A C 1
ATOM 2279 O O . THR A 1 297 ? -29.262 -10.028 50.285 1.00 61.72 297 THR A O 1
ATOM 2282 N N . ALA A 1 298 ? -30.524 -8.594 49.077 1.00 54.75 298 ALA A N 1
ATOM 2283 C CA . ALA A 1 298 ? -30.791 -7.637 50.139 1.00 54.75 298 ALA A CA 1
ATOM 2284 C C . ALA A 1 298 ? -31.496 -8.333 51.314 1.00 54.75 298 ALA A C 1
ATOM 2286 O O . ALA A 1 298 ? -32.692 -8.621 51.282 1.00 54.75 298 ALA A O 1
ATOM 2287 N N . THR A 1 299 ? -30.727 -8.618 52.363 1.00 54.53 299 THR A N 1
ATOM 2288 C CA . THR A 1 299 ? -31.260 -8.992 53.670 1.00 54.53 299 THR A CA 1
ATOM 2289 C C . THR A 1 299 ? -31.776 -7.719 54.329 1.00 54.53 299 THR A C 1
ATOM 2291 O O . THR A 1 299 ? -31.037 -6.748 54.468 1.00 54.53 299 THR A O 1
ATOM 2294 N N . LEU A 1 300 ? -33.054 -7.723 54.707 1.00 56.53 300 LEU A N 1
ATOM 2295 C CA . LEU A 1 300 ? -33.738 -6.626 55.386 1.00 56.53 300 LEU A CA 1
ATOM 2296 C C . LEU A 1 300 ? -33.071 -6.361 56.750 1.00 56.53 300 LEU A C 1
ATOM 2298 O O . LEU A 1 300 ? -33.402 -6.998 57.749 1.00 56.53 300 LEU A O 1
ATOM 2302 N N . ALA A 1 301 ? -32.117 -5.435 56.784 1.00 49.00 301 ALA A N 1
ATOM 2303 C CA . ALA A 1 301 ? -31.505 -4.920 57.998 1.00 49.00 301 ALA A CA 1
ATOM 2304 C C . ALA A 1 301 ? -31.795 -3.419 58.119 1.00 49.00 301 ALA A C 1
ATOM 2306 O O . ALA A 1 301 ? -31.717 -2.684 57.139 1.00 49.00 301 ALA A O 1
ATOM 2307 N N . THR A 1 302 ? -32.196 -3.036 59.335 1.00 54.97 302 THR A N 1
ATOM 2308 C CA . THR A 1 302 ? -31.883 -1.817 60.103 1.00 54.97 302 THR A CA 1
ATOM 2309 C C . THR A 1 302 ? -31.341 -0.610 59.319 1.00 54.97 302 THR A C 1
ATOM 2311 O O . THR A 1 302 ? -30.405 -0.787 58.551 1.00 54.97 302 THR A O 1
ATOM 2314 N N . PRO A 1 303 ? -31.813 0.635 59.568 1.00 52.81 303 PRO A N 1
ATOM 2315 C CA . PRO A 1 303 ? -31.305 1.829 58.890 1.00 52.81 303 PRO A CA 1
ATOM 2316 C C . PRO A 1 303 ? -29.799 1.989 59.134 1.00 52.81 303 PRO A C 1
ATOM 2318 O O . PRO A 1 303 ? -29.352 2.484 60.167 1.00 52.81 303 PRO A O 1
ATOM 2321 N N . THR A 1 304 ? -29.016 1.524 58.171 1.00 57.16 304 THR A N 1
ATOM 2322 C CA . THR A 1 304 ? -27.577 1.702 58.078 1.00 57.16 304 THR A CA 1
ATOM 2323 C C . THR A 1 304 ? -27.351 2.655 56.921 1.00 57.16 304 THR A C 1
ATOM 2325 O O . THR A 1 304 ? -27.792 2.403 55.804 1.00 57.16 304 THR A O 1
ATOM 2328 N N . VAL A 1 305 ? -26.724 3.780 57.257 1.00 53.72 305 VAL A N 1
ATOM 2329 C CA . VAL A 1 305 ? -26.168 4.797 56.360 1.00 53.72 305 VAL A CA 1
ATOM 2330 C C . VAL A 1 305 ? -25.687 4.145 55.066 1.00 53.72 305 VAL A C 1
ATOM 2332 O O . VAL A 1 305 ? -24.749 3.352 55.094 1.00 53.72 305 VAL A O 1
ATOM 2335 N N . THR A 1 306 ? -26.367 4.448 53.961 1.00 50.72 306 THR A N 1
ATOM 2336 C CA . THR A 1 306 ? -25.994 4.009 52.617 1.00 50.72 306 THR A CA 1
ATOM 2337 C C . THR A 1 306 ? -24.582 4.519 52.329 1.00 50.72 306 THR A C 1
ATOM 2339 O O . THR A 1 306 ? -24.398 5.736 52.251 1.00 50.72 306 THR A O 1
ATOM 2342 N N . PRO A 1 307 ? -23.571 3.641 52.212 1.00 58.44 307 PRO A N 1
ATOM 2343 C CA . PRO A 1 307 ? -22.274 4.048 51.711 1.00 58.44 307 PRO A CA 1
ATOM 2344 C C . PRO A 1 307 ? -22.469 4.355 50.232 1.00 58.44 307 PRO A C 1
ATOM 2346 O O . PRO A 1 307 ? -22.911 3.492 49.474 1.00 58.44 307 PRO A O 1
ATOM 2349 N N . THR A 1 308 ? -22.186 5.592 49.842 1.00 57.34 308 THR A N 1
ATOM 2350 C CA . THR A 1 308 ? -22.004 5.982 48.447 1.00 57.34 308 THR A CA 1
ATOM 2351 C C . THR A 1 308 ? -21.081 4.963 47.790 1.00 57.34 308 THR A C 1
ATOM 2353 O O . THR A 1 308 ? -19.936 4.807 48.217 1.00 57.34 308 THR A O 1
ATOM 2356 N N . GLU A 1 309 ? -21.604 4.229 46.810 1.00 60.72 309 GLU A N 1
ATOM 2357 C CA . GLU A 1 309 ? -20.818 3.349 45.955 1.00 60.72 309 GLU A CA 1
ATOM 2358 C C . GLU A 1 309 ? -19.654 4.180 45.398 1.00 60.72 309 GLU A C 1
ATOM 2360 O O . GLU A 1 309 ? -19.903 5.232 44.797 1.00 60.72 309 GLU A O 1
ATOM 2365 N N . PRO A 1 310 ? -18.391 3.822 45.696 1.00 63.09 310 PRO A N 1
ATOM 2366 C CA . PRO A 1 310 ? -17.263 4.597 45.216 1.00 63.09 310 PRO A CA 1
ATOM 2367 C C . PRO A 1 310 ? -17.326 4.582 43.692 1.00 63.09 310 PRO A C 1
ATOM 2369 O O . PRO A 1 310 ? -17.391 3.511 43.089 1.00 63.09 310 PRO A O 1
ATOM 2372 N N . ALA A 1 311 ? -17.359 5.776 43.094 1.00 68.56 311 ALA A N 1
ATOM 2373 C CA . ALA A 1 311 ? -17.319 5.952 41.650 1.00 68.56 311 ALA A CA 1
ATOM 2374 C C . ALA A 1 311 ? -16.245 5.028 41.052 1.00 68.56 311 ALA A C 1
ATOM 2376 O O . ALA A 1 311 ? -15.179 4.890 41.671 1.00 68.56 311 ALA A O 1
ATOM 2377 N N . PRO A 1 312 ? -16.516 4.379 39.900 1.00 69.00 312 PRO A N 1
ATOM 2378 C CA . PRO A 1 312 ? -15.548 3.498 39.265 1.00 69.00 312 PRO A CA 1
ATOM 2379 C C . PRO A 1 312 ? -14.221 4.241 39.191 1.00 69.00 312 PRO A C 1
ATOM 2381 O O . PRO A 1 312 ? -14.142 5.346 38.655 1.00 69.00 312 PRO A O 1
ATOM 2384 N N . THR A 1 313 ? -13.203 3.672 39.836 1.00 71.69 313 THR A N 1
ATOM 2385 C CA . THR A 1 313 ? -11.863 4.249 39.811 1.00 71.69 313 THR A CA 1
ATOM 2386 C C . THR A 1 313 ? -11.461 4.314 38.341 1.00 71.69 313 THR A C 1
ATOM 2388 O O . THR A 1 313 ? -11.510 3.267 37.687 1.00 71.69 313 THR A O 1
ATOM 2391 N N . PRO A 1 314 ? -11.156 5.505 37.791 1.00 70.19 314 PRO A N 1
ATOM 2392 C CA . PRO A 1 314 ? -10.789 5.624 36.390 1.00 70.19 314 PRO A CA 1
ATOM 2393 C C . PRO A 1 314 ? -9.642 4.652 36.134 1.00 70.19 314 PRO A C 1
ATOM 2395 O O . PRO A 1 314 ? -8.642 4.658 36.855 1.00 70.19 314 PRO A O 1
ATOM 2398 N N . THR A 1 315 ? -9.833 3.752 35.169 1.00 77.00 315 THR A N 1
ATOM 2399 C CA . THR A 1 315 ? -8.739 2.898 34.709 1.00 77.00 315 THR A CA 1
ATOM 2400 C C . THR A 1 315 ? -7.630 3.839 34.246 1.00 77.00 315 THR A C 1
ATOM 2402 O O . THR A 1 315 ? -7.942 4.775 33.506 1.00 77.00 315 THR A O 1
ATOM 2405 N N . PRO A 1 316 ? -6.385 3.677 34.730 1.00 76.25 316 PRO A N 1
ATOM 2406 C CA . PRO A 1 316 ? -5.296 4.543 34.309 1.00 76.25 316 PRO A CA 1
ATOM 2407 C C . PRO A 1 316 ? -5.225 4.504 32.784 1.00 76.25 316 PRO A C 1
ATOM 2409 O O . PRO A 1 316 ? -5.216 3.423 32.191 1.00 76.25 316 PRO A O 1
ATOM 2412 N N . LEU A 1 317 ? -5.265 5.684 32.165 1.00 76.81 317 LEU A N 1
ATOM 2413 C CA . LEU A 1 317 ? -5.064 5.811 30.728 1.00 76.81 317 LEU A CA 1
ATOM 2414 C C . LEU A 1 317 ? -3.684 5.205 30.412 1.00 76.81 317 LEU A C 1
ATOM 2416 O O . LEU A 1 317 ? -2.760 5.444 31.195 1.00 76.81 317 LEU A O 1
ATOM 2420 N N . PRO A 1 318 ? -3.536 4.395 29.347 1.00 82.25 318 PRO A N 1
ATOM 2421 C CA . PRO A 1 318 ? -2.225 3.895 28.953 1.00 82.25 318 PRO A CA 1
ATOM 2422 C C . PRO A 1 318 ? -1.252 5.064 28.781 1.00 82.25 318 PRO A C 1
ATOM 2424 O O . PRO A 1 318 ? -1.647 6.138 28.320 1.00 82.25 318 PRO A O 1
ATOM 2427 N N . ASP A 1 319 ? 0.001 4.848 29.182 1.00 90.75 319 ASP A N 1
ATOM 2428 C CA . ASP A 1 319 ? 1.040 5.862 29.050 1.00 90.75 319 ASP A CA 1
ATOM 2429 C C . ASP A 1 319 ? 1.168 6.275 27.573 1.00 90.75 319 ASP A C 1
ATOM 2431 O O . ASP A 1 319 ? 1.219 5.391 26.705 1.00 90.75 319 ASP A O 1
ATOM 2435 N N . PRO A 1 320 ? 1.214 7.588 27.275 1.00 92.88 320 PRO A N 1
ATOM 2436 C CA . PRO A 1 320 ? 1.422 8.079 25.922 1.00 92.88 320 PRO A CA 1
ATOM 2437 C C . PRO A 1 320 ? 2.631 7.423 25.252 1.00 92.88 320 PRO A C 1
ATOM 2439 O O . PRO A 1 320 ? 3.686 7.279 25.868 1.00 92.88 320 PRO A O 1
ATOM 2442 N N . GLN A 1 321 ? 2.459 7.028 23.997 1.00 93.62 321 GLN A N 1
ATOM 2443 C CA . GLN A 1 321 ? 3.479 6.425 23.150 1.00 93.62 321 GLN A CA 1
ATOM 2444 C C . GLN A 1 321 ? 3.965 7.442 22.108 1.00 93.62 321 GLN A C 1
ATOM 2446 O O . GLN A 1 321 ? 3.212 8.330 21.688 1.00 93.62 321 GLN A O 1
ATOM 2451 N N . ASP A 1 322 ? 5.218 7.302 21.681 1.00 96.06 322 ASP A N 1
ATOM 2452 C CA . ASP A 1 322 ? 5.799 8.147 20.637 1.00 96.06 322 ASP A CA 1
ATOM 2453 C C . ASP A 1 322 ? 5.177 7.850 19.267 1.00 96.06 322 ASP A C 1
ATOM 2455 O O . ASP A 1 322 ? 4.737 6.731 19.003 1.00 96.06 322 ASP A O 1
ATOM 2459 N N . LEU A 1 323 ? 5.134 8.855 18.386 1.00 96.00 323 LEU A N 1
ATOM 2460 C CA . LEU A 1 323 ? 4.768 8.628 16.990 1.00 96.00 323 LEU A CA 1
ATOM 2461 C C . LEU A 1 323 ? 5.891 7.869 16.279 1.00 96.00 323 LEU A C 1
ATOM 2463 O O . LEU A 1 323 ? 7.069 8.197 16.433 1.00 96.00 323 LEU A O 1
ATOM 2467 N N . GLU A 1 324 ? 5.521 6.890 15.460 1.00 95.06 324 GLU A N 1
ATOM 2468 C CA . GLU A 1 324 ? 6.470 6.128 14.650 1.00 95.06 324 GLU A CA 1
ATOM 2469 C C . GLU A 1 324 ? 6.518 6.708 13.237 1.00 95.06 324 GLU A C 1
ATOM 2471 O O . GLU A 1 324 ? 5.485 6.988 12.632 1.00 95.06 324 GLU A O 1
ATOM 2476 N N . THR A 1 325 ? 7.712 6.894 12.683 1.00 95.12 325 THR A N 1
ATOM 2477 C CA . THR A 1 325 ? 7.894 7.413 11.324 1.00 95.12 325 THR A CA 1
ATOM 2478 C C . THR A 1 325 ? 8.501 6.354 10.418 1.00 95.12 325 THR A C 1
ATOM 2480 O O . THR A 1 325 ? 9.384 5.592 10.808 1.00 95.12 325 THR A O 1
ATOM 2483 N N . SER A 1 326 ? 8.017 6.301 9.182 1.00 91.94 326 SER A N 1
ATOM 2484 C CA . SER A 1 326 ? 8.553 5.434 8.133 1.00 91.94 326 SER A CA 1
ATOM 2485 C C . SER A 1 326 ? 8.565 6.168 6.797 1.00 91.94 326 SER A C 1
ATOM 2487 O O . SER A 1 326 ? 7.945 7.223 6.646 1.00 91.94 326 SER A O 1
ATOM 2489 N N . TYR A 1 327 ? 9.298 5.632 5.827 1.00 92.56 327 TYR A N 1
ATOM 2490 C CA . TYR A 1 327 ? 9.367 6.178 4.478 1.00 92.56 327 TYR A CA 1
ATOM 2491 C C . TYR A 1 327 ? 9.295 5.055 3.443 1.00 92.56 327 TYR A C 1
ATOM 2493 O O . TYR A 1 327 ? 9.634 3.908 3.732 1.00 92.56 327 TYR A O 1
ATOM 2501 N N . PHE A 1 328 ? 8.879 5.397 2.227 1.00 84.75 328 PHE A N 1
ATOM 2502 C CA . PHE A 1 328 ? 8.975 4.524 1.062 1.00 84.75 328 PHE A CA 1
ATOM 2503 C C . PHE A 1 328 ? 9.203 5.330 -0.218 1.00 84.75 328 PHE A C 1
ATOM 2505 O O . PHE A 1 328 ? 8.896 6.520 -0.293 1.00 84.75 328 PHE A O 1
ATOM 2512 N N . CYS A 1 329 ? 9.745 4.674 -1.242 1.00 84.75 329 CYS A N 1
ATOM 2513 C CA . CYS A 1 329 ? 9.926 5.269 -2.562 1.00 84.75 329 CYS A CA 1
ATOM 2514 C C . CYS A 1 329 ? 8.622 5.201 -3.364 1.00 84.75 329 CYS A C 1
ATOM 2516 O O . CYS A 1 329 ? 8.064 4.120 -3.550 1.00 84.75 329 CYS A O 1
ATOM 2518 N N . ALA A 1 330 ? 8.144 6.347 -3.852 1.00 76.50 330 ALA A N 1
ATOM 2519 C CA . ALA A 1 330 ? 6.881 6.465 -4.577 1.00 76.50 330 ALA A CA 1
ATOM 2520 C C . ALA A 1 330 ? 7.046 7.318 -5.843 1.00 76.50 330 ALA A C 1
ATOM 2522 O O . ALA A 1 330 ? 6.995 8.552 -5.796 1.00 76.50 330 ALA A O 1
ATOM 2523 N N . GLY A 1 331 ? 7.213 6.646 -6.986 1.00 78.75 331 GLY A N 1
ATOM 2524 C CA . GLY A 1 331 ? 7.455 7.300 -8.273 1.00 78.75 331 GLY A CA 1
ATOM 2525 C C . GLY A 1 331 ? 8.774 8.073 -8.265 1.00 78.75 331 GLY A C 1
ATOM 2526 O O . GLY A 1 331 ? 9.823 7.500 -8.008 1.00 78.75 331 GLY A O 1
ATOM 2527 N N . ASP A 1 332 ? 8.691 9.378 -8.501 1.00 79.06 332 ASP A N 1
ATOM 2528 C CA . ASP A 1 332 ? 9.793 10.342 -8.588 1.00 79.06 332 ASP A CA 1
ATOM 2529 C C . ASP A 1 332 ? 10.213 10.953 -7.232 1.00 79.06 332 ASP A C 1
ATOM 2531 O O . ASP A 1 332 ? 10.771 12.053 -7.182 1.00 79.06 332 ASP A O 1
ATOM 2535 N N . GLY A 1 333 ? 9.939 10.280 -6.109 1.00 84.06 333 GLY A N 1
ATOM 2536 C CA . GLY A 1 333 ? 10.244 10.840 -4.795 1.00 84.06 333 GLY A CA 1
ATOM 2537 C C . GLY A 1 333 ? 10.190 9.872 -3.619 1.00 84.06 333 GLY A C 1
ATOM 2538 O O . GLY A 1 333 ? 9.883 8.687 -3.757 1.00 84.06 333 GLY A O 1
ATOM 2539 N N . VAL A 1 334 ? 10.481 10.417 -2.439 1.00 88.00 334 VAL A N 1
ATOM 2540 C CA . VAL A 1 334 ? 10.386 9.730 -1.144 1.00 88.00 334 VAL A CA 1
ATOM 2541 C C . VAL A 1 334 ? 9.111 10.185 -0.455 1.00 88.00 334 VAL A C 1
ATOM 2543 O O . VAL A 1 334 ? 8.922 11.385 -0.261 1.00 88.00 334 VAL A O 1
ATOM 2546 N N . GLN A 1 335 ? 8.257 9.252 -0.046 1.00 91.06 335 GLN A N 1
ATOM 2547 C CA . GLN A 1 335 ? 7.054 9.553 0.717 1.00 91.06 335 GLN A CA 1
ATOM 2548 C C . GLN A 1 335 ? 7.207 9.122 2.177 1.00 91.06 335 GLN A C 1
ATOM 2550 O O . GLN A 1 335 ? 7.595 7.989 2.450 1.00 91.06 335 GLN A O 1
ATOM 2555 N N . PHE A 1 336 ? 6.898 10.019 3.115 1.00 94.12 336 PHE A N 1
ATOM 2556 C CA . PHE A 1 336 ? 6.970 9.756 4.555 1.00 94.12 336 PHE A CA 1
ATOM 2557 C C . PHE A 1 336 ? 5.578 9.541 5.151 1.00 94.12 336 PHE A C 1
ATOM 2559 O O . PHE A 1 336 ? 4.627 10.261 4.823 1.00 94.12 336 PHE A O 1
ATOM 2566 N N . SER A 1 337 ? 5.499 8.570 6.059 1.00 93.50 337 SER A N 1
ATOM 2567 C CA . SER A 1 337 ? 4.320 8.222 6.845 1.00 93.50 337 SER A CA 1
ATOM 2568 C C . SER A 1 337 ? 4.594 8.418 8.331 1.00 93.50 337 SER A C 1
ATOM 2570 O O . SER A 1 337 ? 5.699 8.147 8.807 1.00 93.50 337 SER A O 1
ATOM 2572 N N . VAL A 1 338 ? 3.568 8.823 9.074 1.00 96.81 338 VAL A N 1
ATOM 2573 C CA . VAL A 1 338 ? 3.560 8.814 10.539 1.00 96.81 338 VAL A CA 1
ATOM 2574 C C . VAL A 1 338 ? 2.464 7.880 11.037 1.00 96.81 338 VAL A C 1
ATOM 2576 O O . VAL A 1 338 ? 1.330 7.978 10.580 1.00 96.81 338 VAL A O 1
ATOM 2579 N N . PHE A 1 339 ? 2.804 6.968 11.941 1.00 94.50 339 PHE A N 1
ATOM 2580 C CA . PHE A 1 339 ? 1.888 6.053 12.613 1.00 94.50 339 PHE A CA 1
ATOM 2581 C C . PHE A 1 339 ? 1.674 6.494 14.061 1.00 94.50 339 PHE A C 1
ATOM 2583 O O . PHE A 1 339 ? 2.615 6.891 14.754 1.00 94.50 339 PHE A O 1
ATOM 2590 N N . ASN A 1 340 ? 0.425 6.420 14.516 1.00 96.50 340 ASN A N 1
ATOM 2591 C CA . ASN A 1 340 ? 0.036 6.808 15.862 1.00 96.50 340 ASN A CA 1
ATOM 2592 C C . ASN A 1 340 ? -0.378 5.598 16.713 1.00 96.50 340 ASN A C 1
ATOM 2594 O O . ASN A 1 340 ? -1.536 5.184 16.657 1.00 96.50 340 ASN A O 1
ATOM 2598 N N . PRO A 1 341 ? 0.508 5.078 17.579 1.00 92.38 341 PRO A N 1
ATOM 2599 C CA . PRO A 1 341 ? 0.172 3.972 18.478 1.00 92.38 341 PRO A CA 1
ATOM 2600 C C . PRO A 1 341 ? -0.742 4.373 19.652 1.00 92.38 341 PRO A C 1
ATOM 2602 O O . PRO A 1 341 ? -1.134 3.518 20.449 1.00 92.38 341 PRO A O 1
ATOM 2605 N N . ASN A 1 342 ? -1.081 5.657 19.807 1.00 93.94 342 ASN A N 1
ATOM 2606 C CA . ASN A 1 342 ? -1.910 6.128 20.913 1.00 93.94 342 ASN A CA 1
ATOM 2607 C C . ASN A 1 342 ? -3.396 5.808 20.702 1.00 93.94 342 ASN A C 1
ATOM 2609 O O . ASN A 1 342 ? -3.896 5.744 19.584 1.00 93.94 342 ASN A O 1
ATOM 2613 N N . ALA A 1 343 ? -4.141 5.715 21.806 1.00 91.19 343 ALA A N 1
ATOM 2614 C CA . ALA A 1 343 ? -5.598 5.533 21.804 1.00 91.19 343 ALA A CA 1
ATOM 2615 C C . ALA A 1 343 ? -6.389 6.836 21.536 1.00 91.19 343 ALA A C 1
ATOM 2617 O O . ALA A 1 343 ? -7.596 6.898 21.772 1.00 91.19 343 ALA A O 1
ATOM 2618 N N . TYR A 1 344 ? -5.715 7.896 21.091 1.00 92.62 344 TYR A N 1
ATOM 2619 C CA . TYR A 1 344 ? -6.291 9.202 20.777 1.00 92.62 344 TYR A CA 1
ATOM 2620 C C . TYR A 1 344 ? -5.584 9.808 19.561 1.00 92.62 344 TYR A C 1
ATOM 2622 O O . TYR A 1 344 ? -4.441 9.463 19.268 1.00 92.62 344 TYR A O 1
ATOM 2630 N N . ALA A 1 345 ? -6.264 10.711 18.855 1.00 95.31 345 ALA A N 1
ATOM 2631 C CA . ALA A 1 345 ? -5.680 11.411 17.716 1.00 95.31 345 ALA A CA 1
ATOM 2632 C C . ALA A 1 345 ? -4.556 12.355 18.165 1.00 95.31 345 ALA A C 1
ATOM 2634 O O . ALA A 1 345 ? -4.700 13.058 19.169 1.00 95.31 345 ALA A O 1
ATOM 2635 N N . VAL A 1 346 ? -3.460 12.389 17.408 1.00 96.94 346 VAL A N 1
ATOM 2636 C CA . VAL A 1 346 ? -2.298 13.235 17.698 1.00 96.94 346 VAL A CA 1
ATOM 2637 C C . VAL A 1 346 ? -2.092 14.214 16.551 1.00 96.94 346 VAL A C 1
ATOM 2639 O O . VAL A 1 346 ? -1.870 13.812 15.409 1.00 96.94 346 VAL A O 1
ATOM 2642 N N . ALA A 1 347 ? -2.164 15.507 16.869 1.00 97.44 347 ALA A N 1
ATOM 2643 C CA . ALA A 1 347 ? -1.741 16.562 15.960 1.00 97.44 347 ALA A CA 1
ATOM 2644 C C . ALA A 1 347 ? -0.212 16.659 15.961 1.00 97.44 347 ALA A C 1
ATOM 2646 O O . ALA A 1 347 ? 0.415 16.584 17.020 1.00 97.44 347 ALA A O 1
ATOM 2647 N N . PHE A 1 348 ? 0.375 16.840 14.785 1.00 97.88 348 PHE A N 1
ATOM 2648 C CA . PHE A 1 348 ? 1.814 16.958 14.607 1.00 97.88 348 PHE A CA 1
ATOM 2649 C C . PHE A 1 348 ? 2.150 18.024 13.565 1.00 97.88 348 PHE A C 1
ATOM 2651 O O . PHE A 1 348 ? 1.386 18.278 12.632 1.00 97.88 348 PHE A O 1
ATOM 2658 N N . ASP A 1 349 ? 3.328 18.608 13.710 1.00 97.75 349 ASP A N 1
ATOM 2659 C CA . ASP A 1 349 ? 3.980 19.455 12.723 1.00 97.75 349 ASP A CA 1
ATOM 2660 C C . ASP A 1 349 ? 5.159 18.689 12.123 1.00 97.75 349 ASP A C 1
ATOM 2662 O O . ASP A 1 349 ? 5.792 17.869 12.793 1.00 97.75 349 ASP A O 1
ATOM 2666 N N . TRP A 1 350 ? 5.486 18.954 10.866 1.00 97.31 350 TRP A N 1
ATOM 2667 C CA . TRP A 1 350 ? 6.660 18.387 10.223 1.00 97.31 350 TRP A CA 1
ATOM 2668 C C . TRP A 1 350 ? 7.466 19.450 9.480 1.00 97.31 350 TRP A C 1
ATOM 2670 O O . TRP A 1 350 ? 6.934 20.426 8.948 1.00 97.31 350 TRP A O 1
ATOM 2680 N N . GLN A 1 351 ? 8.779 19.244 9.438 1.00 96.50 351 GLN A N 1
ATOM 2681 C CA . GLN A 1 351 ? 9.728 20.130 8.778 1.00 96.50 351 GLN A CA 1
ATOM 2682 C C . GLN A 1 351 ? 10.725 19.310 7.963 1.00 96.50 351 GLN A C 1
ATOM 2684 O O . GLN A 1 351 ? 11.397 18.439 8.516 1.00 96.50 351 GLN A O 1
ATOM 2689 N N . SER A 1 352 ? 10.867 19.625 6.674 1.00 94.56 352 SER A N 1
ATOM 2690 C CA . SER A 1 352 ? 12.017 19.168 5.895 1.00 94.56 352 SER A CA 1
ATOM 2691 C C . SER A 1 352 ? 13.268 19.915 6.361 1.00 94.56 352 SER A C 1
ATOM 2693 O O . SER A 1 352 ? 13.310 21.148 6.399 1.00 94.56 352 SER A O 1
ATOM 2695 N N . LEU A 1 353 ? 14.282 19.156 6.769 1.00 94.19 353 LEU A N 1
ATOM 2696 C CA . LEU A 1 353 ? 15.569 19.684 7.214 1.00 94.19 353 LEU A CA 1
ATOM 2697 C C . LEU A 1 353 ? 16.470 20.049 6.027 1.00 94.19 353 LEU A C 1
ATOM 2699 O O . LEU A 1 353 ? 17.349 20.897 6.178 1.00 94.19 353 LEU A O 1
ATOM 2703 N N . ASP A 1 354 ? 16.229 19.453 4.856 1.00 90.00 354 ASP A N 1
ATOM 2704 C CA . ASP A 1 354 ? 16.994 19.728 3.633 1.00 90.00 354 ASP A CA 1
ATOM 2705 C C . ASP A 1 354 ? 16.403 20.893 2.826 1.00 90.00 354 ASP A C 1
ATOM 2707 O O . ASP A 1 354 ? 17.143 21.651 2.198 1.00 90.00 354 ASP A O 1
ATOM 2711 N N . ASP A 1 355 ? 15.081 21.079 2.878 1.00 89.56 355 ASP A N 1
ATOM 2712 C CA . ASP A 1 355 ? 14.384 22.208 2.261 1.00 89.56 355 ASP A CA 1
ATOM 2713 C C . ASP A 1 355 ? 13.396 22.840 3.255 1.00 89.56 355 ASP A C 1
ATOM 2715 O O . ASP A 1 355 ? 12.231 22.443 3.315 1.00 89.56 355 ASP A O 1
ATOM 2719 N N . PRO A 1 356 ? 13.813 23.877 4.005 1.00 88.50 356 PRO A N 1
ATOM 2720 C CA . PRO A 1 356 ? 12.965 24.531 5.001 1.00 88.50 356 PRO A CA 1
ATOM 2721 C C . PRO A 1 356 ? 11.683 25.156 4.434 1.00 88.50 356 PRO A C 1
ATOM 2723 O O . PRO A 1 356 ? 10.795 25.511 5.213 1.00 88.50 356 PRO A O 1
ATOM 2726 N N . SER A 1 357 ? 11.587 25.337 3.107 1.00 90.31 357 SER A N 1
ATOM 2727 C CA . SER A 1 357 ? 10.361 25.808 2.455 1.00 90.31 357 SER A CA 1
ATOM 2728 C C . SER A 1 357 ? 9.261 24.744 2.425 1.00 90.31 357 SER A C 1
ATOM 2730 O O . SER A 1 357 ? 8.093 25.082 2.241 1.00 90.31 357 SER A O 1
ATOM 2732 N N . GLN A 1 358 ? 9.622 23.482 2.664 1.00 90.75 358 GLN A N 1
ATOM 2733 C CA . GLN A 1 358 ? 8.710 22.356 2.760 1.00 90.75 358 GLN A CA 1
ATOM 2734 C C . GLN A 1 358 ? 8.491 22.021 4.235 1.00 90.75 358 GLN A C 1
ATOM 2736 O O . GLN A 1 358 ? 9.299 21.377 4.904 1.00 90.75 358 GLN A O 1
ATOM 2741 N N . ASN A 1 359 ? 7.379 22.512 4.757 1.00 95.44 359 ASN A N 1
ATOM 2742 C CA . ASN A 1 359 ? 6.892 22.223 6.093 1.00 95.44 359 ASN A CA 1
ATOM 2743 C C . ASN A 1 359 ? 5.371 22.080 6.039 1.00 95.44 359 ASN A C 1
ATOM 2745 O O . ASN A 1 359 ? 4.722 22.485 5.070 1.00 95.44 359 ASN A O 1
ATOM 2749 N N . GLY A 1 360 ? 4.800 21.482 7.073 1.00 95.00 360 GLY A N 1
ATOM 2750 C CA . GLY A 1 360 ? 3.363 21.309 7.158 1.00 95.00 360 GLY A CA 1
ATOM 2751 C C . GLY A 1 360 ? 2.937 20.786 8.513 1.00 95.00 360 GLY A C 1
ATOM 2752 O O . GLY A 1 360 ? 3.742 20.629 9.427 1.00 95.00 360 GLY A O 1
ATOM 2753 N N . SER A 1 361 ? 1.646 20.523 8.634 1.00 97.12 361 SER A N 1
ATOM 2754 C CA . SER A 1 361 ? 1.047 19.971 9.839 1.00 97.12 361 SER A CA 1
ATOM 2755 C C . SER A 1 361 ? -0.050 18.982 9.474 1.00 97.12 361 SER A C 1
ATOM 2757 O O . SER A 1 361 ? -0.559 18.976 8.349 1.00 97.12 361 SER A O 1
ATOM 2759 N N . GLY A 1 362 ? -0.379 18.103 10.411 1.00 95.31 362 GLY A N 1
ATOM 2760 C CA . GLY A 1 362 ? -1.368 17.053 10.231 1.00 95.31 362 GLY A CA 1
ATOM 2761 C C . GLY A 1 362 ? -1.937 16.571 11.558 1.00 95.31 362 GLY A C 1
ATOM 2762 O O . GLY A 1 362 ? -1.523 16.990 12.637 1.00 95.31 362 GLY A O 1
ATOM 2763 N N . SER A 1 363 ? -2.919 15.682 11.473 1.00 96.62 363 SER A N 1
ATOM 2764 C CA . SER A 1 363 ? -3.457 14.961 12.622 1.00 96.62 363 SER A CA 1
ATOM 2765 C C . SER A 1 363 ? -3.675 13.517 12.217 1.00 96.62 363 SER A C 1
ATOM 2767 O O . SER A 1 363 ? -4.313 13.257 11.197 1.00 96.62 363 SER A O 1
ATOM 2769 N N . VAL A 1 364 ? -3.121 12.593 12.992 1.00 95.50 364 VAL A N 1
ATOM 2770 C CA . VAL A 1 364 ? -3.217 11.156 12.739 1.00 95.50 364 VAL A CA 1
ATOM 2771 C C . VAL A 1 364 ? -4.153 10.525 13.781 1.00 95.50 364 VAL A C 1
ATOM 2773 O O . VAL A 1 364 ? -3.912 10.677 14.986 1.00 95.50 364 VAL A O 1
ATOM 2776 N N . PRO A 1 365 ? -5.253 9.864 13.365 1.00 94.94 365 PRO A N 1
ATOM 2777 C CA . PRO A 1 365 ? -6.169 9.198 14.289 1.00 94.94 365 PRO A CA 1
ATOM 2778 C C . PRO A 1 365 ? -5.500 8.096 15.118 1.00 94.94 365 PRO A C 1
ATOM 2780 O O . PRO A 1 365 ? -4.369 7.689 14.863 1.00 94.94 365 PRO A O 1
ATOM 2783 N N . ALA A 1 366 ? -6.197 7.643 16.158 1.00 93.88 366 ALA A N 1
ATOM 2784 C CA . ALA A 1 366 ? -5.713 6.590 17.044 1.00 93.88 366 ALA A CA 1
ATOM 2785 C C . ALA A 1 366 ? -5.512 5.271 16.279 1.00 93.88 366 ALA A C 1
ATOM 2787 O O . ALA A 1 366 ? -6.464 4.767 15.690 1.00 93.88 366 ALA A O 1
ATOM 2788 N N . GLY A 1 367 ? -4.309 4.697 16.327 1.00 86.00 367 GLY A N 1
ATOM 2789 C CA . GLY A 1 367 ? -3.991 3.428 15.667 1.00 86.00 367 GLY A CA 1
ATOM 2790 C C . GLY A 1 367 ? -3.902 3.497 14.140 1.00 86.00 367 GLY A C 1
ATOM 2791 O O . GLY A 1 367 ? -3.924 2.450 13.497 1.00 86.00 367 GLY A O 1
ATOM 2792 N N . GLU A 1 368 ? -3.815 4.693 13.554 1.00 90.62 368 GLU A N 1
ATOM 2793 C CA . GLU A 1 368 ? -3.753 4.888 12.102 1.00 90.62 368 GLU A CA 1
ATOM 2794 C C . GLU A 1 368 ? -2.403 5.453 11.640 1.00 90.62 368 GLU A C 1
ATOM 2796 O O . GLU A 1 368 ? -1.585 5.912 12.442 1.00 90.62 368 GLU A O 1
ATOM 2801 N N . SER A 1 369 ? -2.189 5.421 10.321 1.00 91.44 369 SER A N 1
ATOM 2802 C CA . SER A 1 369 ? -1.044 6.027 9.638 1.00 91.44 369 SER A CA 1
ATOM 2803 C C . SER A 1 369 ? -1.499 7.135 8.694 1.00 91.44 369 SER A C 1
ATOM 2805 O O . SER A 1 369 ? -2.499 6.981 7.995 1.00 91.44 369 SER A O 1
ATOM 2807 N N . LEU A 1 370 ? -0.732 8.223 8.614 1.00 91.81 370 LEU A N 1
ATOM 2808 C CA . LEU A 1 370 ? -0.961 9.319 7.672 1.00 91.81 370 LEU A CA 1
ATOM 2809 C C . LEU A 1 370 ? 0.293 9.606 6.840 1.00 91.81 370 LEU A C 1
ATOM 2811 O O . LEU A 1 370 ? 1.380 9.807 7.381 1.00 91.81 370 LEU A O 1
ATOM 2815 N N . MET A 1 371 ? 0.111 9.712 5.524 1.00 90.75 371 MET A N 1
ATOM 2816 C CA . MET A 1 371 ? 1.123 10.203 4.586 1.00 90.75 371 MET A CA 1
ATOM 2817 C C . MET A 1 371 ? 1.142 11.730 4.591 1.00 90.75 371 MET A C 1
ATOM 2819 O O . MET A 1 371 ? 0.095 12.344 4.396 1.00 90.75 371 MET A O 1
ATOM 2823 N N . PHE A 1 372 ? 2.306 12.355 4.778 1.00 83.62 372 PHE A N 1
ATOM 2824 C CA . PHE A 1 372 ? 2.348 13.808 5.013 1.00 83.62 372 PHE A CA 1
ATOM 2825 C C . PHE A 1 372 ? 3.423 14.581 4.237 1.00 83.62 372 PHE A C 1
ATOM 2827 O O . PHE A 1 372 ? 3.318 15.800 4.125 1.00 83.62 372 PHE A O 1
ATOM 2834 N N . PHE A 1 373 ? 4.434 13.913 3.678 1.00 80.00 373 PHE A N 1
ATOM 2835 C CA . PHE A 1 373 ? 5.502 14.569 2.921 1.00 80.00 373 PHE A CA 1
ATOM 2836 C C . PHE A 1 373 ? 5.922 13.719 1.723 1.00 80.00 373 PHE A C 1
ATOM 2838 O O . PHE A 1 373 ? 6.123 12.514 1.869 1.00 80.00 373 PHE A O 1
ATOM 2845 N N . LYS A 1 374 ? 6.062 14.352 0.552 1.00 84.69 374 LYS A N 1
ATOM 2846 C CA . LYS A 1 374 ? 6.696 13.767 -0.633 1.00 84.69 374 LYS A CA 1
ATOM 2847 C C . LYS A 1 374 ? 7.879 14.646 -1.034 1.00 84.69 374 LYS A C 1
ATOM 2849 O O . LYS A 1 374 ? 7.679 15.717 -1.600 1.00 84.69 374 LYS A O 1
ATOM 2854 N N . GLY A 1 375 ? 9.086 14.192 -0.719 1.00 83.00 375 GLY A N 1
ATOM 2855 C CA . GLY A 1 375 ? 10.327 14.841 -1.129 1.00 83.00 375 GLY A CA 1
ATOM 2856 C C . GLY A 1 375 ? 10.768 14.394 -2.527 1.00 83.00 375 GLY A C 1
ATOM 2857 O O . GLY A 1 375 ? 10.334 13.335 -2.992 1.00 83.00 375 GLY A O 1
ATOM 2858 N N . PRO A 1 376 ? 11.631 15.166 -3.210 1.00 83.88 376 PRO A N 1
ATOM 2859 C CA . PRO A 1 376 ? 12.246 14.740 -4.467 1.00 83.88 376 PRO A CA 1
ATOM 2860 C C . PRO A 1 376 ? 13.104 13.477 -4.278 1.00 83.88 376 PRO A C 1
ATOM 2862 O O . PRO A 1 376 ? 13.481 13.134 -3.153 1.00 83.88 376 PRO A O 1
ATOM 2865 N N . VAL A 1 377 ? 13.457 12.801 -5.378 1.00 78.38 377 VAL A N 1
ATOM 2866 C CA . VAL A 1 377 ? 14.493 11.754 -5.353 1.00 78.38 377 VAL A CA 1
ATOM 2867 C C . VAL A 1 377 ? 15.782 12.290 -4.719 1.00 78.38 377 VAL A C 1
ATOM 2869 O O . VAL A 1 377 ? 16.271 13.363 -5.073 1.00 78.38 377 VAL A O 1
ATOM 2872 N N . GLY A 1 378 ? 16.322 11.557 -3.747 1.00 81.69 378 GLY A N 1
ATOM 2873 C CA . GLY A 1 378 ? 17.469 12.002 -2.959 1.00 81.69 378 GLY A CA 1
ATOM 2874 C C . GLY A 1 378 ? 17.375 11.589 -1.495 1.00 81.69 378 GLY A C 1
ATOM 2875 O O . GLY A 1 378 ? 16.428 10.914 -1.083 1.00 81.69 378 GLY A O 1
ATOM 2876 N N . THR A 1 379 ? 18.363 12.005 -0.705 1.00 86.81 379 THR A N 1
ATOM 2877 C CA . THR A 1 379 ? 18.265 11.954 0.756 1.00 86.81 379 THR A CA 1
ATOM 2878 C C . THR A 1 379 ? 17.375 13.101 1.219 1.00 86.81 379 THR A C 1
ATOM 2880 O O . THR A 1 379 ? 17.605 14.251 0.855 1.00 86.81 379 THR A O 1
ATOM 2883 N N . ASN A 1 380 ? 16.366 12.756 2.005 1.00 89.56 380 ASN A N 1
ATOM 2884 C CA . ASN A 1 380 ? 15.408 13.638 2.630 1.00 89.56 380 ASN A CA 1
ATOM 2885 C C . ASN A 1 380 ? 15.411 13.351 4.135 1.00 89.56 380 ASN A C 1
ATOM 2887 O O . ASN A 1 380 ? 15.295 12.205 4.576 1.00 89.56 380 ASN A O 1
ATOM 2891 N N . ASN A 1 381 ? 15.523 14.407 4.919 1.00 93.94 381 AS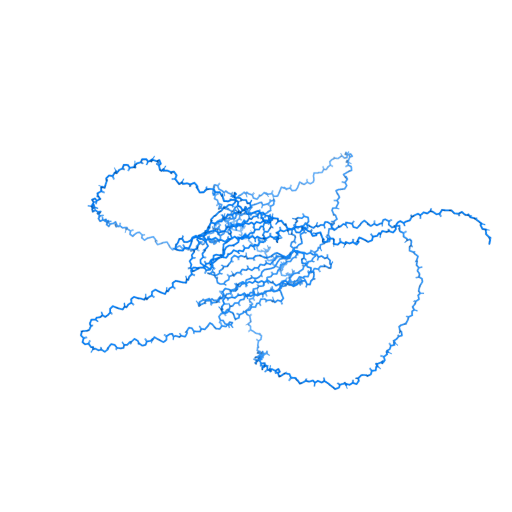N A N 1
ATOM 2892 C CA . ASN A 1 381 ? 15.536 14.414 6.364 1.00 93.94 381 ASN A CA 1
ATOM 2893 C C . ASN A 1 381 ? 14.326 15.214 6.831 1.00 93.94 381 ASN A C 1
ATOM 2895 O O . ASN A 1 381 ? 14.153 16.376 6.463 1.00 93.94 381 ASN A O 1
ATOM 2899 N N . VAL A 1 382 ? 13.488 14.599 7.653 1.00 95.94 382 VAL A N 1
ATOM 2900 C CA . VAL A 1 382 ? 12.250 15.194 8.144 1.00 95.94 382 VAL A CA 1
ATOM 2901 C C . VAL A 1 382 ? 12.237 15.134 9.659 1.00 95.94 382 VAL A C 1
ATOM 2903 O O . VAL A 1 382 ? 12.497 14.087 10.243 1.00 95.94 382 VAL A O 1
ATOM 2906 N N . ARG A 1 383 ? 11.887 16.245 10.300 1.00 97.31 383 ARG A N 1
ATOM 2907 C CA . ARG A 1 383 ? 11.574 16.291 11.728 1.00 97.31 383 ARG A CA 1
ATOM 2908 C C . ARG A 1 383 ? 10.069 16.331 11.912 1.00 97.31 383 ARG A C 1
ATOM 2910 O O . ARG A 1 383 ? 9.433 17.250 11.407 1.00 97.31 383 ARG A O 1
ATOM 2917 N N . VAL A 1 384 ? 9.517 15.386 12.663 1.00 97.50 384 VAL A N 1
ATOM 2918 C CA . VAL A 1 384 ? 8.112 15.374 13.093 1.00 97.50 384 VAL A CA 1
ATOM 2919 C C . VAL A 1 384 ? 8.059 15.780 14.559 1.00 97.50 384 VAL A C 1
ATOM 2921 O O . VAL A 1 384 ? 8.800 15.230 15.365 1.00 97.50 384 VAL A O 1
ATOM 2924 N N . SER A 1 385 ? 7.218 16.750 14.908 1.00 97.75 385 SER A N 1
ATOM 2925 C CA . SER A 1 385 ? 7.057 17.277 16.269 1.00 97.75 385 SER A CA 1
ATOM 2926 C C . SER A 1 385 ? 5.594 17.225 16.694 1.00 97.75 385 SER A C 1
ATOM 2928 O O . SER A 1 385 ? 4.714 17.517 15.893 1.00 97.75 385 SER A O 1
ATOM 2930 N N . TRP A 1 386 ? 5.312 16.865 17.942 1.00 97.81 386 TRP A N 1
ATOM 2931 C CA . TRP A 1 386 ? 3.949 16.811 18.480 1.00 97.81 386 TRP A CA 1
ATOM 2932 C C . TRP A 1 386 ? 3.926 17.158 19.970 1.00 97.81 386 TRP A C 1
ATOM 2934 O O . TRP A 1 386 ? 4.965 17.237 20.629 1.00 97.81 386 TRP A O 1
ATOM 2944 N N . LEU A 1 387 ? 2.724 17.373 20.505 1.00 96.12 387 LEU A N 1
ATOM 2945 C CA . LEU A 1 387 ? 2.497 17.609 21.929 1.00 96.12 387 LEU A CA 1
ATOM 2946 C C . LEU A 1 387 ? 1.763 16.418 22.540 1.00 96.12 387 LEU A C 1
ATOM 2948 O O . LEU A 1 387 ? 0.725 15.983 22.039 1.00 96.12 387 LEU A O 1
ATOM 2952 N N . LEU A 1 388 ? 2.285 15.908 23.653 1.00 91.50 388 LEU A N 1
ATOM 2953 C CA . LEU A 1 388 ? 1.558 14.955 24.488 1.00 91.50 388 LEU A CA 1
ATOM 2954 C C . LEU A 1 388 ? 0.391 15.651 25.219 1.00 91.50 388 LEU A C 1
ATOM 2956 O O . LEU A 1 388 ? 0.403 16.875 25.368 1.00 91.50 388 LEU A O 1
ATOM 2960 N N . PRO A 1 389 ? -0.601 14.905 25.750 1.00 88.69 389 PRO A N 1
ATOM 2961 C CA . PRO A 1 389 ? -1.742 15.488 26.470 1.00 88.69 389 PRO A CA 1
ATOM 2962 C C . PRO A 1 389 ? -1.370 16.357 27.681 1.00 88.69 389 PRO A C 1
ATOM 2964 O O . PRO A 1 389 ? -2.173 17.163 28.138 1.00 88.69 389 PRO A O 1
ATOM 2967 N N . ASN A 1 390 ? -0.161 16.186 28.216 1.00 89.69 390 ASN A N 1
ATOM 2968 C CA . ASN A 1 390 ? 0.400 16.990 29.301 1.00 89.69 390 ASN A CA 1
ATOM 2969 C C . ASN A 1 390 ? 1.243 18.181 28.793 1.00 89.69 390 ASN A C 1
ATOM 2971 O O . ASN A 1 390 ? 2.082 18.680 29.541 1.00 89.69 390 ASN A O 1
ATOM 2975 N N . GLU A 1 391 ? 1.072 18.575 27.528 1.00 91.00 391 GLU A N 1
ATOM 2976 C CA . GLU A 1 391 ? 1.807 19.647 26.839 1.00 91.00 391 GLU A CA 1
ATOM 2977 C C . GLU A 1 391 ? 3.327 19.426 26.767 1.00 91.00 391 GLU A C 1
ATOM 2979 O O . GLU A 1 391 ? 4.090 20.360 26.524 1.00 91.00 391 GLU A O 1
ATOM 2984 N N . THR A 1 392 ? 3.796 18.187 26.954 1.00 94.31 392 THR A N 1
ATOM 2985 C CA . THR A 1 392 ? 5.216 17.868 26.771 1.00 94.31 392 THR A CA 1
ATOM 2986 C C . THR A 1 392 ? 5.530 17.810 25.273 1.00 94.31 392 THR A C 1
ATOM 2988 O O . THR A 1 392 ? 4.905 17.010 24.569 1.00 94.31 392 THR A O 1
ATOM 2991 N N . PRO A 1 393 ? 6.472 18.631 24.770 1.00 96.38 393 PRO A N 1
ATOM 2992 C CA . PRO A 1 393 ? 6.882 18.594 23.376 1.00 96.38 393 PRO A CA 1
ATOM 2993 C C . PRO A 1 393 ? 7.746 17.370 23.101 1.00 96.38 393 PRO A C 1
ATOM 2995 O O . PRO A 1 393 ? 8.697 17.088 23.830 1.00 96.38 393 PRO A O 1
ATOM 2998 N N . MET A 1 394 ? 7.417 16.683 22.016 1.00 97.56 394 MET A N 1
ATOM 2999 C CA . MET A 1 394 ? 8.114 15.506 21.521 1.00 97.56 394 MET A CA 1
ATOM 3000 C C . MET A 1 394 ? 8.511 15.731 20.066 1.00 97.56 394 MET A C 1
ATOM 3002 O O . MET A 1 394 ? 7.854 16.484 19.343 1.00 97.56 394 MET A O 1
ATOM 3006 N N . SER A 1 395 ? 9.590 15.085 19.631 1.00 97.06 395 SER A N 1
ATOM 3007 C CA . SER A 1 395 ? 9.999 15.105 18.230 1.00 97.06 395 SER A CA 1
ATOM 3008 C C . SER A 1 395 ? 10.764 13.848 17.845 1.00 97.06 395 SER A C 1
ATOM 3010 O O . SER A 1 395 ? 11.556 13.350 18.645 1.00 97.06 395 SER A O 1
ATOM 3012 N N . VAL A 1 396 ? 10.603 13.409 16.600 1.00 96.62 396 VAL A N 1
ATOM 3013 C CA . VAL A 1 396 ? 11.380 12.332 15.984 1.00 96.62 396 VAL A CA 1
ATOM 3014 C C . VAL A 1 396 ? 11.938 12.803 14.644 1.00 96.62 396 VAL A C 1
ATOM 3016 O O . VAL A 1 396 ? 11.235 13.438 13.855 1.00 96.62 396 VAL A O 1
ATOM 3019 N N . ASP A 1 397 ? 13.207 12.494 14.394 1.00 96.00 397 ASP A N 1
ATOM 3020 C CA . ASP A 1 397 ? 13.858 12.736 13.109 1.00 96.00 397 ASP A CA 1
ATOM 3021 C C . ASP A 1 397 ? 13.814 11.445 12.285 1.00 96.00 397 ASP A C 1
ATOM 3023 O O . ASP A 1 397 ? 14.177 10.373 12.770 1.00 96.00 397 ASP A O 1
ATOM 3027 N N . ALA A 1 398 ? 13.370 11.552 11.037 1.00 93.31 398 ALA A N 1
ATOM 3028 C CA . ALA A 1 398 ? 13.312 10.471 10.068 1.00 93.31 398 ALA A CA 1
ATOM 3029 C C . ALA A 1 398 ? 14.196 10.814 8.868 1.00 93.31 398 ALA A C 1
ATOM 3031 O O . ALA A 1 398 ? 14.186 11.940 8.373 1.00 93.31 398 ALA A O 1
ATOM 3032 N N . THR A 1 399 ? 14.943 9.832 8.376 1.00 93.50 399 THR A N 1
ATOM 3033 C CA . THR A 1 399 ? 15.764 9.961 7.171 1.00 93.50 399 THR A CA 1
ATOM 3034 C C . THR A 1 399 ? 15.543 8.742 6.295 1.00 93.50 399 THR A C 1
ATOM 3036 O O . THR A 1 399 ? 15.475 7.627 6.815 1.00 93.50 399 THR A O 1
ATOM 3039 N N . ASN A 1 400 ? 15.459 8.931 4.976 1.00 86.88 400 ASN A N 1
ATOM 3040 C CA . ASN A 1 400 ? 15.547 7.797 4.051 1.00 86.88 400 ASN A CA 1
ATOM 3041 C C . ASN A 1 400 ? 16.990 7.312 3.831 1.00 86.88 400 ASN A C 1
ATOM 3043 O O . ASN A 1 400 ? 17.226 6.380 3.072 1.00 86.88 400 ASN A O 1
ATOM 3047 N N . GLY A 1 401 ? 17.965 7.922 4.512 1.00 81.56 401 GLY A N 1
ATOM 3048 C CA . GLY A 1 401 ? 19.357 7.498 4.479 1.00 81.56 401 GLY A CA 1
ATOM 3049 C C . GLY A 1 401 ? 20.000 7.605 3.092 1.00 81.56 401 GLY A C 1
ATOM 3050 O O . GLY A 1 401 ? 19.669 8.477 2.285 1.00 81.56 401 GLY A O 1
ATOM 3051 N N . SER A 1 402 ? 20.973 6.721 2.848 1.00 65.88 402 SER A N 1
ATOM 3052 C CA . SER A 1 402 ? 21.625 6.526 1.546 1.00 65.88 402 SER A CA 1
ATOM 3053 C C . SER A 1 402 ? 20.902 5.504 0.664 1.00 65.88 402 SER A C 1
ATOM 3055 O O . SER A 1 402 ? 21.380 5.226 -0.434 1.00 65.88 402 SER A O 1
ATOM 3057 N N . ASP A 1 403 ? 19.784 4.938 1.132 1.00 58.19 403 ASP A N 1
ATOM 3058 C CA . ASP A 1 403 ? 18.853 4.167 0.303 1.00 58.19 403 ASP A CA 1
ATOM 3059 C C . ASP A 1 403 ? 18.060 5.172 -0.534 1.00 58.19 403 ASP A C 1
ATOM 3061 O O . ASP A 1 403 ? 16.901 5.515 -0.293 1.00 58.19 403 ASP A O 1
ATOM 3065 N N . PHE A 1 404 ? 18.774 5.763 -1.486 1.00 61.47 404 PHE A N 1
ATOM 3066 C CA . PHE A 1 404 ? 18.202 6.686 -2.435 1.00 61.47 404 PHE A CA 1
ATOM 3067 C C . PHE A 1 404 ? 17.083 5.960 -3.184 1.00 61.47 404 PHE A C 1
ATOM 3069 O O . PHE A 1 404 ? 17.258 4.828 -3.638 1.00 61.47 404 PHE A O 1
ATOM 3076 N N . CYS A 1 405 ? 15.962 6.646 -3.393 1.00 66.88 405 CYS A N 1
ATOM 3077 C CA . CYS A 1 405 ? 15.051 6.296 -4.475 1.00 66.88 405 CYS A CA 1
ATOM 3078 C C . CYS A 1 405 ? 15.763 6.619 -5.795 1.00 66.88 405 CYS A C 1
ATOM 3080 O O . CYS A 1 405 ? 15.490 7.637 -6.424 1.00 66.88 405 CYS A O 1
ATOM 3082 N N . ILE A 1 406 ? 16.778 5.827 -6.142 1.00 58.88 406 ILE A N 1
ATOM 3083 C CA . ILE A 1 406 ? 17.395 5.868 -7.458 1.00 58.88 406 ILE A CA 1
ATOM 3084 C C . ILE A 1 406 ? 16.450 5.060 -8.337 1.00 58.88 406 ILE A C 1
ATOM 3086 O O . ILE A 1 406 ? 16.268 3.859 -8.124 1.00 58.88 406 ILE A O 1
ATOM 3090 N N . ASP A 1 407 ? 15.869 5.709 -9.341 1.00 55.09 407 ASP A N 1
ATOM 3091 C CA . ASP A 1 407 ? 15.724 5.017 -10.614 1.00 55.09 407 ASP A CA 1
ATOM 3092 C C . ASP A 1 407 ? 17.146 4.613 -10.970 1.00 55.09 407 ASP A C 1
ATOM 3094 O O . ASP A 1 407 ? 17.925 5.502 -11.308 1.00 55.09 407 ASP A O 1
ATOM 3098 N N . GLU A 1 408 ? 17.540 3.350 -10.761 1.00 53.00 408 GLU A N 1
ATOM 3099 C CA . GLU A 1 408 ? 18.867 2.898 -11.170 1.00 53.00 408 GLU A CA 1
ATOM 3100 C C . GLU A 1 408 ? 19.054 3.348 -12.614 1.00 53.00 408 GLU A C 1
ATOM 3102 O O . GLU A 1 408 ? 18.414 2.830 -13.531 1.00 53.00 408 GLU A O 1
ATOM 3107 N N . GLU A 1 409 ? 19.861 4.396 -12.791 1.00 48.25 409 GLU A N 1
ATOM 3108 C CA . GLU A 1 409 ? 20.136 4.958 -14.091 1.00 48.25 409 GLU A CA 1
ATOM 3109 C C . GLU A 1 409 ? 20.813 3.815 -14.823 1.00 48.25 409 GLU A C 1
ATOM 3111 O O . GLU A 1 409 ? 21.941 3.443 -14.484 1.00 48.25 409 GLU A O 1
ATOM 3116 N N . VAL A 1 410 ? 20.067 3.188 -15.738 1.00 43.09 410 VAL A N 1
ATOM 3117 C CA . VAL A 1 410 ? 20.543 2.102 -16.585 1.00 43.09 410 VAL A CA 1
ATOM 3118 C C . VAL A 1 410 ? 21.828 2.605 -17.206 1.00 43.09 410 VAL A C 1
ATOM 3120 O O . VAL A 1 410 ? 21.814 3.375 -18.166 1.00 43.09 410 VAL A O 1
ATOM 3123 N N . THR A 1 411 ? 22.957 2.208 -16.617 1.00 41.91 411 THR A N 1
ATOM 3124 C CA . THR A 1 411 ? 24.262 2.508 -17.177 1.00 41.91 411 THR A CA 1
ATOM 3125 C C . THR A 1 411 ? 24.211 1.833 -18.534 1.00 41.91 411 THR A C 1
ATOM 3127 O O . THR A 1 411 ? 24.065 0.605 -18.565 1.00 41.91 411 THR A O 1
ATOM 3130 N N . PRO A 1 412 ? 24.226 2.585 -19.652 1.00 43.22 412 PRO A N 1
ATOM 3131 C CA . PRO A 1 412 ? 24.030 1.985 -20.954 1.00 43.22 412 PRO A CA 1
ATOM 3132 C C . PRO A 1 412 ? 25.087 0.903 -21.090 1.00 43.22 412 PRO A C 1
ATOM 3134 O O . PRO A 1 412 ? 26.286 1.192 -21.037 1.00 43.22 412 PRO A O 1
ATOM 3137 N N . THR A 1 413 ? 24.638 -0.352 -21.196 1.00 49.88 413 THR A N 1
ATOM 3138 C CA . THR A 1 413 ? 25.541 -1.476 -21.427 1.00 49.88 413 THR A CA 1
ATOM 3139 C C . THR A 1 413 ? 26.390 -1.073 -22.627 1.00 49.88 413 THR A C 1
ATOM 3141 O O . THR A 1 413 ? 25.810 -0.741 -23.669 1.00 49.88 413 THR A O 1
ATOM 3144 N N . PRO A 1 414 ? 27.732 -1.003 -22.503 1.00 41.50 414 PRO A N 1
ATOM 3145 C CA . PRO A 1 414 ? 28.569 -0.542 -23.593 1.00 41.50 414 PRO A CA 1
ATOM 3146 C C . PRO A 1 414 ? 28.246 -1.415 -24.795 1.00 41.50 414 PRO A C 1
ATOM 3148 O O . PRO A 1 414 ? 28.456 -2.627 -24.765 1.00 41.50 414 PRO A O 1
ATOM 3151 N N . THR A 1 415 ? 27.669 -0.797 -25.829 1.00 47.78 415 THR A N 1
ATOM 3152 C CA . THR A 1 415 ? 27.344 -1.476 -27.078 1.00 47.78 415 THR A CA 1
ATOM 3153 C C . THR A 1 415 ? 28.618 -2.160 -27.540 1.00 47.78 415 THR A C 1
ATOM 3155 O O . THR A 1 415 ? 29.595 -1.489 -27.888 1.00 47.78 415 THR A O 1
ATOM 3158 N N . ALA A 1 416 ? 28.635 -3.493 -27.480 1.00 40.44 416 ALA A N 1
ATOM 3159 C CA . ALA A 1 416 ? 29.765 -4.272 -27.936 1.00 40.44 416 ALA A CA 1
ATOM 3160 C C . ALA A 1 416 ? 30.004 -3.884 -29.394 1.00 40.44 416 ALA A C 1
ATOM 3162 O O . ALA A 1 416 ? 29.198 -4.177 -30.278 1.00 40.44 416 ALA A O 1
ATOM 3163 N N . THR A 1 417 ? 31.097 -3.162 -29.639 1.00 39.25 417 THR A N 1
ATOM 3164 C CA . THR A 1 417 ? 31.533 -2.858 -30.994 1.00 39.25 417 THR A CA 1
ATOM 3165 C C . THR A 1 417 ? 31.921 -4.193 -31.606 1.00 39.25 417 THR A C 1
ATOM 3167 O O . THR A 1 417 ? 33.000 -4.717 -31.332 1.00 39.25 417 THR A O 1
ATOM 3170 N N . GLN A 1 418 ? 31.010 -4.782 -32.382 1.00 40.72 418 GLN A N 1
ATOM 3171 C CA . GLN A 1 418 ? 31.303 -5.979 -33.152 1.00 40.72 418 GLN A CA 1
ATOM 3172 C C . GLN A 1 418 ? 32.499 -5.653 -34.058 1.00 40.72 418 GLN A C 1
ATOM 3174 O O . GLN A 1 418 ? 32.408 -4.728 -34.874 1.00 40.72 418 GLN A O 1
ATOM 3179 N N . PRO A 1 419 ? 33.634 -6.366 -33.943 1.00 40.25 419 PRO A N 1
ATOM 3180 C CA . PRO A 1 419 ? 34.693 -6.217 -34.917 1.00 40.25 419 PRO A CA 1
ATOM 3181 C C . PRO A 1 419 ? 34.124 -6.651 -36.265 1.00 40.25 419 PRO A C 1
ATOM 3183 O O . PRO A 1 419 ? 33.552 -7.734 -36.393 1.00 40.25 419 PRO A O 1
ATOM 3186 N N . SER A 1 420 ? 34.266 -5.779 -37.260 1.00 47.00 420 SER A N 1
ATOM 3187 C CA . SER A 1 420 ? 33.925 -6.051 -38.653 1.00 47.00 420 SER A CA 1
ATOM 3188 C C . SER A 1 420 ? 34.816 -7.196 -39.156 1.00 47.00 420 SER A C 1
ATOM 3190 O O . SER A 1 420 ? 35.921 -6.995 -39.659 1.00 47.00 420 SER A O 1
ATOM 3192 N N . GLY A 1 421 ? 34.370 -8.423 -38.893 1.00 38.97 421 GLY A N 1
ATOM 3193 C CA . GLY A 1 421 ? 35.014 -9.672 -39.257 1.00 38.97 421 GLY A CA 1
ATOM 3194 C C . GLY A 1 421 ? 34.499 -10.128 -40.610 1.00 38.97 421 GLY A C 1
ATOM 3195 O O . GLY A 1 421 ? 33.310 -10.361 -40.804 1.00 38.97 421 GLY A O 1
ATOM 3196 N N . SER A 1 422 ? 35.421 -10.217 -41.556 1.00 41.03 422 SER A N 1
ATOM 3197 C CA . SER A 1 422 ? 35.217 -10.663 -42.925 1.00 41.03 422 SER A CA 1
ATOM 3198 C C . SER A 1 422 ? 34.498 -12.013 -43.012 1.00 41.03 422 SER A C 1
ATOM 3200 O O . SER A 1 422 ? 34.885 -12.997 -42.393 1.00 41.03 422 SER A O 1
ATOM 3202 N N . ASN A 1 423 ? 33.472 -12.029 -43.860 1.00 42.25 423 ASN A N 1
ATOM 3203 C CA . ASN A 1 423 ? 32.769 -13.190 -44.393 1.00 42.25 423 ASN A CA 1
ATOM 3204 C C . ASN A 1 423 ? 33.739 -14.316 -44.828 1.00 42.25 423 ASN A C 1
ATOM 3206 O O . ASN A 1 423 ? 34.436 -14.133 -45.834 1.00 42.25 423 ASN A O 1
ATOM 3210 N N . PRO A 1 424 ? 33.784 -15.483 -44.154 1.00 46.09 424 PRO A N 1
ATOM 3211 C CA . PRO A 1 424 ? 34.426 -16.660 -44.703 1.00 46.09 424 PRO A CA 1
ATOM 3212 C C . PRO A 1 424 ? 33.400 -17.511 -45.461 1.00 46.09 424 PRO A C 1
ATOM 3214 O O . PRO A 1 424 ? 32.402 -17.987 -44.926 1.00 46.09 424 PRO A O 1
ATOM 3217 N N . THR A 1 425 ? 33.701 -17.713 -46.739 1.00 40.50 425 THR A N 1
ATOM 3218 C CA . THR A 1 425 ? 33.121 -18.698 -47.654 1.00 40.50 425 THR A CA 1
ATOM 3219 C C . THR A 1 425 ? 32.852 -20.054 -46.976 1.00 40.50 425 THR A C 1
ATOM 3221 O O . THR A 1 425 ? 33.775 -20.617 -46.379 1.00 40.50 425 THR A O 1
ATOM 3224 N N . PRO A 1 426 ? 31.653 -20.654 -47.122 1.00 42.38 426 PRO A N 1
ATOM 3225 C CA . PRO A 1 426 ? 31.386 -21.974 -46.572 1.00 42.38 426 PRO A CA 1
ATOM 3226 C C . PRO A 1 426 ? 32.107 -23.034 -47.411 1.00 42.38 426 PRO A C 1
ATOM 3228 O O . PRO A 1 426 ? 31.757 -23.290 -48.563 1.00 42.38 426 PRO A O 1
ATOM 3231 N N . THR A 1 427 ? 33.126 -23.660 -46.821 1.00 37.69 427 THR A N 1
ATOM 3232 C CA . THR A 1 427 ? 33.688 -24.917 -47.325 1.00 37.69 427 THR A CA 1
ATOM 3233 C C . THR A 1 427 ? 33.034 -26.061 -46.563 1.00 37.69 427 THR A C 1
ATOM 3235 O O . THR A 1 427 ? 33.218 -26.215 -45.359 1.00 37.69 427 THR A O 1
ATOM 3238 N N . GLN A 1 428 ? 32.240 -26.836 -47.289 1.00 46.72 428 GLN A N 1
ATOM 3239 C CA . GLN A 1 428 ? 31.622 -28.089 -46.873 1.00 46.72 428 GLN A CA 1
ATOM 3240 C C . GLN A 1 428 ? 32.687 -29.119 -46.445 1.00 46.72 428 GLN A C 1
ATOM 3242 O O . GLN A 1 428 ? 33.633 -29.337 -47.207 1.00 46.72 428 GLN A O 1
ATOM 3247 N N . PRO A 1 429 ? 32.515 -29.832 -45.317 1.00 46.88 429 PRO A N 1
ATOM 3248 C CA . PRO A 1 429 ? 33.185 -31.104 -45.104 1.00 46.88 429 PRO A CA 1
ATOM 3249 C C . PRO A 1 429 ? 32.210 -32.283 -45.138 1.00 46.88 429 PRO A C 1
ATOM 3251 O O . PRO A 1 429 ? 31.093 -32.242 -44.623 1.00 46.88 429 PRO A O 1
ATOM 3254 N N . SER A 1 430 ? 32.701 -33.332 -45.786 1.00 36.97 430 SER A N 1
ATOM 3255 C CA . SER A 1 430 ? 32.107 -34.646 -45.965 1.00 36.97 430 SER A CA 1
ATOM 3256 C C . SER A 1 430 ? 31.761 -35.379 -44.670 1.00 36.97 430 SER A C 1
ATOM 3258 O O . SER A 1 430 ? 32.438 -35.276 -43.650 1.00 36.97 430 SER A O 1
ATOM 3260 N N . GLU A 1 431 ? 30.737 -36.212 -44.824 1.00 44.44 431 GLU A N 1
ATOM 3261 C CA . GLU A 1 431 ? 30.355 -37.386 -44.046 1.00 44.44 431 GLU A CA 1
ATOM 3262 C C . GLU A 1 431 ? 31.508 -38.093 -43.308 1.00 44.44 431 GLU A C 1
ATOM 3264 O O . GLU A 1 431 ? 32.489 -38.521 -43.914 1.00 44.44 431 GLU A O 1
ATOM 3269 N N . SER A 1 432 ? 31.318 -38.354 -42.012 1.00 40.72 432 SER A N 1
ATOM 3270 C CA . SER A 1 432 ? 31.640 -39.668 -41.437 1.00 40.72 432 SER A CA 1
ATOM 3271 C C . SER A 1 432 ? 30.884 -39.900 -40.125 1.00 40.72 432 SER A C 1
ATOM 3273 O O . SER A 1 432 ? 31.084 -39.241 -39.112 1.00 40.72 432 SER A O 1
ATOM 3275 N N . ASN A 1 433 ? 29.979 -40.870 -40.195 1.00 43.03 433 ASN A N 1
ATOM 3276 C CA . ASN A 1 433 ? 29.280 -41.519 -39.093 1.00 43.03 433 ASN A CA 1
ATOM 3277 C C . ASN A 1 433 ? 30.239 -42.482 -38.364 1.00 43.03 433 ASN A C 1
ATOM 3279 O O . ASN A 1 433 ? 30.878 -43.300 -39.035 1.00 43.03 433 ASN A O 1
ATOM 3283 N N . PRO A 1 434 ? 30.297 -42.453 -37.020 1.00 52.81 434 PRO A N 1
ATOM 3284 C CA . PRO A 1 434 ? 30.342 -43.723 -36.303 1.00 52.81 434 PRO A CA 1
ATOM 3285 C C . PRO A 1 434 ? 29.387 -43.798 -35.094 1.00 52.81 434 PRO A C 1
ATOM 3287 O O . PRO A 1 434 ? 29.461 -43.028 -34.143 1.00 52.81 434 PRO A O 1
ATOM 3290 N N . THR A 1 435 ? 28.528 -44.815 -35.161 1.00 42.47 435 THR A N 1
ATOM 3291 C CA . THR A 1 435 ? 28.001 -45.713 -34.116 1.00 42.47 435 THR A CA 1
ATOM 3292 C C . THR A 1 435 ? 28.434 -45.465 -32.654 1.00 42.47 435 THR A C 1
ATOM 3294 O O . THR A 1 435 ? 29.632 -45.513 -32.366 1.00 42.47 435 THR A O 1
ATOM 3297 N N . PRO A 1 436 ? 27.495 -45.369 -31.686 1.00 51.00 436 PRO A N 1
ATOM 3298 C CA . PRO A 1 436 ? 27.833 -45.344 -30.265 1.00 51.00 436 PRO A CA 1
ATOM 3299 C C . PRO A 1 436 ? 28.065 -46.758 -29.703 1.00 51.00 436 PRO A C 1
ATOM 3301 O O . PRO A 1 436 ? 27.196 -47.629 -29.764 1.00 51.00 436 PRO A O 1
ATOM 3304 N N . THR A 1 437 ? 29.239 -46.964 -29.105 1.00 42.56 437 THR A N 1
ATOM 3305 C CA . THR A 1 437 ? 29.573 -48.129 -28.273 1.00 42.56 437 THR A CA 1
ATOM 3306 C C . THR A 1 437 ? 29.308 -47.782 -26.810 1.00 42.56 437 THR A C 1
ATOM 3308 O O . THR A 1 437 ? 29.957 -46.900 -26.251 1.00 42.56 437 THR A O 1
ATOM 3311 N N . ALA A 1 438 ? 28.373 -48.491 -26.178 1.00 45.28 438 ALA A N 1
ATOM 3312 C CA . ALA A 1 438 ? 28.144 -48.436 -24.738 1.00 45.28 438 ALA A CA 1
ATOM 3313 C C . ALA A 1 438 ? 29.327 -49.062 -23.981 1.00 45.28 438 ALA A C 1
ATOM 3315 O O . ALA A 1 438 ? 29.759 -50.166 -24.307 1.00 45.28 438 ALA A O 1
ATOM 3316 N N . THR A 1 439 ? 29.842 -48.379 -22.956 1.00 36.12 439 THR A N 1
ATOM 3317 C CA . THR A 1 439 ? 30.768 -48.969 -21.978 1.00 36.12 439 THR A CA 1
ATOM 3318 C C . THR A 1 439 ? 30.364 -48.540 -20.573 1.00 36.12 439 THR A C 1
ATOM 3320 O O . THR A 1 439 ? 30.450 -47.374 -20.204 1.00 36.12 439 THR A O 1
ATOM 3323 N N . GLN A 1 440 ? 29.911 -49.526 -19.808 1.00 44.44 440 GLN A N 1
ATOM 3324 C CA . GLN A 1 440 ? 29.694 -49.504 -18.367 1.00 44.44 440 GLN A CA 1
ATOM 3325 C C . GLN A 1 440 ? 31.032 -49.773 -17.656 1.00 44.44 440 GLN A C 1
ATOM 3327 O O . GLN A 1 440 ? 31.752 -50.678 -18.085 1.00 44.44 440 GLN A O 1
ATOM 3332 N N . PRO A 1 441 ? 31.345 -49.093 -16.541 1.00 51.28 441 PRO A N 1
ATOM 3333 C CA . PRO A 1 441 ? 32.263 -49.650 -15.555 1.00 51.28 441 PRO A CA 1
ATOM 3334 C C . PRO A 1 441 ? 31.558 -49.963 -14.235 1.00 51.28 441 PRO A C 1
ATOM 3336 O O . PRO A 1 441 ? 30.799 -49.168 -13.685 1.00 51.28 441 PRO A O 1
ATOM 3339 N N . ALA A 1 442 ? 31.852 -51.165 -13.750 1.00 41.06 442 ALA A N 1
ATOM 3340 C CA . ALA A 1 442 ? 31.557 -51.662 -12.420 1.00 41.06 442 ALA A CA 1
ATOM 3341 C C . ALA A 1 442 ? 32.214 -50.804 -11.322 1.00 41.06 442 ALA A C 1
ATOM 3343 O O . ALA A 1 442 ? 33.301 -50.258 -11.514 1.00 41.06 442 ALA A O 1
ATOM 3344 N N . GLY A 1 443 ? 31.562 -50.732 -10.159 1.00 39.34 443 GLY A N 1
ATOM 3345 C CA . GLY A 1 443 ? 32.126 -50.124 -8.953 1.00 39.34 443 GLY A CA 1
ATOM 3346 C C . GLY A 1 443 ? 33.217 -50.974 -8.292 1.00 39.34 443 GLY A C 1
ATOM 3347 O O . GLY A 1 443 ? 33.538 -52.074 -8.750 1.00 39.34 443 GLY A O 1
ATOM 3348 N N . PRO A 1 444 ? 33.724 -50.501 -7.145 1.00 54.12 444 PRO A N 1
ATOM 3349 C CA . PRO A 1 444 ? 33.944 -51.414 -6.035 1.00 54.12 444 PRO A CA 1
ATOM 3350 C C . PRO A 1 444 ? 33.386 -50.897 -4.701 1.00 54.12 444 PRO A C 1
ATOM 3352 O O . PRO A 1 444 ? 33.186 -49.707 -4.473 1.00 54.12 444 PRO A O 1
ATOM 3355 N N . ALA A 1 445 ? 33.132 -51.878 -3.841 1.00 42.16 445 ALA A N 1
ATOM 3356 C CA . ALA A 1 445 ? 32.590 -51.791 -2.498 1.00 42.16 445 ALA A CA 1
ATOM 3357 C C . ALA A 1 445 ? 33.476 -51.008 -1.516 1.00 42.16 445 ALA A C 1
ATOM 3359 O O . ALA A 1 445 ? 34.702 -51.106 -1.569 1.00 42.16 445 ALA A O 1
ATOM 3360 N N . VAL A 1 446 ? 32.834 -50.345 -0.548 1.00 44.31 446 VAL A N 1
ATOM 3361 C CA . VAL A 1 446 ? 33.477 -49.880 0.686 1.00 44.31 446 VAL A CA 1
ATOM 3362 C C . VAL A 1 446 ? 32.688 -50.392 1.894 1.00 44.31 446 VAL A C 1
ATOM 3364 O O . VAL A 1 446 ? 31.470 -50.262 1.982 1.00 44.31 446 VAL A O 1
ATOM 3367 N N . THR A 1 447 ? 33.440 -51.045 2.772 1.00 46.84 447 THR A N 1
ATOM 3368 C CA . THR A 1 447 ? 33.123 -51.622 4.083 1.00 46.84 447 THR A CA 1
ATOM 3369 C C . THR A 1 447 ? 32.763 -50.540 5.119 1.00 46.84 447 THR A C 1
ATOM 3371 O O . THR A 1 447 ? 33.369 -49.472 5.068 1.00 46.84 447 THR A O 1
ATOM 3374 N N . PRO A 1 448 ? 31.856 -50.788 6.089 1.00 48.28 448 PRO A N 1
ATOM 3375 C CA . PRO A 1 448 ? 31.564 -49.832 7.159 1.00 48.28 448 PRO A CA 1
ATOM 3376 C C . PRO A 1 448 ? 32.621 -49.867 8.278 1.00 48.28 448 PRO A C 1
ATOM 3378 O O . PRO A 1 448 ? 33.006 -50.940 8.749 1.00 48.28 448 PRO A O 1
ATOM 3381 N N . ASP A 1 449 ? 33.055 -48.680 8.700 1.00 46.19 449 ASP A N 1
ATOM 3382 C CA . ASP A 1 449 ? 33.905 -48.414 9.868 1.00 46.19 449 ASP A CA 1
ATOM 3383 C C . ASP A 1 449 ? 33.015 -48.200 11.120 1.00 46.19 449 ASP A C 1
ATOM 3385 O O . ASP A 1 449 ? 31.971 -47.553 10.993 1.00 46.19 449 ASP A O 1
ATOM 3389 N N . PRO A 1 450 ? 33.342 -48.746 12.311 1.00 54.88 450 PRO A N 1
ATOM 3390 C CA . PRO A 1 450 ? 32.513 -48.630 13.507 1.00 54.88 450 PRO A CA 1
ATOM 3391 C C . PRO A 1 450 ? 32.998 -47.488 14.410 1.00 54.88 450 PRO A C 1
ATOM 3393 O O . PRO A 1 450 ? 34.077 -47.575 14.999 1.00 54.88 450 PRO A O 1
ATOM 3396 N N . GLY A 1 451 ? 32.183 -46.445 14.592 1.00 42.34 451 GLY A N 1
ATOM 3397 C CA . GLY A 1 451 ? 32.580 -45.335 15.460 1.00 42.34 451 GLY A CA 1
ATOM 3398 C C . GLY A 1 451 ? 31.545 -44.240 15.708 1.00 42.34 451 GLY A C 1
ATOM 3399 O O . GLY A 1 451 ? 31.904 -43.075 15.595 1.00 42.34 451 GLY A O 1
ATOM 3400 N N . ASP A 1 452 ? 30.313 -44.580 16.101 1.00 39.25 452 ASP A N 1
ATOM 3401 C CA . ASP A 1 452 ? 29.348 -43.588 16.611 1.00 39.25 452 ASP A CA 1
ATOM 3402 C C . ASP A 1 452 ? 29.345 -43.525 18.158 1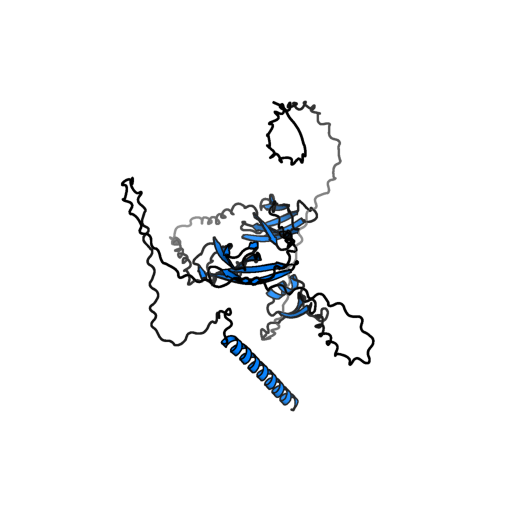.00 39.25 452 ASP A C 1
ATOM 3404 O O . ASP A 1 452 ? 29.114 -44.549 18.815 1.00 39.25 452 ASP A O 1
ATOM 3408 N N . PRO A 1 453 ? 29.564 -42.346 18.778 1.00 55.03 453 PRO A N 1
ATOM 3409 C CA . PRO A 1 453 ? 29.143 -42.040 20.150 1.00 55.03 453 PRO A CA 1
ATOM 3410 C C . PRO A 1 453 ? 27.648 -41.625 20.215 1.00 55.03 453 PRO A C 1
ATOM 3412 O O . PRO A 1 453 ? 27.050 -41.304 19.191 1.00 55.03 453 PRO A O 1
ATOM 3415 N N . PRO A 1 454 ? 26.999 -41.675 21.399 1.00 52.94 454 PRO A N 1
ATOM 3416 C CA . PRO A 1 454 ? 25.562 -41.933 21.510 1.00 52.94 454 PRO A CA 1
ATOM 3417 C C . PRO A 1 454 ? 24.657 -40.767 21.091 1.00 52.94 454 PRO A C 1
ATOM 3419 O O . PRO A 1 454 ? 24.882 -39.611 21.447 1.00 52.94 454 PRO A O 1
ATOM 3422 N N . SER A 1 455 ? 23.574 -41.136 20.403 1.00 36.12 455 SER A N 1
ATOM 3423 C CA . SER A 1 455 ? 22.461 -40.290 19.980 1.00 36.12 455 SER A CA 1
ATOM 3424 C C . SER A 1 455 ? 21.790 -39.552 21.141 1.00 36.12 455 SER A C 1
ATOM 3426 O O . SER A 1 455 ? 21.417 -40.148 22.152 1.00 36.12 455 SER A O 1
ATOM 3428 N N . ILE A 1 456 ? 21.569 -38.253 20.938 1.00 42.75 456 ILE A N 1
ATOM 3429 C CA . ILE A 1 456 ? 20.623 -37.443 21.705 1.00 42.75 456 ILE A CA 1
ATOM 3430 C C . ILE A 1 456 ? 19.211 -37.781 21.217 1.00 42.75 456 ILE A C 1
ATOM 3432 O O . ILE A 1 456 ? 18.939 -37.806 20.019 1.00 42.75 456 ILE A O 1
ATOM 3436 N N . THR A 1 457 ? 18.331 -38.063 22.171 1.00 36.47 457 THR A N 1
ATOM 3437 C CA . THR A 1 457 ? 16.912 -38.370 21.995 1.00 36.47 457 THR A CA 1
ATOM 3438 C C . THR A 1 457 ? 16.175 -37.221 21.302 1.00 36.47 457 THR A C 1
ATOM 3440 O O . THR A 1 457 ? 15.918 -36.187 21.915 1.00 36.47 457 THR A O 1
ATOM 3443 N N . THR A 1 458 ? 15.800 -37.411 20.039 1.00 42.28 458 THR A N 1
ATOM 3444 C CA . THR A 1 458 ? 14.799 -36.584 19.355 1.00 42.28 458 THR A CA 1
ATOM 3445 C C . THR A 1 458 ? 13.422 -36.928 19.920 1.00 42.28 458 THR A C 1
ATOM 3447 O O . THR A 1 458 ? 13.009 -38.087 19.896 1.00 42.28 458 THR A O 1
ATOM 3450 N N . ILE A 1 459 ? 12.726 -35.931 20.466 1.00 40.22 459 ILE A N 1
ATOM 3451 C CA . ILE A 1 459 ? 11.324 -36.060 20.864 1.00 40.22 459 ILE A CA 1
ATOM 3452 C C . ILE A 1 459 ? 10.509 -36.133 19.573 1.00 40.22 459 ILE A C 1
ATOM 3454 O O . ILE A 1 459 ? 10.521 -35.213 18.762 1.00 40.22 459 ILE A O 1
ATOM 3458 N N . GLN A 1 460 ? 9.874 -37.280 19.373 1.00 36.94 460 GLN A N 1
ATOM 3459 C CA . GLN A 1 460 ? 8.958 -37.562 18.282 1.00 36.94 460 GLN A CA 1
ATOM 3460 C C . GLN A 1 460 ? 7.654 -36.800 18.553 1.00 36.94 460 GLN A C 1
ATOM 3462 O O . GLN A 1 460 ? 6.912 -37.162 19.464 1.00 36.94 460 GLN A O 1
ATOM 3467 N N . GLU A 1 461 ? 7.405 -35.724 17.807 1.00 44.44 461 GLU A N 1
ATOM 3468 C CA . GLU A 1 461 ? 6.085 -35.096 17.754 1.00 44.44 461 GLU A CA 1
ATOM 3469 C C . GLU A 1 461 ? 5.124 -36.037 17.016 1.00 44.44 461 GLU A C 1
ATOM 3471 O O . GLU A 1 461 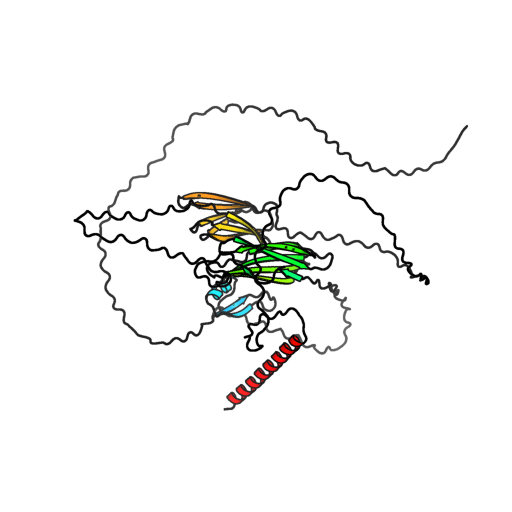? 5.383 -36.469 15.889 1.00 44.44 461 GLU A O 1
ATOM 3476 N N . ASP A 1 462 ? 4.035 -36.402 17.692 1.00 46.59 462 ASP A N 1
ATOM 3477 C CA . ASP A 1 462 ? 2.926 -37.152 17.108 1.00 46.59 462 ASP A CA 1
ATOM 3478 C C . ASP A 1 462 ? 2.291 -36.333 15.967 1.00 46.59 462 ASP A C 1
ATOM 3480 O O . ASP A 1 462 ? 1.950 -35.164 16.174 1.00 46.59 462 ASP A O 1
ATOM 3484 N N . PRO A 1 463 ? 2.073 -36.910 14.770 1.00 52.44 463 PRO A N 1
ATOM 3485 C CA . PRO A 1 463 ? 1.349 -36.216 13.717 1.00 52.44 463 PRO A CA 1
ATOM 3486 C C . PRO A 1 463 ? -0.116 -36.021 14.131 1.00 52.44 463 PRO A C 1
ATOM 3488 O O . PRO A 1 463 ? -0.813 -36.977 14.486 1.00 52.44 463 PRO A O 1
ATOM 3491 N N . LEU A 1 464 ? -0.591 -34.773 14.054 1.00 44.41 464 LEU A N 1
ATOM 3492 C CA . LEU A 1 464 ? -2.009 -34.433 14.187 1.00 44.41 464 LEU A CA 1
ATOM 3493 C C . LEU A 1 464 ? -2.863 -35.307 13.244 1.00 44.41 464 LEU A C 1
ATOM 3495 O O . LEU A 1 464 ? -2.479 -35.516 12.090 1.00 44.41 464 LEU A O 1
ATOM 3499 N N . PRO A 1 465 ? -4.046 -35.781 13.676 1.00 46.41 465 PRO A N 1
ATOM 3500 C CA . PRO A 1 465 ? -4.925 -36.564 12.821 1.00 46.41 465 PRO A CA 1
ATOM 3501 C C . PRO A 1 465 ? -5.468 -35.702 11.674 1.00 46.41 465 PRO A C 1
ATOM 3503 O O . PRO A 1 465 ? -6.338 -34.854 11.867 1.00 46.41 465 PRO A O 1
ATOM 3506 N N . THR A 1 466 ? -4.981 -35.948 10.458 1.00 46.75 466 THR A N 1
ATOM 3507 C CA . THR A 1 466 ? -5.590 -35.443 9.226 1.00 46.75 466 THR A CA 1
ATOM 3508 C C . THR A 1 466 ? -6.954 -36.108 9.042 1.00 46.75 466 THR A C 1
ATOM 3510 O O . THR A 1 466 ? -7.052 -37.330 8.909 1.00 46.75 466 THR A O 1
ATOM 3513 N N . LEU A 1 467 ? -8.022 -35.309 9.051 1.00 42.72 467 LEU A N 1
ATOM 3514 C CA . LEU A 1 467 ? -9.363 -35.772 8.699 1.00 42.72 467 LEU A CA 1
ATOM 3515 C C . LEU A 1 467 ? -9.369 -36.261 7.245 1.00 42.72 467 LEU A C 1
ATOM 3517 O O . LEU A 1 467 ? -8.869 -35.584 6.348 1.00 42.72 467 LEU A O 1
ATOM 3521 N N . ALA A 1 468 ? -9.937 -37.446 7.016 1.00 42.53 468 ALA A N 1
ATOM 3522 C CA . ALA A 1 468 ? -10.104 -37.985 5.673 1.00 42.53 468 ALA A CA 1
ATOM 3523 C C . ALA A 1 468 ? -11.019 -37.064 4.838 1.00 42.53 468 ALA A C 1
ATOM 3525 O O . ALA A 1 468 ? -12.042 -36.605 5.360 1.00 42.53 468 ALA A O 1
ATOM 3526 N N . PRO A 1 469 ? -10.702 -36.816 3.553 1.00 46.91 469 PRO A N 1
ATOM 3527 C CA . PRO A 1 469 ? -11.585 -36.066 2.671 1.00 46.91 469 PRO A CA 1
ATOM 3528 C C . PRO A 1 469 ? -12.947 -36.773 2.558 1.00 46.91 469 PRO A C 1
ATOM 3530 O O . PRO A 1 469 ? -13.000 -38.010 2.564 1.00 46.91 469 PRO A O 1
ATOM 3533 N N . PRO A 1 470 ? -14.060 -36.022 2.467 1.00 43.81 470 PRO A N 1
ATOM 3534 C CA . PRO A 1 470 ? -15.383 -36.614 2.357 1.00 43.81 470 PRO A CA 1
ATOM 3535 C C . PRO A 1 470 ? -15.473 -37.484 1.101 1.00 43.81 470 PRO A C 1
ATOM 3537 O O . PRO A 1 470 ? -15.002 -37.121 0.023 1.00 43.81 470 PRO A O 1
ATOM 3540 N N . ALA A 1 471 ? -16.074 -38.662 1.264 1.00 40.06 471 ALA A N 1
ATOM 3541 C CA . ALA A 1 471 ? -16.251 -39.631 0.197 1.00 40.06 471 ALA A CA 1
ATOM 3542 C C . ALA A 1 471 ? -17.024 -39.010 -0.978 1.00 40.06 471 ALA A C 1
ATOM 3544 O O . ALA A 1 471 ? -18.172 -38.589 -0.830 1.00 40.06 471 ALA A O 1
ATOM 3545 N N . ALA A 1 472 ? -16.399 -38.992 -2.156 1.00 43.94 472 ALA A N 1
ATOM 3546 C CA . ALA A 1 472 ? -17.045 -38.636 -3.410 1.00 43.94 472 ALA A CA 1
ATOM 3547 C C . ALA A 1 472 ? -18.100 -39.699 -3.759 1.00 43.94 472 ALA A C 1
ATOM 3549 O O . ALA A 1 472 ? -17.782 -40.779 -4.256 1.00 43.94 472 ALA A O 1
ATOM 3550 N N . GLY A 1 473 ? -19.364 -39.410 -3.459 1.00 50.53 473 GLY A N 1
ATOM 3551 C CA . GLY A 1 473 ? -20.473 -40.308 -3.757 1.00 50.53 473 GLY A CA 1
ATOM 3552 C C . GLY A 1 473 ? -21.829 -39.688 -3.447 1.00 50.53 473 GLY A C 1
ATOM 3553 O O . GLY A 1 473 ? -22.432 -40.022 -2.432 1.00 50.53 473 GLY A O 1
ATOM 3554 N N . GLY A 1 474 ? -22.321 -38.812 -4.328 1.00 35.50 474 GLY A N 1
ATOM 3555 C CA . GLY A 1 474 ? -23.686 -38.285 -4.252 1.00 35.50 474 GLY A CA 1
ATOM 3556 C C . GLY A 1 474 ? -24.044 -37.319 -5.387 1.00 35.50 474 GLY A C 1
ATOM 3557 O O . GLY A 1 474 ? -23.566 -36.197 -5.390 1.00 35.50 474 GLY A O 1
ATOM 3558 N N . ASP A 1 475 ? -24.866 -37.814 -6.318 1.00 34.06 475 ASP A N 1
ATOM 3559 C CA . ASP A 1 475 ? -25.821 -37.151 -7.237 1.00 34.06 475 ASP A CA 1
ATOM 3560 C C . ASP A 1 475 ? -25.433 -35.832 -7.974 1.00 34.06 475 ASP A C 1
ATOM 3562 O O . ASP A 1 475 ? -25.313 -34.778 -7.349 1.00 34.06 475 ASP A O 1
ATOM 3566 N N . PRO A 1 476 ? -25.317 -35.822 -9.323 1.00 44.97 476 PRO A N 1
ATOM 3567 C CA . PRO A 1 476 ? -25.072 -34.609 -10.100 1.00 44.97 476 PRO A CA 1
ATOM 3568 C C . PRO A 1 476 ? -26.388 -33.855 -10.340 1.00 44.97 476 PRO A C 1
ATOM 3570 O O . PRO A 1 476 ? -27.022 -33.983 -11.387 1.00 44.97 476 PRO A O 1
ATOM 3573 N N . GLY A 1 477 ? -26.817 -33.051 -9.374 1.00 41.09 477 GLY A N 1
ATOM 3574 C CA . GLY A 1 477 ? -28.012 -32.231 -9.532 1.00 41.09 477 GLY A CA 1
ATOM 3575 C C . GLY A 1 477 ? -28.019 -31.041 -8.590 1.00 41.09 477 GLY A C 1
ATOM 3576 O O . GLY A 1 477 ? -28.175 -31.216 -7.392 1.00 41.09 477 GLY A O 1
ATOM 3577 N N . ALA A 1 478 ? -27.926 -29.842 -9.166 1.00 42.56 478 ALA A N 1
ATOM 3578 C CA . ALA A 1 478 ? -27.983 -28.539 -8.500 1.00 42.56 478 ALA A CA 1
ATOM 3579 C C . ALA A 1 478 ? -26.715 -28.113 -7.734 1.00 42.56 478 ALA A C 1
ATOM 3581 O O . ALA A 1 478 ? -26.693 -28.025 -6.510 1.00 42.56 478 ALA A O 1
ATOM 3582 N N . LEU A 1 479 ? -25.691 -27.714 -8.494 1.00 29.98 479 LEU A N 1
ATOM 3583 C CA . LEU A 1 479 ? -24.806 -26.629 -8.073 1.00 29.98 479 LEU A CA 1
ATOM 3584 C C . LEU A 1 479 ? -25.250 -25.346 -8.784 1.00 29.98 479 LEU A C 1
ATOM 3586 O O . LEU A 1 479 ? -25.417 -25.316 -10.003 1.00 29.98 479 LEU A O 1
ATOM 3590 N N . ILE A 1 480 ? -25.485 -24.310 -7.985 1.00 38.62 480 ILE A N 1
ATOM 3591 C CA . ILE A 1 480 ? -25.674 -22.925 -8.413 1.00 38.62 480 ILE A CA 1
ATOM 3592 C C . ILE A 1 480 ? -24.299 -22.422 -8.887 1.00 38.62 480 ILE A C 1
ATOM 3594 O O . ILE A 1 480 ? -23.345 -22.542 -8.118 1.00 38.62 480 ILE A O 1
ATOM 3598 N N . PRO A 1 481 ? -24.145 -21.882 -10.108 1.00 36.78 481 PRO A N 1
ATOM 3599 C CA . PRO A 1 481 ? -22.870 -21.325 -10.528 1.00 36.78 481 PRO A CA 1
ATOM 3600 C C . PRO A 1 481 ? -22.697 -19.938 -9.898 1.00 36.78 481 PRO A C 1
ATOM 3602 O O . PRO A 1 481 ? -23.355 -18.983 -10.300 1.00 36.78 481 PRO A O 1
ATOM 3605 N N . VAL A 1 482 ? -21.805 -19.825 -8.916 1.00 33.16 482 VAL A N 1
ATOM 3606 C CA . VAL A 1 482 ? -21.080 -18.577 -8.639 1.00 33.16 482 VAL A CA 1
ATOM 3607 C C . VAL A 1 482 ? -19.766 -18.680 -9.403 1.00 33.16 482 VAL A C 1
ATOM 3609 O O . VAL A 1 482 ? -18.894 -19.480 -9.079 1.00 33.16 482 VAL A O 1
ATOM 3612 N N . THR A 1 483 ? -19.704 -17.972 -10.525 1.00 43.56 483 THR A N 1
ATOM 3613 C CA . THR A 1 483 ? -18.613 -18.016 -11.496 1.00 43.56 483 THR A CA 1
ATOM 3614 C C . THR A 1 483 ? -17.422 -17.187 -11.022 1.00 43.56 483 THR A C 1
ATOM 3616 O O . THR A 1 483 ? -17.396 -15.983 -11.250 1.00 43.56 483 THR A O 1
ATOM 3619 N N . GLY A 1 484 ? -16.421 -17.842 -10.437 1.00 37.47 484 GLY A N 1
ATOM 3620 C CA . GLY A 1 484 ? -15.016 -17.482 -10.629 1.00 37.47 484 GLY A CA 1
ATOM 3621 C C . GLY A 1 484 ? -14.493 -18.310 -11.799 1.00 37.47 484 GLY A C 1
ATOM 3622 O O . GLY A 1 484 ? -14.085 -19.454 -11.619 1.00 37.47 484 GLY A O 1
ATOM 3623 N N . GLY A 1 485 ? -14.659 -17.802 -13.020 1.00 34.56 485 GLY A N 1
ATOM 3624 C CA . GLY A 1 485 ? -14.098 -18.431 -14.211 1.00 34.56 485 GLY A CA 1
ATOM 3625 C C . GLY A 1 485 ? -12.662 -17.965 -14.383 1.00 34.56 485 GLY A C 1
ATOM 3626 O O . GLY A 1 485 ? -12.438 -16.777 -14.558 1.00 34.56 485 GLY A O 1
ATOM 3627 N N . ASP A 1 486 ? -11.712 -18.888 -14.330 1.00 40.59 486 ASP A N 1
ATOM 3628 C CA . ASP A 1 486 ? -10.333 -18.655 -14.753 1.00 40.59 486 ASP A CA 1
ATOM 3629 C C . ASP A 1 486 ? -10.319 -18.288 -16.252 1.00 40.59 486 ASP A C 1
ATOM 3631 O O . ASP A 1 486 ? -10.774 -19.061 -17.105 1.00 40.59 486 ASP A O 1
ATOM 3635 N N . PHE A 1 487 ? -9.871 -17.068 -16.563 1.00 47.78 487 PHE A N 1
ATOM 3636 C CA . PHE A 1 487 ? -9.872 -16.480 -17.908 1.00 47.78 487 PHE A CA 1
ATOM 3637 C C . PHE A 1 487 ? -8.513 -16.578 -18.623 1.00 47.78 487 PHE A C 1
ATOM 3639 O O . PHE A 1 487 ? -8.353 -16.007 -19.701 1.00 47.78 487 PHE A O 1
ATOM 3646 N N . SER A 1 488 ? -7.546 -17.324 -18.086 1.00 42.38 488 SER A N 1
ATOM 3647 C CA . SER A 1 488 ? -6.169 -17.332 -18.606 1.00 42.38 488 SER A CA 1
ATOM 3648 C C . SER A 1 488 ? -5.927 -18.233 -19.832 1.00 42.38 488 SER A C 1
ATOM 3650 O O . SER A 1 488 ? -4.891 -18.125 -20.487 1.00 42.38 488 SER A O 1
ATOM 3652 N N . ALA A 1 489 ? -6.872 -19.094 -20.230 1.00 48.41 489 ALA A N 1
ATOM 3653 C CA . ALA A 1 489 ? -6.671 -20.009 -21.358 1.00 48.41 489 ALA A CA 1
ATOM 3654 C C . ALA A 1 489 ? -7.553 -19.658 -22.568 1.00 48.41 489 ALA A C 1
ATOM 3656 O O . ALA A 1 489 ? -8.771 -19.855 -22.550 1.00 48.41 489 ALA A O 1
ATOM 3657 N N . GLY A 1 490 ? -6.919 -19.211 -23.661 1.00 50.94 490 GLY A N 1
ATOM 3658 C CA . GLY A 1 490 ? -7.519 -18.901 -24.968 1.00 50.94 490 GLY A CA 1
ATOM 3659 C C . GLY A 1 490 ? -8.185 -20.096 -25.666 1.00 50.94 490 GLY A C 1
ATOM 3660 O O . GLY A 1 490 ? -7.749 -20.548 -26.723 1.00 50.94 490 GLY A O 1
ATOM 3661 N N . SER A 1 491 ? -9.260 -20.626 -25.085 1.00 62.25 491 SER A N 1
ATOM 3662 C CA . SER A 1 491 ? -10.021 -21.730 -25.657 1.00 62.25 491 SER A CA 1
ATOM 3663 C C . SER A 1 491 ? -11.041 -21.225 -26.679 1.00 62.25 491 SER A C 1
ATOM 3665 O O . SER A 1 491 ? -11.672 -20.179 -26.521 1.00 62.25 491 SER A O 1
ATOM 3667 N N . LEU A 1 492 ? -11.260 -22.022 -27.725 1.00 74.50 492 LEU A N 1
ATOM 3668 C CA . LEU A 1 492 ? -12.218 -21.779 -28.810 1.00 74.50 492 LEU A CA 1
ATOM 3669 C C . LEU A 1 492 ? -13.658 -21.510 -28.313 1.00 74.50 492 LEU A C 1
ATOM 3671 O O . LEU A 1 492 ? -14.454 -20.893 -29.020 1.00 74.50 492 LEU A O 1
ATOM 3675 N N . ALA A 1 493 ? -13.987 -21.917 -27.081 1.00 64.19 493 ALA A N 1
ATOM 3676 C CA . ALA A 1 493 ? -15.254 -21.594 -26.435 1.00 64.19 493 ALA A CA 1
ATOM 3677 C C . ALA A 1 493 ? -15.390 -20.091 -26.126 1.00 64.19 493 ALA A C 1
ATOM 3679 O O . ALA A 1 493 ? -16.471 -19.539 -26.304 1.00 64.19 493 ALA A O 1
ATOM 3680 N N . HIS A 1 494 ? -14.306 -19.407 -25.749 1.00 71.44 494 HIS A N 1
ATOM 3681 C CA . HIS A 1 494 ? -14.311 -17.973 -25.447 1.00 71.44 494 HIS A CA 1
ATOM 3682 C C . HIS A 1 494 ? -14.621 -17.132 -26.694 1.00 71.44 494 HIS A C 1
ATOM 3684 O O . HIS A 1 494 ? -15.520 -16.290 -26.682 1.00 71.44 494 HIS A O 1
ATOM 3690 N N . GLN A 1 495 ? -13.962 -17.441 -27.815 1.00 74.31 495 GLN A N 1
ATOM 3691 C CA . GLN A 1 495 ? -14.270 -16.814 -29.103 1.00 74.31 495 GLN A CA 1
ATOM 3692 C C . GLN A 1 495 ? -15.701 -17.115 -29.557 1.00 74.31 495 GLN A C 1
ATOM 3694 O O . GLN A 1 495 ? -16.345 -16.253 -30.151 1.00 74.31 495 GLN A O 1
ATOM 3699 N N . LEU A 1 496 ? -16.233 -18.306 -29.267 1.00 83.31 496 LEU A N 1
ATOM 3700 C CA . LEU A 1 496 ? -17.628 -18.617 -29.567 1.00 83.31 496 LEU A CA 1
ATOM 3701 C C . LEU A 1 496 ? -18.588 -17.764 -28.721 1.00 83.31 496 LEU A C 1
ATOM 3703 O O . LEU A 1 496 ? -19.535 -17.214 -29.276 1.00 83.31 496 LEU A O 1
ATOM 3707 N N . PHE A 1 497 ? -18.337 -17.608 -27.417 1.00 83.00 497 PHE A N 1
ATOM 3708 C CA . PHE A 1 497 ? -19.193 -16.822 -26.523 1.00 83.00 497 PHE A CA 1
ATOM 3709 C C . PHE A 1 497 ? -19.170 -15.324 -26.841 1.00 83.00 497 PHE A C 1
ATOM 3711 O O . PHE A 1 497 ? -20.239 -14.720 -26.918 1.00 83.00 497 PHE A O 1
ATOM 3718 N N . LEU A 1 498 ? -17.999 -14.737 -27.109 1.00 80.81 498 LEU A N 1
ATOM 3719 C CA . LEU A 1 498 ? -17.896 -13.329 -27.513 1.00 80.81 498 LEU A CA 1
ATOM 3720 C C . LEU A 1 498 ? -18.594 -13.063 -28.851 1.00 80.81 498 LEU A C 1
ATOM 3722 O O . LEU A 1 498 ? -19.391 -12.130 -28.964 1.00 80.81 498 LEU A O 1
ATOM 3726 N N . ASN A 1 499 ? -18.362 -13.915 -29.853 1.00 81.19 499 ASN A N 1
ATOM 3727 C CA . ASN A 1 499 ? -19.011 -13.758 -31.155 1.00 81.19 499 ASN A CA 1
ATOM 3728 C C . ASN A 1 499 ? -20.531 -13.948 -31.059 1.00 81.19 499 ASN A C 1
ATOM 3730 O O . ASN A 1 499 ? -21.286 -13.212 -31.692 1.00 81.19 499 ASN A O 1
ATOM 3734 N N . LEU A 1 500 ? -21.001 -14.895 -30.241 1.00 91.69 500 LEU A N 1
ATOM 3735 C CA . LEU A 1 500 ? -22.431 -15.109 -30.029 1.00 91.69 500 LEU A CA 1
ATOM 3736 C C . LEU A 1 500 ? -23.070 -13.932 -29.270 1.00 91.69 500 LEU A C 1
ATOM 3738 O O . LEU A 1 500 ? -24.158 -13.488 -29.638 1.00 91.69 500 LEU A O 1
ATOM 3742 N N . GLY A 1 501 ? -22.378 -13.383 -28.267 1.00 89.44 501 GLY A N 1
ATOM 3743 C CA . GLY A 1 501 ? -22.806 -12.194 -27.527 1.00 89.44 501 GLY A CA 1
ATOM 3744 C C . GLY A 1 501 ? -22.974 -10.971 -28.430 1.00 89.44 501 GLY A C 1
ATOM 3745 O O . GLY A 1 501 ? -24.019 -10.319 -28.395 1.00 89.44 501 GLY A O 1
ATOM 3746 N N . LEU A 1 502 ? -22.008 -10.713 -29.318 1.00 90.94 502 LEU A N 1
ATOM 3747 C CA . LEU A 1 502 ? -22.078 -9.609 -30.284 1.00 90.94 502 LEU A CA 1
ATOM 3748 C C . LEU A 1 502 ? -23.222 -9.774 -31.297 1.00 90.94 502 LEU A C 1
ATOM 3750 O O . LEU A 1 502 ? -23.868 -8.790 -31.664 1.00 90.94 502 LEU A O 1
ATOM 3754 N N . VAL A 1 503 ? -23.539 -11.006 -31.712 1.00 91.69 503 VAL A N 1
ATOM 3755 C CA . VAL A 1 503 ? -24.693 -11.280 -32.588 1.00 91.69 503 VAL A CA 1
ATOM 3756 C C . VAL A 1 503 ? -26.016 -10.964 -31.884 1.00 91.69 503 VAL A C 1
ATOM 3758 O O . VAL A 1 503 ? -26.890 -10.327 -32.480 1.00 91.69 503 VAL A O 1
ATOM 3761 N N . PHE A 1 504 ? -26.171 -11.362 -30.618 1.00 91.19 504 PHE A N 1
ATOM 3762 C CA . PHE A 1 504 ? -27.383 -11.054 -29.854 1.00 91.19 504 PHE A CA 1
ATOM 3763 C C . PHE A 1 504 ? -27.525 -9.557 -29.569 1.00 91.19 504 PHE A C 1
ATOM 3765 O O . PHE A 1 504 ? -28.625 -9.016 -29.709 1.00 91.19 504 PHE A O 1
ATOM 3772 N N . LEU A 1 505 ? -26.422 -8.870 -29.264 1.00 90.12 505 LEU A N 1
ATOM 3773 C CA . LEU A 1 505 ? -26.412 -7.420 -29.085 1.00 90.12 505 LEU A CA 1
ATOM 3774 C C . LEU A 1 505 ? -26.828 -6.696 -30.378 1.00 90.12 505 LEU A C 1
ATOM 3776 O O . LEU A 1 505 ? -27.697 -5.823 -30.356 1.00 90.12 505 LEU A O 1
ATOM 3780 N N . GLY A 1 506 ? -26.297 -7.120 -31.528 1.00 90.88 506 GLY A N 1
ATOM 3781 C CA . GLY A 1 506 ? -26.699 -6.598 -32.835 1.00 90.88 506 GLY A CA 1
ATOM 3782 C C . GLY A 1 506 ? -28.190 -6.805 -33.132 1.00 90.88 506 GLY A C 1
ATOM 3783 O O . GLY A 1 506 ? -28.866 -5.879 -33.587 1.00 90.88 506 GLY A O 1
ATOM 3784 N N . MET A 1 507 ? -28.744 -7.984 -32.821 1.00 92.38 507 MET A N 1
ATOM 3785 C CA . MET A 1 507 ? -30.186 -8.233 -32.966 1.00 92.38 507 MET A CA 1
ATOM 3786 C C . MET A 1 507 ? -31.032 -7.336 -32.057 1.00 92.38 507 MET A C 1
ATOM 3788 O O . MET A 1 507 ? -32.077 -6.851 -32.498 1.00 92.38 507 MET A O 1
ATOM 3792 N N . ALA A 1 508 ? -30.589 -7.073 -30.826 1.00 89.12 508 ALA A N 1
ATOM 3793 C CA . ALA A 1 508 ? -31.297 -6.190 -29.903 1.00 89.12 508 ALA A CA 1
ATOM 3794 C C . ALA A 1 508 ? -31.389 -4.753 -30.445 1.00 89.12 508 ALA A C 1
ATOM 3796 O O . ALA A 1 508 ? -32.469 -4.160 -30.423 1.00 89.12 508 ALA A O 1
ATOM 3797 N N . PHE A 1 509 ? -30.307 -4.218 -31.023 1.00 89.88 509 PHE A N 1
ATOM 3798 C CA . PHE A 1 509 ? -30.323 -2.891 -31.649 1.00 89.88 509 PHE A CA 1
ATOM 3799 C C . PHE A 1 509 ? -31.247 -2.815 -32.868 1.00 89.88 509 PHE A C 1
ATOM 3801 O O . PHE A 1 509 ? -31.991 -1.843 -33.018 1.00 89.88 509 PHE A O 1
ATOM 3808 N N . VAL A 1 510 ? -31.265 -3.849 -33.715 1.00 91.75 510 VAL A N 1
ATOM 3809 C CA . VAL A 1 510 ? -32.176 -3.903 -34.870 1.00 91.75 510 VAL A CA 1
ATOM 3810 C C . VAL A 1 510 ? -33.634 -3.941 -34.412 1.00 91.75 510 VAL A C 1
ATOM 3812 O O . VAL A 1 510 ? -34.463 -3.190 -34.931 1.00 91.75 510 VAL A O 1
ATOM 3815 N N . LEU A 1 511 ? -33.955 -4.770 -33.416 1.00 88.38 511 LEU A N 1
ATOM 3816 C CA . LEU A 1 511 ? -35.308 -4.860 -32.869 1.00 88.38 511 LEU A CA 1
ATOM 3817 C C . LEU A 1 511 ? -35.739 -3.544 -32.210 1.00 88.38 511 LEU A C 1
ATOM 3819 O O . LEU A 1 511 ? -36.850 -3.085 -32.475 1.00 88.38 511 LEU A O 1
ATOM 3823 N N . ASN A 1 512 ? -34.854 -2.894 -31.450 1.00 82.56 512 ASN A N 1
ATOM 3824 C CA . ASN A 1 512 ? -35.123 -1.594 -30.831 1.00 82.56 512 ASN A CA 1
ATOM 3825 C C . ASN A 1 512 ? -35.313 -0.472 -31.876 1.00 82.56 512 ASN A C 1
ATOM 3827 O O . ASN A 1 512 ? -36.161 0.411 -31.734 1.00 82.56 512 ASN A O 1
ATOM 3831 N N . GLY A 1 513 ? -34.572 -0.520 -32.986 1.00 88.44 513 GLY A N 1
ATOM 3832 C CA . GLY A 1 513 ? -34.774 0.392 -34.113 1.00 88.44 513 GLY A CA 1
ATOM 3833 C C . GLY A 1 513 ? -36.143 0.210 -34.782 1.00 88.44 513 GLY A C 1
ATOM 3834 O O . GLY A 1 513 ? -36.816 1.189 -35.119 1.00 88.44 513 GLY A O 1
ATOM 3835 N N . VAL A 1 514 ? -36.593 -1.037 -34.947 1.00 88.31 514 VAL A N 1
ATOM 3836 C CA . VAL A 1 514 ? -37.890 -1.361 -35.562 1.00 88.31 514 VAL A CA 1
ATOM 3837 C C . VAL A 1 514 ? -39.064 -0.967 -34.658 1.00 88.31 514 VAL A C 1
ATOM 3839 O O . VAL A 1 514 ? -40.036 -0.385 -35.150 1.00 88.31 514 VAL A O 1
ATOM 3842 N N . THR A 1 515 ? -38.984 -1.223 -33.350 1.00 86.31 515 THR A N 1
ATOM 3843 C CA . THR A 1 515 ? -40.034 -0.836 -32.391 1.00 86.31 515 THR A CA 1
ATOM 3844 C C . THR A 1 515 ? -40.175 0.682 -32.294 1.00 86.31 515 THR A C 1
ATOM 3846 O O . THR A 1 515 ? -41.292 1.195 -32.391 1.00 86.31 515 THR A O 1
ATOM 3849 N N . ASN A 1 516 ? -39.062 1.420 -32.234 1.00 79.06 516 ASN A N 1
ATOM 3850 C CA . ASN A 1 516 ? -39.078 2.886 -32.227 1.00 79.06 516 ASN A CA 1
ATOM 3851 C C . ASN A 1 516 ? -39.638 3.487 -33.523 1.00 79.06 516 ASN A C 1
ATOM 3853 O O . ASN A 1 516 ? -40.304 4.525 -33.500 1.00 79.06 516 ASN A O 1
ATOM 3857 N N . ARG A 1 517 ? -39.427 2.826 -34.667 1.00 80.38 517 ARG A N 1
ATOM 3858 C CA . ARG A 1 517 ? -39.998 3.267 -35.945 1.00 80.38 517 ARG A CA 1
ATOM 3859 C C . ARG A 1 517 ? -41.512 3.061 -36.009 1.00 80.38 517 ARG A C 1
ATOM 3861 O O . ARG A 1 517 ? -42.209 3.913 -36.553 1.00 80.38 517 ARG A O 1
ATOM 3868 N N . MET A 1 518 ? -42.029 1.970 -35.440 1.00 81.44 518 MET A N 1
ATOM 3869 C CA . MET A 1 518 ? -43.477 1.735 -35.361 1.00 81.44 518 MET A CA 1
ATOM 3870 C C . MET A 1 518 ? -44.169 2.672 -34.365 1.00 81.44 518 MET A C 1
ATOM 3872 O O . MET A 1 518 ? -45.284 3.113 -34.636 1.00 81.44 518 MET A O 1
ATOM 3876 N N . ALA A 1 519 ? -43.502 3.036 -33.265 1.00 76.50 519 ALA A N 1
ATOM 3877 C CA . ALA A 1 519 ? -44.024 3.999 -32.296 1.00 76.50 519 ALA A CA 1
ATOM 3878 C C . ALA A 1 519 ? -44.191 5.413 -32.885 1.00 76.50 519 ALA A C 1
ATOM 3880 O O . ALA A 1 519 ? -45.140 6.102 -32.538 1.00 76.50 519 ALA A O 1
ATOM 3881 N N . LYS A 1 520 ? -43.323 5.821 -33.823 1.00 72.00 520 LYS A N 1
ATOM 3882 C CA . LYS A 1 520 ? -43.414 7.118 -34.525 1.00 72.00 520 LYS A CA 1
ATOM 3883 C C . LYS A 1 520 ? -44.398 7.143 -35.706 1.00 72.00 520 LYS A C 1
ATOM 3885 O O . LYS A 1 520 ? -44.572 8.191 -36.318 1.00 72.00 520 LYS A O 1
ATOM 3890 N N . SER A 1 521 ? -44.994 6.004 -36.068 1.00 64.38 521 SER A N 1
ATOM 3891 C CA . SER A 1 521 ? -45.934 5.884 -37.197 1.00 64.38 521 SER A CA 1
ATOM 3892 C C . SER A 1 521 ? -47.408 5.791 -36.766 1.00 64.38 521 SER A C 1
ATOM 3894 O O . SER A 1 521 ? -48.273 5.571 -37.618 1.00 64.38 521 SER A O 1
ATOM 3896 N N . LYS A 1 522 ? -47.693 5.938 -35.470 1.00 54.50 522 LYS A N 1
ATOM 3897 C CA . LYS A 1 522 ? -49.026 6.227 -34.927 1.00 54.50 522 LYS A CA 1
ATOM 3898 C C . LYS A 1 522 ? -49.067 7.683 -34.497 1.00 54.50 522 LYS A C 1
ATOM 3900 O O . LYS A 1 522 ? -50.161 8.269 -34.632 1.00 54.50 522 LYS A O 1
#

Foldseek 3Di:
DDDDDDDDDDDDDDDDDDDPDPDPDPDDDDDPDDPPDDDDDDDDDDDDDDDDDDDDDDDDDDDDDDDDDDDDDDDDDDPDPDDPPQPWFWKWAQDPDPQFRTDIDTHSDPVVVVVRVVVPIGTDDPVRHHPPRPPPPPPDDDDPDDDDDPDDPDDPPPPDPPPPPWAKEKEWPDAADEDPFQAKDKDKIKMAIAGPPPDFWKKKKWKWKPDDPVRTAPIDIAIDGGDDHGDIDMDIDIQHGHDVPGQKTKMKMKMWIFHQDPNDTHTNYIYMHMYMYGCVNDPDPDPPPPPPPPPPDDDDDDDDPDDDPPDPDPDPAPDADDWDKDWHDDPQWIWIKIFGCHQAKWKKKKAWPVDRVDIDIDIAGHGGMDTDDTGGFDKIKMKIWTADPVRDIDIDIDIPPPVTPDPPPPPPPPPPPPPPDDDDDDDDDDDDDDDDDDDDDDDDDDDDDDDDDDDDDDDDDDDDDDDDDPDPDDDDDDDDDPDPDDPPDPDPVVVVVVVVVVVVVVVVVVVVVVVVVVVVVD

Radius of gyration: 40.49 Å; chains: 1; bounding box: 137×103×123 Å